Protein AF-A0A9P6SRX2-F1 (afdb_monomer_lite)

Organism: NCBI:txid1440133

Radius of gyration: 31.28 Å; chains: 1; bounding box: 82×48×91 Å

Structure (mmCIF, N/CA/C/O backbone):
data_AF-A0A9P6SRX2-F1
#
_entry.id   AF-A0A9P6SRX2-F1
#
loop_
_atom_site.group_PDB
_atom_site.id
_atom_site.type_symbol
_atom_site.label_atom_id
_atom_site.label_alt_id
_atom_site.label_comp_id
_atom_site.label_asym_id
_atom_site.label_entity_id
_atom_site.label_seq_id
_atom_site.pdbx_PDB_ins_code
_atom_site.Cartn_x
_atom_site.Cartn_y
_atom_site.Cartn_z
_atom_site.occupancy
_atom_site.B_iso_or_equiv
_atom_site.auth_seq_id
_atom_site.auth_comp_id
_atom_site.auth_asym_id
_atom_site.auth_atom_id
_atom_site.pdbx_PDB_model_num
ATOM 1 N N . MET A 1 1 ? -28.039 4.252 -10.678 1.00 46.78 1 MET A N 1
ATOM 2 C CA . MET A 1 1 ? -27.249 4.020 -9.451 1.00 46.78 1 MET A CA 1
ATOM 3 C C . MET A 1 1 ? -27.803 2.783 -8.766 1.00 46.78 1 MET A C 1
ATOM 5 O O . MET A 1 1 ? -28.985 2.513 -8.958 1.00 46.78 1 MET A O 1
ATOM 9 N N . ALA A 1 2 ? -26.975 2.007 -8.063 1.00 64.25 2 ALA A N 1
ATOM 10 C CA . ALA A 1 2 ? -27.484 0.958 -7.177 1.00 64.25 2 ALA A CA 1
ATOM 11 C C . ALA A 1 2 ? -28.387 1.608 -6.114 1.00 64.25 2 ALA A C 1
ATOM 13 O O . ALA A 1 2 ? -28.091 2.716 -5.664 1.00 64.25 2 ALA A O 1
ATOM 14 N N . GLN A 1 3 ? -29.514 0.980 -5.777 1.00 83.50 3 GLN A N 1
ATOM 15 C CA . GLN A 1 3 ? -30.384 1.480 -4.710 1.00 83.50 3 GLN A CA 1
ATOM 16 C C . GLN A 1 3 ? -29.772 1.117 -3.356 1.00 83.50 3 GLN A C 1
ATOM 18 O O . GLN A 1 3 ? -29.319 -0.010 -3.178 1.00 83.50 3 GLN A O 1
ATOM 23 N N . TYR A 1 4 ? -29.750 2.073 -2.429 1.00 91.25 4 TYR A N 1
ATOM 24 C CA . TYR A 1 4 ? -29.246 1.906 -1.069 1.00 91.25 4 TYR A CA 1
ATOM 25 C C . TYR A 1 4 ? -30.324 2.332 -0.072 1.00 91.25 4 TYR A C 1
ATOM 27 O O . TYR A 1 4 ? -30.879 3.427 -0.195 1.00 91.25 4 TYR A O 1
ATOM 35 N N . HIS A 1 5 ? -30.600 1.484 0.917 1.00 93.69 5 HIS A N 1
ATOM 36 C CA . HIS A 1 5 ? -31.543 1.764 1.998 1.00 93.69 5 HIS A CA 1
ATOM 37 C C . HIS A 1 5 ? -30.866 1.597 3.360 1.00 93.69 5 HIS A C 1
ATOM 39 O O . HIS A 1 5 ? -30.228 0.584 3.616 1.00 93.69 5 HIS A O 1
ATOM 45 N N . ARG A 1 6 ? -31.037 2.568 4.258 1.00 94.62 6 ARG A N 1
ATOM 46 C CA . ARG A 1 6 ? -30.641 2.445 5.666 1.00 94.62 6 ARG A CA 1
ATOM 47 C C . ARG A 1 6 ? -31.896 2.214 6.499 1.00 94.62 6 ARG A C 1
ATOM 49 O O . ARG A 1 6 ? -32.828 3.014 6.429 1.00 94.62 6 ARG A O 1
ATOM 56 N N . LEU A 1 7 ? -31.931 1.106 7.222 1.00 94.75 7 LEU A N 1
ATOM 57 C CA . LEU A 1 7 ? -33.048 0.663 8.042 1.00 94.75 7 LEU A CA 1
ATOM 58 C C . LEU A 1 7 ? -32.691 0.833 9.527 1.00 94.75 7 LEU A C 1
ATOM 60 O O . LEU A 1 7 ? -31.528 0.652 9.894 1.00 94.75 7 LEU A O 1
ATOM 64 N N . PRO A 1 8 ? -33.670 1.178 10.382 1.00 93.75 8 PRO A N 1
ATOM 65 C CA . PRO A 1 8 ? -33.424 1.409 11.800 1.00 93.75 8 PRO A CA 1
ATOM 66 C C . PRO A 1 8 ? -33.004 0.119 12.523 1.00 93.75 8 PRO A C 1
ATOM 68 O O . PRO A 1 8 ? -33.255 -0.985 12.018 1.00 93.75 8 PRO A O 1
ATOM 71 N N . PRO A 1 9 ? -32.430 0.230 13.731 1.00 93.00 9 PRO A N 1
ATOM 72 C CA . PRO A 1 9 ? -32.128 -0.937 14.546 1.00 93.00 9 PRO A CA 1
ATOM 73 C C . PRO A 1 9 ? -33.395 -1.763 14.837 1.00 93.00 9 PRO A C 1
ATOM 75 O O . PRO A 1 9 ? -34.452 -1.192 15.124 1.00 93.00 9 PRO A O 1
ATOM 78 N N . PRO A 1 10 ? -33.336 -3.108 14.784 1.00 91.19 10 PRO A N 1
ATOM 79 C CA . PRO A 1 10 ? -34.481 -3.978 15.043 1.00 91.19 10 PRO A CA 1
ATOM 80 C C . PRO A 1 10 ? -34.703 -4.168 16.551 1.00 91.19 10 PRO A C 1
ATOM 82 O O . PRO A 1 10 ? -34.738 -5.297 17.053 1.00 91.19 10 PRO A O 1
ATOM 85 N N . ASP A 1 11 ? -34.821 -3.058 17.292 1.00 87.31 11 ASP A N 1
ATOM 86 C CA . ASP A 1 11 ? -35.163 -3.046 18.727 1.00 87.31 11 ASP A CA 1
ATOM 87 C C . ASP A 1 11 ? -36.445 -3.849 18.967 1.00 87.31 11 ASP A C 1
ATOM 89 O O . ASP A 1 11 ? -36.535 -4.671 19.879 1.00 87.31 11 ASP A O 1
ATOM 93 N N . VAL A 1 12 ? -37.403 -3.670 18.055 1.00 88.75 12 VAL A N 1
ATOM 94 C CA . VAL A 1 12 ? -38.541 -4.559 17.842 1.00 88.75 12 VAL A CA 1
ATOM 95 C C . VAL A 1 12 ? -38.455 -5.080 16.404 1.00 88.75 12 VAL A C 1
ATOM 97 O O . VAL A 1 12 ? -38.306 -4.261 15.494 1.00 88.75 12 VAL A O 1
ATOM 100 N N . PRO A 1 13 ? -38.560 -6.402 16.160 1.00 91.38 13 PRO A N 1
ATOM 101 C CA . PRO A 1 13 ? -38.554 -6.936 14.803 1.00 91.38 13 PRO A CA 1
ATOM 102 C C . PRO A 1 13 ? -39.619 -6.285 13.915 1.00 91.38 13 PRO A C 1
ATOM 104 O O . PRO A 1 13 ? -40.769 -6.134 14.332 1.00 91.38 13 PRO A O 1
ATOM 107 N N . TYR A 1 14 ? -39.253 -5.953 12.679 1.00 93.75 14 TYR A N 1
ATOM 108 C CA . TYR A 1 14 ? -40.141 -5.310 11.706 1.00 93.75 14 TYR A CA 1
ATOM 109 C C . TYR A 1 14 ? -40.059 -5.991 10.339 1.00 93.75 14 TYR A C 1
ATOM 111 O O . TYR A 1 14 ? -39.202 -6.838 10.103 1.00 93.75 14 TYR A O 1
ATOM 119 N N . ILE A 1 15 ? -40.982 -5.652 9.439 1.00 92.62 15 ILE A N 1
ATOM 120 C CA . ILE A 1 15 ? -41.042 -6.233 8.095 1.00 92.62 15 ILE A CA 1
ATOM 121 C C . ILE A 1 15 ? -40.453 -5.256 7.079 1.00 92.62 15 ILE A C 1
ATOM 123 O O . ILE A 1 15 ? -40.935 -4.131 6.942 1.00 92.62 15 ILE A O 1
ATOM 127 N N . LEU A 1 16 ? -39.449 -5.709 6.331 1.00 91.75 16 LEU A N 1
ATOM 128 C CA . LEU A 1 16 ? -39.041 -5.099 5.072 1.00 91.75 16 LEU A CA 1
ATOM 129 C C . LEU A 1 16 ? -39.860 -5.738 3.949 1.00 91.75 16 LEU A C 1
ATOM 131 O O . LEU A 1 16 ? -39.760 -6.939 3.707 1.00 91.75 16 LEU A O 1
ATOM 135 N N . ARG A 1 17 ? -40.679 -4.939 3.266 1.00 90.44 17 ARG A N 1
ATOM 136 C CA . ARG A 1 17 ? -41.562 -5.417 2.199 1.00 90.44 17 ARG A CA 1
ATOM 137 C C . ARG A 1 17 ? -41.078 -4.948 0.831 1.00 90.44 17 ARG A C 1
ATOM 139 O O . ARG A 1 17 ? -41.090 -3.753 0.540 1.00 90.44 17 ARG A O 1
ATOM 146 N N . PHE A 1 18 ? -40.741 -5.898 -0.034 1.00 86.88 18 PHE A N 1
ATOM 147 C CA . PHE A 1 18 ? -40.526 -5.680 -1.459 1.00 86.88 18 PHE A CA 1
ATOM 148 C C . PHE A 1 18 ? -41.867 -5.749 -2.179 1.00 86.88 18 PHE A C 1
ATOM 150 O O . PHE A 1 18 ? -42.570 -6.757 -2.109 1.00 86.88 18 PHE A O 1
ATOM 157 N N . LYS A 1 19 ? -42.228 -4.675 -2.881 1.00 87.56 19 LYS A N 1
ATOM 158 C CA . LYS A 1 19 ? -43.478 -4.592 -3.636 1.00 87.56 19 LYS A CA 1
ATOM 159 C C . LYS A 1 19 ? -43.191 -4.520 -5.125 1.00 87.56 19 LYS A C 1
ATOM 161 O O . LYS A 1 19 ? -42.539 -3.583 -5.588 1.00 87.56 19 LYS A O 1
ATOM 166 N N . VAL A 1 20 ? -43.722 -5.479 -5.877 1.00 81.94 20 VAL A N 1
ATOM 167 C CA . VAL A 1 20 ? -43.630 -5.457 -7.337 1.00 81.94 20 VAL A CA 1
ATOM 168 C C . VAL A 1 20 ? -44.652 -4.459 -7.879 1.00 81.94 20 VAL A C 1
ATOM 170 O O . VAL A 1 20 ? -45.850 -4.555 -7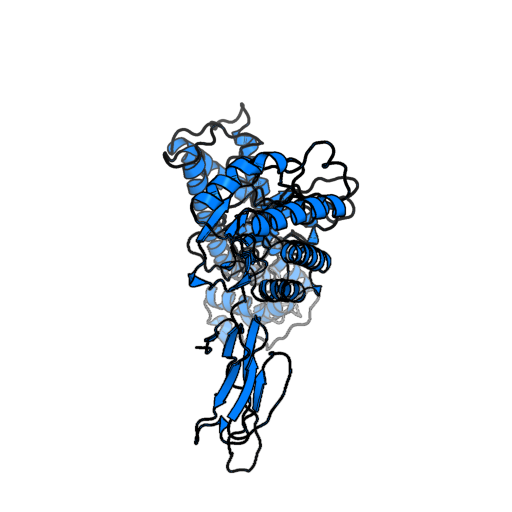.613 1.00 81.94 20 VAL A O 1
ATOM 173 N N . ILE A 1 21 ? -44.181 -3.463 -8.633 1.00 85.38 21 ILE A N 1
ATOM 174 C CA . ILE A 1 21 ? -45.062 -2.489 -9.286 1.00 85.38 21 ILE A CA 1
ATOM 175 C C . ILE A 1 21 ? -45.744 -3.180 -10.470 1.00 85.38 21 ILE A C 1
ATOM 177 O O . ILE A 1 21 ? -45.070 -3.737 -11.342 1.00 85.38 21 ILE A O 1
ATOM 181 N N . ALA A 1 22 ? -47.076 -3.136 -10.509 1.00 84.75 22 ALA A N 1
ATOM 182 C CA . ALA A 1 22 ? -47.856 -3.696 -11.608 1.00 84.75 22 ALA A CA 1
ATOM 183 C C . ALA A 1 22 ? -47.428 -3.084 -12.954 1.00 84.75 22 ALA A C 1
ATOM 185 O O . ALA A 1 22 ? -47.291 -1.866 -13.072 1.00 84.75 22 ALA A O 1
ATOM 186 N N . GLY A 1 23 ? -47.201 -3.934 -13.959 1.00 82.88 23 GLY A N 1
ATOM 187 C CA . GLY A 1 23 ? -46.721 -3.519 -15.280 1.00 82.88 23 GLY A CA 1
ATOM 188 C C . GLY A 1 23 ? -45.205 -3.303 -15.381 1.00 82.88 23 GLY A C 1
ATOM 189 O O . GLY A 1 23 ? -44.719 -2.946 -16.450 1.00 82.88 23 GLY A O 1
ATOM 190 N N . SER A 1 24 ? -44.441 -3.522 -14.304 1.00 86.44 24 SER A N 1
ATOM 191 C CA . SER A 1 24 ? -42.972 -3.559 -14.372 1.00 86.44 24 SER A CA 1
ATOM 192 C C . SER A 1 24 ? -42.463 -4.875 -14.974 1.00 86.44 24 SER A C 1
ATOM 194 O O . SER A 1 24 ? -43.180 -5.871 -14.998 1.00 86.44 24 SER A O 1
ATOM 196 N N . LEU A 1 25 ? -41.198 -4.921 -15.404 1.00 83.50 25 LEU A N 1
ATOM 197 C CA . LEU A 1 25 ? -40.578 -6.156 -15.915 1.00 83.50 25 LEU A CA 1
ATOM 198 C C . LEU A 1 25 ? -40.632 -7.308 -14.897 1.00 83.50 25 LEU A C 1
ATOM 200 O O . LEU A 1 25 ? -40.873 -8.448 -15.272 1.00 83.50 25 LEU A O 1
ATOM 204 N N . ALA A 1 26 ? -40.491 -6.994 -13.607 1.00 82.06 26 ALA A N 1
ATOM 205 C CA . ALA A 1 26 ? -40.573 -7.962 -12.515 1.00 82.06 26 ALA A CA 1
ATOM 206 C C . ALA A 1 26 ? -42.004 -8.455 -12.225 1.00 82.06 26 ALA A C 1
ATOM 208 O O . ALA A 1 26 ? -42.173 -9.384 -11.441 1.00 82.06 26 ALA A O 1
ATOM 209 N N . SER A 1 27 ? -43.035 -7.853 -12.833 1.00 81.44 27 SER A N 1
ATOM 210 C CA . SER A 1 27 ? -44.424 -8.319 -12.689 1.00 81.44 27 SER A CA 1
ATOM 211 C C . SER A 1 27 ? -44.726 -9.598 -13.468 1.00 81.44 27 SER A C 1
ATOM 213 O O . SER A 1 27 ? -45.789 -10.172 -13.271 1.00 81.44 27 SER A O 1
ATOM 215 N N . ASN A 1 28 ? -43.796 -10.057 -14.311 1.00 77.12 28 ASN A N 1
ATOM 216 C CA . ASN A 1 28 ? -43.851 -11.368 -14.944 1.00 77.12 28 ASN A CA 1
ATOM 217 C C . ASN A 1 28 ? -42.786 -12.284 -14.331 1.00 77.12 28 ASN A C 1
ATOM 219 O O . ASN A 1 28 ? -41.609 -12.171 -14.677 1.00 77.12 28 ASN A O 1
ATOM 223 N N . GLN A 1 29 ? -43.198 -13.171 -13.418 1.00 77.88 29 GLN A N 1
ATOM 224 C CA . GLN A 1 29 ? -42.318 -14.171 -12.796 1.00 77.88 29 GLN A CA 1
ATOM 225 C C . GLN A 1 29 ? -41.030 -13.572 -12.199 1.00 77.88 29 GLN A C 1
ATOM 227 O O . GLN A 1 29 ? -39.954 -14.160 -12.306 1.00 77.88 29 GLN A O 1
ATOM 232 N N . GLY A 1 30 ? -41.112 -12.378 -11.600 1.00 83.06 30 GLY A N 1
ATOM 233 C CA . GLY A 1 30 ? -39.980 -11.829 -10.859 1.00 83.06 30 GLY A CA 1
ATOM 234 C C . GLY A 1 30 ? -39.554 -12.789 -9.746 1.00 83.06 30 GLY A C 1
ATOM 235 O O . GLY A 1 30 ? -40.392 -13.539 -9.264 1.00 83.06 30 GLY A O 1
ATOM 236 N N . VAL A 1 31 ? -38.290 -12.749 -9.321 1.00 85.94 31 VAL A N 1
ATOM 237 C CA . VAL A 1 31 ? -37.749 -13.436 -8.137 1.00 85.94 31 VAL A CA 1
ATOM 238 C C . VAL A 1 31 ? -36.837 -12.490 -7.375 1.00 85.94 31 VAL A C 1
ATOM 240 O O . VAL A 1 31 ? -35.862 -11.999 -7.937 1.00 85.94 31 VAL A O 1
ATOM 243 N N . VAL A 1 32 ? -37.151 -12.211 -6.105 1.00 86.88 32 VAL A N 1
ATOM 244 C CA . VAL A 1 32 ? -36.285 -11.408 -5.228 1.00 86.88 32 VAL A CA 1
ATOM 245 C C . VAL A 1 32 ? -35.281 -12.327 -4.542 1.00 86.88 32 VAL A C 1
ATOM 247 O O . VAL A 1 32 ? -35.660 -13.222 -3.791 1.00 86.88 32 VAL A O 1
ATOM 250 N N . TRP A 1 33 ? -34.001 -12.061 -4.766 1.00 88.50 33 TRP A N 1
ATOM 251 C CA . TRP A 1 33 ? -32.879 -12.722 -4.115 1.00 88.50 33 TRP A CA 1
ATOM 252 C C . TRP A 1 33 ? -32.251 -11.786 -3.089 1.00 88.50 33 TRP A C 1
ATOM 254 O O . TRP A 1 33 ? -32.110 -10.596 -3.357 1.00 88.50 33 TRP A O 1
ATOM 264 N N . THR A 1 34 ? -31.838 -12.310 -1.936 1.00 90.75 34 THR A N 1
ATOM 265 C CA . THR A 1 34 ? -31.096 -11.559 -0.915 1.00 90.75 34 THR A CA 1
ATOM 266 C C . THR A 1 34 ? -30.159 -12.482 -0.142 1.00 90.75 34 THR A C 1
ATOM 268 O O . THR A 1 34 ? -30.407 -13.684 -0.055 1.00 90.75 34 THR A O 1
ATOM 271 N N . ASN A 1 35 ? -29.088 -11.921 0.421 1.00 90.19 35 ASN A N 1
ATOM 272 C CA . ASN A 1 35 ? -28.206 -12.615 1.362 1.00 90.19 35 ASN A CA 1
ATOM 273 C C . ASN A 1 35 ? -28.639 -12.435 2.834 1.00 90.19 35 ASN A C 1
ATOM 275 O O . ASN A 1 35 ? -27.920 -12.876 3.729 1.00 90.19 35 ASN A O 1
ATOM 279 N N . TYR A 1 36 ? -29.795 -11.810 3.107 1.00 89.31 36 TYR A N 1
ATOM 280 C CA . TYR A 1 36 ? -30.368 -11.800 4.455 1.00 89.31 36 TYR A CA 1
ATOM 281 C C . TYR A 1 36 ? -30.710 -13.236 4.887 1.00 89.31 36 TYR A C 1
ATOM 283 O O . TYR A 1 36 ? -31.412 -13.933 4.145 1.00 89.31 36 TYR A O 1
ATOM 291 N N . PRO A 1 37 ? -30.233 -13.712 6.052 1.00 81.00 37 PRO A N 1
ATOM 292 C CA . PRO A 1 37 ? -30.418 -15.099 6.460 1.00 81.00 37 PRO A CA 1
ATOM 293 C C . PRO A 1 37 ? -31.909 -15.426 6.659 1.00 81.00 37 PRO A C 1
ATOM 295 O O . PRO A 1 37 ? -32.648 -14.629 7.245 1.00 81.00 37 PRO A O 1
ATOM 298 N N . PRO A 1 38 ? -32.385 -16.593 6.192 1.00 65.94 38 PRO A N 1
ATOM 299 C CA . PRO A 1 38 ? -33.798 -16.930 6.254 1.00 65.94 38 PRO A CA 1
ATOM 300 C C . PRO A 1 38 ? -34.206 -17.375 7.665 1.00 65.94 38 PRO A C 1
ATOM 302 O O . PRO A 1 38 ? -34.139 -18.554 7.998 1.00 65.94 38 PRO A O 1
ATOM 305 N N . GLU A 1 39 ? -34.740 -16.458 8.469 1.00 52.66 39 GLU A N 1
ATOM 306 C CA . GLU A 1 39 ? -35.707 -16.801 9.521 1.00 52.66 39 GLU A CA 1
ATOM 307 C C . GLU A 1 39 ? -37.119 -16.432 9.047 1.00 52.66 39 GLU A C 1
ATOM 309 O O . GLU A 1 39 ? -37.731 -15.459 9.484 1.00 52.66 39 GLU A O 1
ATOM 314 N N . GLY A 1 40 ? -37.627 -17.228 8.100 1.00 43.56 40 GLY A N 1
ATOM 315 C CA . GLY A 1 40 ? -38.952 -17.060 7.502 1.00 43.56 40 GLY A CA 1
ATOM 316 C C . GLY A 1 40 ? -38.881 -16.582 6.056 1.00 43.56 40 GLY A C 1
ATOM 317 O O . GLY A 1 40 ? -38.905 -15.389 5.780 1.00 43.56 40 GLY A O 1
ATOM 318 N N . PHE A 1 41 ? -38.826 -17.534 5.124 1.00 41.19 41 PHE A N 1
ATOM 319 C CA . PHE A 1 41 ? -39.074 -17.271 3.710 1.00 41.19 41 PHE A CA 1
ATOM 320 C C . PHE A 1 41 ? -40.589 -17.331 3.475 1.00 41.19 41 PHE A C 1
ATOM 322 O O . PHE A 1 41 ? -41.205 -18.366 3.739 1.00 41.19 41 PHE A O 1
ATOM 329 N N . ALA A 1 42 ? -41.197 -16.246 2.993 1.00 40.66 42 ALA A N 1
ATOM 330 C CA . ALA A 1 42 ? -42.618 -16.217 2.653 1.00 40.66 42 ALA A CA 1
ATOM 331 C C . ALA A 1 42 ? -42.859 -15.500 1.314 1.00 40.66 42 ALA A C 1
ATOM 333 O O . ALA A 1 42 ? -43.202 -14.325 1.275 1.00 40.66 42 ALA A O 1
ATOM 334 N N . GLY A 1 43 ? -42.726 -16.277 0.234 1.00 43.19 43 GLY A N 1
ATOM 335 C CA . GLY A 1 43 ? -43.591 -16.209 -0.949 1.00 43.19 43 GLY A CA 1
ATOM 336 C C . GLY A 1 43 ? -43.358 -15.119 -2.008 1.00 43.19 43 GLY A C 1
ATOM 337 O O . GLY A 1 43 ? -42.855 -14.032 -1.754 1.00 43.19 43 GLY A O 1
ATOM 338 N N . MET A 1 44 ? -43.806 -15.452 -3.221 1.00 47.12 44 MET A N 1
ATOM 339 C CA . MET A 1 44 ? -44.204 -14.550 -4.316 1.00 47.12 44 MET A CA 1
ATOM 340 C C . MET A 1 44 ? -45.603 -15.001 -4.763 1.00 47.12 44 MET A C 1
ATOM 342 O O . MET A 1 44 ? -45.878 -16.196 -4.667 1.00 47.12 44 MET A O 1
ATOM 346 N N . GLU A 1 45 ? -46.570 -14.198 -5.218 1.00 57.81 45 GLU A N 1
ATOM 347 C CA . GLU A 1 45 ? -46.705 -12.790 -5.645 1.00 57.81 45 GLU A CA 1
ATOM 348 C C . GLU A 1 45 ? -47.790 -12.063 -4.798 1.00 57.81 45 GLU A C 1
ATOM 350 O O . GLU A 1 45 ? -48.594 -12.757 -4.167 1.00 57.81 45 GLU A O 1
ATOM 355 N N . PRO A 1 46 ? -47.942 -10.711 -4.807 1.00 67.12 46 PRO A N 1
ATOM 356 C CA . PRO A 1 46 ? -47.144 -9.642 -5.438 1.00 67.12 46 PRO A CA 1
ATOM 357 C C . PRO A 1 46 ? -46.212 -8.887 -4.459 1.00 67.12 46 PRO A C 1
ATOM 359 O O . PRO A 1 46 ? -45.6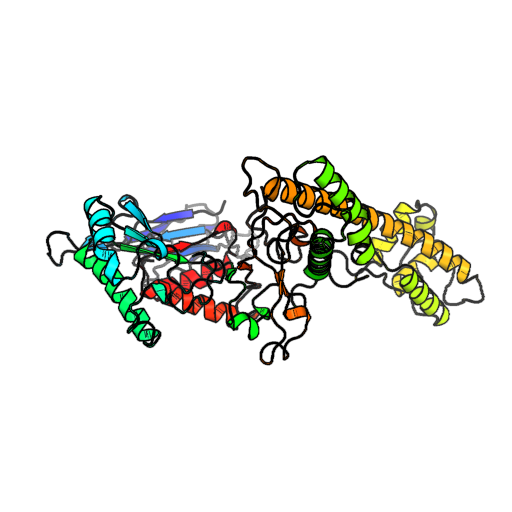66 -7.829 -4.790 1.00 67.12 46 PRO A O 1
ATOM 362 N N . GLU A 1 47 ? -46.052 -9.401 -3.241 1.00 76.75 47 GLU A N 1
ATOM 363 C CA . GLU A 1 47 ? -45.214 -8.826 -2.187 1.00 76.75 47 GLU A CA 1
ATOM 364 C C . GLU A 1 47 ? -44.277 -9.915 -1.649 1.00 76.75 47 GLU A C 1
ATOM 366 O O . GLU A 1 47 ? -44.686 -11.066 -1.521 1.00 76.75 47 GLU A O 1
ATOM 371 N N . CYS A 1 48 ? -43.027 -9.551 -1.362 1.00 82.81 48 CYS A N 1
ATOM 372 C CA . CYS A 1 48 ? -42.064 -10.396 -0.657 1.00 82.81 48 CYS A CA 1
ATOM 373 C C . CYS A 1 48 ? -41.711 -9.700 0.659 1.00 82.81 48 CYS A C 1
ATOM 375 O O . CYS A 1 48 ? -41.326 -8.528 0.668 1.00 82.81 48 CYS A O 1
ATOM 377 N N . GLU A 1 49 ? -41.896 -10.398 1.773 1.00 88.06 49 GLU A N 1
ATOM 378 C CA . GLU A 1 49 ? -41.692 -9.861 3.115 1.00 88.06 49 GLU A CA 1
ATOM 379 C C . GLU A 1 49 ? -40.503 -10.533 3.789 1.00 88.06 49 GLU A C 1
ATOM 381 O O . GLU A 1 49 ? -40.418 -11.758 3.856 1.00 88.06 49 GLU A O 1
ATOM 386 N N . ILE A 1 50 ? -39.607 -9.715 4.332 1.00 88.50 50 ILE A N 1
ATOM 387 C CA . ILE A 1 50 ? -38.466 -10.162 5.124 1.00 88.50 50 ILE A CA 1
ATOM 388 C C . ILE A 1 50 ? -38.648 -9.641 6.541 1.00 88.50 50 ILE A C 1
ATOM 390 O O . ILE A 1 50 ? -38.767 -8.432 6.759 1.00 88.50 50 ILE A O 1
ATOM 394 N N . LYS A 1 51 ? -38.658 -10.548 7.518 1.00 92.44 51 LYS A N 1
ATOM 395 C CA . LYS A 1 51 ? -38.657 -10.172 8.930 1.00 92.44 51 LYS A CA 1
ATOM 396 C C . LYS A 1 51 ? -37.241 -9.796 9.355 1.00 92.44 51 LYS A C 1
ATOM 398 O O . LYS A 1 51 ? -36.374 -10.656 9.454 1.00 92.44 51 LYS A O 1
ATOM 403 N N . ILE A 1 52 ? -37.029 -8.517 9.640 1.00 93.44 52 ILE A N 1
ATOM 404 C CA . ILE A 1 52 ? -35.750 -7.984 10.095 1.00 93.44 52 ILE A CA 1
ATOM 405 C C . ILE A 1 52 ? -35.628 -8.179 11.610 1.00 93.44 52 ILE A C 1
ATOM 407 O O . ILE A 1 52 ? -36.390 -7.600 12.387 1.00 93.44 52 ILE A O 1
ATOM 411 N N . THR A 1 53 ? -34.680 -9.019 12.026 1.00 92.69 53 THR A N 1
ATOM 412 C CA . THR A 1 53 ? -34.388 -9.365 13.432 1.00 92.69 53 THR A CA 1
ATOM 413 C C . THR A 1 53 ? -32.954 -9.034 13.855 1.00 92.69 53 THR A C 1
ATOM 415 O O . THR A 1 53 ? -32.701 -8.845 15.045 1.00 92.69 53 THR A O 1
ATOM 418 N N . GLY A 1 54 ? -32.029 -8.947 12.897 1.00 91.44 54 GLY A N 1
ATOM 419 C CA . GLY A 1 54 ? -30.609 -8.668 13.115 1.00 91.44 54 GLY A CA 1
ATOM 420 C C . GLY A 1 54 ? -30.085 -7.489 12.296 1.00 91.44 54 GLY A C 1
ATOM 421 O O . GLY A 1 54 ? -30.624 -7.178 11.231 1.00 91.44 54 GLY A O 1
ATOM 422 N N . ALA A 1 55 ? -29.041 -6.853 12.831 1.00 94.06 55 ALA A N 1
ATOM 423 C CA . ALA A 1 55 ? -28.268 -5.807 12.176 1.00 94.06 55 ALA A CA 1
ATOM 424 C C . ALA A 1 55 ? -27.278 -6.394 11.161 1.00 94.06 55 ALA A C 1
ATOM 426 O O . ALA A 1 55 ? -26.871 -7.551 11.278 1.00 94.06 55 ALA A O 1
ATOM 427 N N . GLY A 1 56 ? -26.881 -5.600 10.168 1.00 93.50 56 GLY A N 1
ATOM 428 C CA . GLY A 1 56 ? -25.971 -6.069 9.128 1.00 93.50 56 GLY A CA 1
ATOM 429 C C . GLY A 1 56 ? -25.991 -5.229 7.857 1.00 93.50 56 GLY A C 1
ATOM 430 O O . GLY A 1 56 ? -26.688 -4.221 7.761 1.00 93.50 56 GLY A O 1
ATOM 431 N N . ALA A 1 57 ? -25.204 -5.653 6.872 1.00 93.50 57 ALA A N 1
ATOM 432 C CA . ALA A 1 57 ? -25.206 -5.101 5.524 1.00 93.50 57 ALA A CA 1
ATOM 433 C C . ALA A 1 57 ? -25.592 -6.221 4.562 1.00 93.50 57 ALA A C 1
ATOM 435 O O . ALA A 1 57 ? -24.980 -7.287 4.570 1.00 93.50 57 ALA A O 1
ATOM 436 N N . TYR A 1 58 ? -26.623 -5.982 3.764 1.00 92.94 58 TYR A N 1
ATOM 437 C CA . TYR A 1 58 ? -27.249 -7.005 2.947 1.00 92.94 58 TYR A CA 1
ATOM 438 C C . TYR A 1 58 ? -27.436 -6.517 1.518 1.00 92.94 58 TYR A C 1
ATOM 440 O O . TYR A 1 58 ? -27.604 -5.327 1.239 1.00 92.94 58 TYR A O 1
ATOM 448 N N . GLU A 1 59 ? -27.430 -7.472 0.607 1.00 93.31 59 GLU A N 1
ATOM 449 C CA . GLU A 1 59 ? -27.633 -7.281 -0.813 1.00 93.31 59 GLU A CA 1
ATOM 450 C C . GLU A 1 59 ? -28.974 -7.873 -1.221 1.00 93.31 59 GLU A C 1
ATOM 452 O O . GLU A 1 59 ? -29.472 -8.834 -0.621 1.00 93.31 59 GLU A O 1
ATOM 457 N N . TYR A 1 60 ? -29.549 -7.321 -2.280 1.00 91.62 60 TYR A N 1
ATOM 458 C CA . TYR A 1 60 ? -30.668 -7.933 -2.972 1.00 91.62 60 TYR A CA 1
ATOM 459 C C . TYR A 1 60 ? -30.598 -7.684 -4.477 1.00 91.62 60 TYR A C 1
ATOM 461 O O . TYR A 1 60 ? -30.005 -6.713 -4.948 1.00 91.62 60 TYR A O 1
ATOM 469 N N . TYR A 1 61 ? -31.223 -8.555 -5.255 1.00 90.38 61 TYR A N 1
ATOM 470 C CA . TYR A 1 61 ? -31.451 -8.342 -6.681 1.00 90.38 61 TYR A CA 1
ATOM 471 C C . TYR A 1 61 ? -32.743 -9.025 -7.112 1.00 90.38 61 TYR A C 1
ATOM 473 O O . TYR A 1 61 ? -33.294 -9.853 -6.391 1.00 90.38 61 TYR A O 1
ATOM 481 N N . VAL A 1 62 ? -33.241 -8.649 -8.286 1.00 88.50 62 VAL A N 1
ATOM 482 C CA . VAL A 1 62 ? -34.447 -9.228 -8.870 1.00 88.50 62 VAL A CA 1
ATOM 483 C C . VAL A 1 62 ? -34.082 -9.914 -10.172 1.00 88.50 62 VAL A C 1
ATOM 485 O O . VAL A 1 62 ? -33.503 -9.291 -11.059 1.00 88.50 62 VAL A O 1
ATOM 488 N N . GLU A 1 63 ? -34.426 -11.185 -10.295 1.00 88.69 63 GLU A N 1
ATOM 489 C CA . GLU A 1 63 ? -34.438 -11.877 -11.580 1.00 88.69 63 GLU A CA 1
ATOM 490 C C . GLU A 1 63 ? -35.839 -11.811 -12.172 1.00 88.69 63 GLU A C 1
ATOM 492 O O . GLU A 1 63 ? -36.819 -11.843 -11.437 1.00 88.69 63 GLU A O 1
ATOM 497 N N . HIS A 1 64 ? -35.960 -11.657 -13.484 1.00 85.75 64 HIS A N 1
ATOM 498 C CA . HIS A 1 64 ? -37.253 -11.649 -14.162 1.00 85.75 64 HIS A CA 1
ATOM 499 C C . HIS A 1 64 ? -37.121 -12.217 -15.575 1.00 85.75 64 HIS A C 1
ATOM 501 O O . HIS A 1 64 ? -36.062 -12.102 -16.196 1.00 85.75 64 HIS A O 1
ATOM 507 N N . SER A 1 65 ? -38.212 -12.764 -16.111 1.00 83.12 65 SER A N 1
ATOM 508 C CA . SER A 1 65 ? -38.303 -13.187 -17.512 1.00 83.12 65 SER A CA 1
ATOM 509 C C . SER A 1 65 ? -39.220 -12.212 -18.262 1.00 83.12 65 SER A C 1
ATOM 511 O O . SER A 1 65 ? -40.405 -12.113 -17.933 1.00 83.12 65 SER A O 1
ATOM 513 N N . PRO A 1 66 ? -38.726 -11.405 -19.221 1.00 73.12 66 PRO A N 1
ATOM 514 C CA . PRO A 1 66 ? -39.608 -10.607 -20.058 1.00 73.12 66 PRO A CA 1
ATOM 515 C C . PRO A 1 66 ? -40.415 -11.536 -20.972 1.00 73.12 66 PRO A C 1
ATOM 517 O O . PRO A 1 66 ? -39.884 -12.501 -21.510 1.00 73.12 66 PRO A O 1
ATOM 520 N N . PHE A 1 67 ? -41.696 -11.234 -21.186 1.00 69.88 67 PHE A N 1
ATOM 521 C CA . PHE A 1 67 ? -42.516 -12.010 -22.113 1.00 69.88 67 PHE A CA 1
ATOM 522 C C . PHE A 1 67 ? -42.044 -11.772 -23.556 1.00 69.88 67 PHE A C 1
ATOM 524 O O . PHE A 1 67 ? -42.294 -10.707 -24.130 1.00 69.88 67 PHE A O 1
ATOM 531 N N . LEU A 1 68 ? -41.350 -12.752 -24.139 1.00 72.44 68 LEU A N 1
ATOM 532 C CA . LEU A 1 68 ? -40.964 -12.740 -25.547 1.00 72.44 68 LEU A CA 1
ATOM 533 C C . LEU A 1 68 ? -42.081 -13.362 -26.395 1.00 72.44 68 LEU A C 1
ATOM 535 O O . LEU A 1 68 ? -42.665 -14.382 -26.035 1.00 72.44 68 LEU A O 1
ATOM 539 N N . GLN A 1 69 ? -42.403 -12.738 -27.534 1.00 71.12 69 GLN A N 1
ATOM 540 C CA . GLN A 1 69 ? -43.503 -13.176 -28.412 1.00 71.12 69 GLN A CA 1
ATOM 541 C C . GLN A 1 69 ? -43.308 -14.588 -28.989 1.00 71.12 69 GLN A C 1
ATOM 543 O O . GLN A 1 69 ? -44.282 -15.206 -29.412 1.00 71.12 69 GLN A O 1
ATOM 548 N N . ASP A 1 70 ? -42.074 -15.088 -29.015 1.00 80.38 70 ASP A N 1
ATOM 549 C CA . ASP A 1 70 ? -41.715 -16.427 -29.485 1.00 80.38 70 ASP A CA 1
ATOM 550 C C . ASP A 1 70 ? -41.819 -17.513 -28.395 1.00 80.38 70 ASP A C 1
ATOM 552 O O . ASP A 1 70 ? -41.619 -18.690 -28.690 1.00 80.38 70 ASP A O 1
ATOM 556 N N . GLY A 1 71 ? -42.183 -17.142 -27.160 1.00 71.19 71 GLY A N 1
ATOM 557 C CA . GLY A 1 71 ? -42.337 -18.062 -26.032 1.00 71.19 71 GLY A CA 1
ATOM 558 C C . GLY A 1 71 ? -41.020 -18.496 -25.383 1.00 71.19 71 GLY A C 1
ATOM 559 O O . GLY A 1 71 ? -41.026 -19.437 -24.592 1.00 71.19 71 GLY A O 1
ATOM 560 N N . THR A 1 72 ? -39.901 -17.846 -25.712 1.00 77.38 72 THR A N 1
ATOM 561 C CA . THR A 1 72 ? -38.595 -18.158 -25.118 1.00 77.38 72 THR A CA 1
ATOM 562 C C . THR A 1 72 ? -38.457 -17.510 -23.740 1.00 77.38 72 THR A C 1
ATOM 564 O O . THR A 1 72 ? -38.636 -16.300 -23.604 1.00 77.38 72 THR A O 1
ATOM 567 N N . ASP A 1 73 ? -38.080 -18.289 -22.725 1.00 72.12 73 ASP A N 1
ATOM 568 C CA . ASP A 1 73 ? -37.756 -17.760 -21.396 1.00 72.12 73 ASP A CA 1
ATOM 569 C C . ASP A 1 73 ? -36.306 -17.266 -21.353 1.00 72.12 73 ASP A C 1
ATOM 571 O O . ASP A 1 73 ? -35.363 -18.044 -21.515 1.00 72.12 73 ASP A O 1
ATOM 575 N N . VAL A 1 74 ? -36.116 -15.966 -21.106 1.00 81.56 74 VAL A N 1
ATOM 576 C CA . VAL A 1 74 ? -34.789 -15.356 -20.936 1.00 81.56 74 VAL A CA 1
ATOM 577 C C . VAL A 1 74 ? -34.720 -14.669 -19.580 1.00 81.56 74 VAL A C 1
ATOM 579 O O . VAL A 1 74 ? -35.173 -13.540 -19.404 1.00 81.56 74 VAL A O 1
ATOM 582 N N . TRP A 1 75 ? -34.108 -15.341 -18.611 1.00 85.50 75 TRP A N 1
ATOM 583 C CA . TRP A 1 75 ? -33.912 -14.782 -17.278 1.00 85.50 75 TRP A CA 1
ATOM 584 C C . TRP A 1 75 ? -32.884 -13.655 -17.306 1.00 85.50 75 TRP A C 1
ATOM 586 O O . TRP A 1 75 ? -31.732 -13.838 -17.698 1.00 85.50 75 TRP A O 1
ATOM 596 N N . THR A 1 76 ? -33.316 -12.472 -16.883 1.00 87.00 76 THR A N 1
ATOM 597 C CA . THR A 1 76 ? -32.472 -11.286 -16.753 1.00 87.00 76 THR A CA 1
ATOM 598 C C . THR A 1 76 ? -32.368 -10.898 -15.286 1.00 87.00 76 THR A C 1
ATOM 600 O O . THR A 1 76 ? -33.371 -10.846 -14.577 1.00 87.00 76 THR A O 1
ATOM 603 N N . ARG A 1 77 ? -31.150 -10.589 -14.835 1.00 88.56 77 ARG A N 1
ATOM 604 C CA . ARG A 1 77 ? -30.863 -10.123 -13.476 1.00 88.56 77 ARG A CA 1
ATOM 605 C C . ARG A 1 77 ? -30.788 -8.595 -13.424 1.00 88.56 77 ARG A C 1
ATOM 607 O O . ARG A 1 77 ? -30.115 -7.965 -14.241 1.00 88.56 77 ARG A O 1
ATOM 614 N N . SER A 1 78 ? -31.443 -7.994 -12.432 1.00 88.81 78 SER A N 1
ATOM 615 C CA . SER A 1 78 ? -31.325 -6.567 -12.132 1.00 88.81 78 SER A CA 1
ATOM 616 C C . SER A 1 78 ? -29.938 -6.217 -11.590 1.00 88.81 78 SER A C 1
ATOM 618 O O . SER A 1 78 ? -29.196 -7.065 -11.097 1.00 88.81 78 SER A O 1
ATOM 620 N N . LYS A 1 79 ? -29.606 -4.923 -11.573 1.00 91.69 79 LYS A N 1
ATOM 621 C CA . LYS A 1 79 ? -28.475 -4.445 -10.764 1.00 91.69 79 LYS A CA 1
ATOM 622 C C . LYS A 1 79 ? -28.708 -4.805 -9.292 1.00 91.69 79 LYS A C 1
ATOM 624 O O . LYS A 1 79 ? -29.852 -4.749 -8.835 1.00 91.69 79 LYS A O 1
ATOM 629 N N . THR A 1 80 ? -27.637 -5.144 -8.576 1.00 92.06 80 THR A N 1
ATOM 630 C CA . THR A 1 80 ? -27.679 -5.354 -7.124 1.00 92.06 80 THR A CA 1
ATOM 631 C C . THR A 1 80 ? -28.066 -4.052 -6.420 1.00 92.06 80 THR A C 1
ATOM 633 O O . THR A 1 80 ? -27.530 -2.983 -6.730 1.00 92.06 80 THR A O 1
ATOM 636 N N . GLY A 1 81 ? -29.027 -4.144 -5.506 1.00 93.69 81 GLY A N 1
ATOM 637 C CA . GLY A 1 81 ? -29.344 -3.135 -4.506 1.00 93.69 81 GLY A CA 1
ATOM 638 C C . GLY A 1 81 ? -28.830 -3.561 -3.132 1.00 93.69 81 GLY A C 1
ATOM 639 O O . GLY A 1 81 ? -28.517 -4.727 -2.904 1.00 93.69 81 GLY A O 1
ATOM 640 N N . PHE A 1 82 ? -28.749 -2.604 -2.216 1.00 94.44 82 PHE A N 1
ATOM 641 C CA . PHE A 1 82 ? -28.188 -2.792 -0.885 1.00 94.44 82 PHE A CA 1
ATOM 642 C C . PHE A 1 82 ? -29.143 -2.253 0.173 1.00 94.44 82 PHE A C 1
ATOM 644 O O . PHE A 1 82 ? -29.809 -1.231 -0.033 1.00 94.44 82 PHE A O 1
ATOM 651 N N . PHE A 1 83 ? -29.179 -2.907 1.327 1.00 95.19 83 PHE A N 1
ATOM 652 C CA . PHE A 1 83 ? -29.755 -2.328 2.528 1.00 95.19 83 PHE A CA 1
ATOM 653 C C . PHE A 1 83 ? -28.893 -2.627 3.751 1.00 95.19 83 PHE A C 1
ATOM 655 O O . PHE A 1 83 ? -28.331 -3.709 3.890 1.00 95.19 83 PHE A O 1
ATOM 662 N N . VAL A 1 84 ? -28.788 -1.649 4.642 1.00 95.56 84 VAL A N 1
ATOM 663 C CA . VAL A 1 84 ? -28.114 -1.775 5.935 1.00 95.56 84 VAL A CA 1
ATOM 664 C C . VAL A 1 84 ? -29.172 -1.735 7.020 1.00 95.56 84 VAL A C 1
ATOM 666 O O . VAL A 1 84 ? -30.091 -0.924 6.951 1.00 95.56 84 VAL A O 1
ATOM 669 N N . VAL A 1 85 ? -29.040 -2.610 8.009 1.00 95.62 85 VAL A N 1
ATOM 670 C CA . VAL A 1 85 ? -29.818 -2.578 9.245 1.00 95.62 85 VAL A CA 1
ATOM 671 C C . VAL A 1 85 ? -28.878 -2.115 10.348 1.00 95.62 85 VAL A C 1
ATOM 673 O O . VAL A 1 85 ? -27.885 -2.791 10.627 1.00 95.62 85 VAL A O 1
ATOM 676 N N . ASP A 1 86 ? -29.175 -0.958 10.935 1.00 95.25 86 ASP A N 1
ATOM 677 C CA . ASP A 1 86 ? -28.341 -0.346 11.970 1.00 95.25 86 ASP A CA 1
ATOM 678 C C . ASP A 1 86 ? -28.206 -1.257 13.218 1.00 95.25 86 ASP A C 1
ATOM 680 O O . ASP A 1 86 ? -29.136 -2.004 13.550 1.00 95.25 86 ASP A O 1
ATOM 684 N N . PRO A 1 87 ? -27.061 -1.225 13.927 1.00 95.38 87 PRO A N 1
ATOM 685 C CA . PRO A 1 87 ? -26.846 -2.011 15.140 1.00 95.38 87 PRO A CA 1
ATOM 686 C C . PRO A 1 87 ? -27.709 -1.535 16.311 1.00 95.38 87 PRO A C 1
ATOM 688 O O . PRO A 1 87 ? -27.971 -0.344 16.475 1.00 95.38 87 PRO A O 1
ATOM 691 N N . ARG A 1 88 ? -28.099 -2.477 17.178 1.00 93.31 88 ARG A N 1
ATOM 692 C CA . ARG A 1 88 ? -28.745 -2.166 18.461 1.00 93.31 88 ARG A CA 1
ATOM 693 C C . ARG A 1 88 ? -27.688 -1.881 19.513 1.00 93.31 88 ARG A C 1
ATOM 695 O O . ARG A 1 88 ? -27.022 -2.808 19.978 1.00 93.31 88 ARG A O 1
ATOM 702 N N . LEU A 1 89 ? -27.555 -0.615 19.889 1.00 93.25 89 LEU A N 1
ATOM 703 C CA . LEU A 1 89 ? -26.692 -0.198 20.986 1.00 93.25 89 LEU A CA 1
ATOM 704 C C . LEU A 1 89 ? -27.528 -0.023 22.250 1.00 93.25 89 LEU A C 1
ATOM 706 O O . LEU A 1 89 ? -28.618 0.544 22.219 1.00 93.25 89 LEU A O 1
ATOM 710 N N . THR A 1 90 ? -27.011 -0.505 23.373 1.00 90.31 90 THR A N 1
ATOM 711 C CA . THR A 1 90 ? -27.658 -0.374 24.678 1.00 90.31 90 THR A CA 1
ATOM 712 C C . THR A 1 90 ? -26.659 0.133 25.695 1.00 90.31 90 THR A C 1
ATOM 714 O O . THR A 1 90 ? -25.510 -0.292 25.675 1.00 90.31 90 THR A O 1
ATOM 717 N N . LEU A 1 91 ? -27.104 1.002 26.595 1.00 86.06 91 LEU A N 1
ATOM 718 C CA . LEU A 1 91 ? -26.320 1.461 27.738 1.00 86.06 91 LEU A CA 1
ATOM 719 C C . LEU A 1 91 ? -27.001 1.056 29.038 1.00 86.06 91 LEU A C 1
ATOM 721 O O . LEU A 1 91 ? -28.231 1.076 29.138 1.00 86.06 91 LEU A O 1
ATOM 725 N N . ASN A 1 92 ? -26.196 0.737 30.045 1.00 78.44 92 ASN A N 1
ATOM 726 C CA . ASN A 1 92 ? -26.692 0.531 31.399 1.00 78.44 92 ASN A CA 1
ATOM 727 C C . ASN A 1 92 ? -27.187 1.859 31.988 1.00 78.44 92 ASN A C 1
ATOM 729 O O . ASN A 1 92 ? -26.574 2.911 31.791 1.00 78.44 92 ASN A O 1
ATOM 733 N N . GLY A 1 93 ? -28.313 1.813 32.701 1.00 63.88 93 GLY A N 1
ATOM 734 C CA . GLY A 1 93 ? -28.854 2.974 33.398 1.00 63.88 93 GLY A CA 1
ATOM 735 C C . GLY A 1 93 ? -27.871 3.515 34.439 1.00 63.88 93 GLY A C 1
ATOM 736 O O . GLY A 1 93 ? -27.350 2.778 35.273 1.00 63.88 93 GLY A O 1
ATOM 737 N N . SER A 1 94 ? -27.652 4.831 34.436 1.00 56.94 94 SER A N 1
ATOM 738 C CA . SER A 1 94 ? -26.767 5.527 35.385 1.00 56.94 94 SER A CA 1
ATOM 739 C C . SER A 1 94 ? -27.277 5.526 36.837 1.00 56.94 94 SER A C 1
ATOM 741 O O . SER A 1 94 ? -26.616 6.060 37.724 1.00 56.94 94 SER A O 1
ATOM 743 N N . ASP A 1 95 ? -28.472 4.984 37.085 1.00 57.47 95 ASP A N 1
ATOM 744 C CA . ASP A 1 95 ? -29.139 4.923 38.390 1.00 57.47 95 ASP A CA 1
ATOM 745 C C . ASP A 1 95 ? -28.864 3.622 39.167 1.00 57.47 95 ASP A C 1
ATOM 747 O O . ASP A 1 95 ? -29.426 3.419 40.245 1.00 57.47 95 ASP A O 1
ATOM 751 N N . GLY A 1 96 ? -27.992 2.749 38.648 1.00 53.31 96 GLY A N 1
ATOM 752 C CA . GLY A 1 96 ? -27.671 1.462 39.270 1.00 53.31 96 GLY A CA 1
ATOM 753 C C . GLY A 1 96 ? -28.799 0.432 39.162 1.00 53.31 96 GLY A C 1
ATOM 754 O O . GLY A 1 96 ? -28.779 -0.565 39.883 1.00 53.31 96 GLY A O 1
ATOM 755 N N . SER A 1 97 ? -29.795 0.669 38.299 1.00 54.78 97 SER A N 1
ATOM 756 C CA . SER A 1 97 ? -30.796 -0.334 37.943 1.00 54.78 97 SER A CA 1
ATOM 757 C C . SER A 1 97 ? -30.305 -1.209 36.783 1.00 54.78 97 SER A C 1
ATOM 759 O O . SER A 1 97 ? -29.666 -0.712 35.860 1.00 54.78 97 SER A O 1
ATOM 761 N N . ASP A 1 98 ? -30.676 -2.495 36.765 1.00 57.78 98 ASP A N 1
ATOM 762 C CA . ASP A 1 98 ? -30.415 -3.427 35.644 1.00 57.78 98 ASP A CA 1
ATOM 763 C C . ASP A 1 98 ? -31.183 -3.057 34.349 1.00 57.78 98 ASP A C 1
ATOM 765 O O . ASP A 1 98 ? -31.387 -3.884 33.457 1.00 57.78 98 ASP A O 1
ATOM 769 N N . ARG A 1 99 ? -31.700 -1.826 34.236 1.00 61.06 99 ARG A N 1
ATOM 770 C CA . ARG A 1 99 ? -32.429 -1.367 33.055 1.00 61.06 99 ARG A CA 1
ATOM 771 C C . ARG A 1 99 ? -31.435 -0.859 32.020 1.00 61.06 99 ARG A C 1
ATOM 773 O O . ARG A 1 99 ? -30.865 0.217 32.160 1.00 61.06 99 ARG A O 1
ATOM 780 N N . THR A 1 100 ? -31.289 -1.617 30.944 1.00 72.88 100 THR A N 1
ATOM 781 C CA . THR A 1 100 ? -30.599 -1.188 29.726 1.00 72.88 100 THR A CA 1
ATOM 782 C C . THR A 1 100 ? -31.507 -0.273 28.901 1.00 72.88 100 THR A C 1
ATOM 784 O O . THR A 1 100 ? -32.632 -0.659 28.570 1.00 72.88 100 THR A O 1
ATOM 787 N N . ALA A 1 101 ? -31.034 0.921 28.548 1.00 80.75 101 ALA A N 1
ATOM 788 C CA . ALA A 1 101 ? -31.722 1.829 27.632 1.00 80.75 101 ALA A CA 1
ATOM 789 C C . ALA A 1 101 ? -31.166 1.675 26.208 1.00 80.75 101 ALA A C 1
ATOM 791 O O . ALA A 1 101 ? -29.954 1.561 26.029 1.00 80.75 101 ALA A O 1
ATOM 792 N N . SER A 1 102 ? -32.048 1.688 25.201 1.00 87.06 102 SER A N 1
ATOM 793 C CA . SER A 1 102 ? -31.634 1.764 23.792 1.00 87.06 102 SER A CA 1
ATOM 794 C C . SER A 1 102 ? -30.933 3.104 23.543 1.00 87.06 102 SER A C 1
ATOM 796 O O . SER A 1 102 ? -31.446 4.159 23.931 1.00 87.06 102 SER A O 1
ATOM 798 N N . LEU A 1 103 ? -29.749 3.048 22.934 1.00 89.88 103 LEU A N 1
ATOM 799 C CA . LEU A 1 103 ? -28.954 4.202 22.536 1.00 89.88 103 LEU A CA 1
ATOM 800 C C . LEU A 1 103 ? -29.073 4.373 21.014 1.00 89.88 103 LEU A C 1
ATOM 802 O O . LEU A 1 103 ? -28.456 3.606 20.271 1.00 89.88 103 LEU A O 1
ATOM 806 N N . PRO A 1 104 ? -29.839 5.361 20.519 1.00 90.12 104 PRO A N 1
ATOM 807 C CA . PRO A 1 104 ? -29.879 5.639 19.088 1.00 90.12 104 PRO A CA 1
ATOM 808 C C . PRO A 1 104 ? -28.501 6.100 18.601 1.00 90.12 104 PRO A C 1
ATOM 810 O O . PRO A 1 104 ? -27.772 6.771 19.334 1.00 90.12 104 PRO A O 1
ATOM 813 N N . LEU A 1 105 ? -28.161 5.800 17.345 1.00 91.94 105 LEU A N 1
ATOM 814 C CA . LEU A 1 105 ? -26.878 6.202 16.756 1.00 91.94 105 LEU A CA 1
ATOM 815 C C . LEU A 1 105 ? -26.702 7.726 16.733 1.00 91.94 105 LEU A C 1
ATOM 817 O O . LEU A 1 105 ? -25.600 8.229 16.922 1.00 91.94 105 LEU A O 1
ATOM 821 N N . GLU A 1 106 ? -27.797 8.469 16.573 1.00 92.31 106 GLU A N 1
ATOM 822 C CA . GLU A 1 106 ? -27.833 9.933 16.649 1.00 92.31 106 GLU A CA 1
ATOM 823 C C . GLU A 1 106 ? -27.565 10.466 18.066 1.00 92.31 106 GLU A C 1
ATOM 825 O O . GLU A 1 106 ? -27.286 11.650 18.238 1.00 92.31 106 GLU A O 1
ATOM 830 N N . GLY A 1 107 ? -27.668 9.605 19.081 1.00 93.19 107 GLY A N 1
ATOM 831 C CA . GLY A 1 107 ? -27.364 9.915 20.472 1.00 93.19 107 GLY A CA 1
ATOM 832 C C . GLY A 1 107 ? -25.903 9.686 20.852 1.00 93.19 107 GLY A C 1
ATOM 833 O O . GLY A 1 107 ? -25.553 9.945 22.002 1.00 93.19 107 GLY A O 1
ATOM 834 N N . LEU A 1 108 ? -25.053 9.195 19.943 1.00 95.31 108 LEU A N 1
ATOM 835 C CA . LEU A 1 108 ? -23.640 8.948 20.229 1.00 95.31 108 LEU A CA 1
ATOM 836 C C . LEU A 1 108 ? -22.866 10.257 20.420 1.00 95.31 108 LEU A C 1
ATOM 838 O O . LEU A 1 108 ? -22.865 11.141 19.564 1.00 95.31 108 LEU A O 1
ATOM 842 N N . VAL A 1 109 ? -22.145 10.337 21.534 1.00 97.06 109 VAL A N 1
ATOM 843 C CA . VAL A 1 109 ? -21.204 11.408 21.863 1.00 97.06 109 VAL A CA 1
ATOM 844 C C . VAL A 1 109 ? -19.881 10.736 22.204 1.00 97.06 109 VA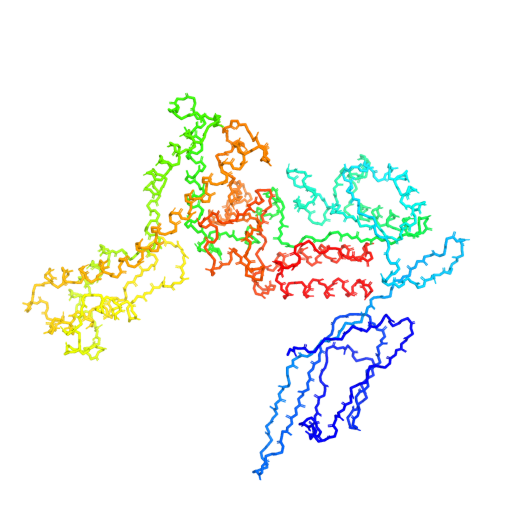L A C 1
ATOM 846 O O . VAL A 1 109 ? -19.749 10.095 23.249 1.00 97.06 109 VAL A O 1
ATOM 849 N N . ILE A 1 110 ? -18.923 10.832 21.279 1.00 98.12 110 ILE A N 1
ATOM 850 C CA . ILE A 1 110 ? -17.717 9.998 21.260 1.00 98.12 110 ILE A CA 1
ATOM 851 C C . ILE A 1 110 ? -16.489 10.827 21.636 1.00 98.12 110 ILE A C 1
ATOM 853 O O . ILE A 1 110 ? -16.195 11.814 20.961 1.00 98.12 110 ILE A O 1
ATOM 857 N N . GLU A 1 111 ? -15.745 10.396 22.656 1.00 98.19 111 GLU A N 1
ATOM 858 C CA . GLU A 1 111 ? -14.430 10.965 22.978 1.00 98.19 111 GLU A CA 1
ATOM 859 C C . GLU A 1 111 ? -13.326 10.074 22.415 1.00 98.19 111 GLU A C 1
ATOM 861 O O . GLU A 1 111 ? -13.284 8.877 22.693 1.00 98.19 111 GLU A O 1
ATOM 866 N N . SER A 1 112 ? -12.417 10.654 21.629 1.00 98.56 112 SER A N 1
ATOM 867 C CA . SER A 1 112 ? -11.246 9.931 21.125 1.00 98.56 112 SER A CA 1
ATOM 868 C C . SER A 1 112 ? -10.083 10.061 22.096 1.00 98.56 112 SER A C 1
ATOM 870 O O . SER A 1 112 ? -9.654 11.171 22.402 1.00 98.56 112 SER A O 1
ATOM 872 N N . VAL A 1 113 ? -9.531 8.933 22.528 1.00 98.31 113 VAL A N 1
ATOM 873 C CA . VAL A 1 113 ? -8.407 8.889 23.461 1.00 98.31 113 VAL A CA 1
ATOM 874 C C . VAL A 1 113 ? -7.208 8.171 22.858 1.00 98.31 113 VAL A C 1
ATOM 876 O O . VAL A 1 113 ? -7.330 7.267 22.028 1.00 98.31 113 VAL A O 1
ATOM 879 N N . VAL A 1 114 ? -6.023 8.587 23.299 1.00 98.25 114 VAL A N 1
ATOM 880 C CA . VAL A 1 114 ? -4.745 8.011 22.884 1.00 98.25 114 VAL A CA 1
ATOM 881 C C . VAL A 1 114 ? -4.133 7.275 24.083 1.00 98.25 114 VAL A C 1
ATOM 883 O O . VAL A 1 114 ? -3.550 7.936 24.944 1.00 98.25 114 VAL A O 1
ATOM 886 N N . PRO A 1 115 ? -4.214 5.927 24.148 1.00 96.81 115 PRO A N 1
ATOM 887 C CA . PRO A 1 115 ? -3.792 5.131 25.303 1.00 96.81 115 PRO A CA 1
ATOM 888 C C . PRO A 1 115 ? -2.392 5.465 25.825 1.00 96.81 115 PRO A C 1
ATOM 890 O O . PRO A 1 115 ? -2.194 5.596 27.028 1.00 96.81 115 PRO A O 1
ATOM 893 N N . LYS A 1 116 ? -1.421 5.706 24.931 1.00 96.19 116 LYS A N 1
ATOM 894 C CA . LYS A 1 116 ? -0.034 6.019 25.325 1.00 96.19 116 LYS A CA 1
ATOM 895 C C . LYS A 1 116 ? 0.129 7.330 26.113 1.00 96.19 116 LYS A C 1
ATOM 897 O O . LYS A 1 116 ? 1.207 7.576 26.642 1.00 96.19 116 LYS A O 1
ATOM 902 N N . TRP A 1 117 ? -0.892 8.187 26.155 1.00 97.56 117 TRP A N 1
ATOM 903 C CA . TRP A 1 117 ? -0.899 9.434 26.932 1.00 97.56 117 TRP A CA 1
ATOM 904 C C . TRP A 1 117 ? -1.737 9.344 28.213 1.00 97.56 117 TRP A C 1
ATOM 906 O O . TRP A 1 117 ? -1.799 10.318 28.956 1.00 97.56 117 TRP A O 1
ATOM 916 N N . MET A 1 118 ? -2.373 8.197 28.470 1.00 97.56 118 MET A N 1
ATOM 917 C CA . MET A 1 118 ? -3.215 7.958 29.649 1.00 97.56 118 MET A CA 1
ATOM 918 C C . MET A 1 118 ? -2.496 7.167 30.750 1.00 97.56 118 MET A C 1
ATOM 920 O O . MET A 1 118 ? -3.069 6.960 31.815 1.00 97.56 118 MET A O 1
ATOM 924 N N . GLY A 1 119 ? -1.264 6.720 30.492 1.00 96.31 119 GLY A N 1
ATOM 925 C CA . GLY A 1 119 ? -0.516 5.872 31.415 1.00 96.31 119 GLY A CA 1
ATOM 926 C C . GLY A 1 119 ? -0.980 4.414 31.399 1.00 96.31 119 GLY A C 1
ATOM 927 O O . GLY A 1 119 ? -1.620 3.965 30.438 1.00 96.31 119 GLY A O 1
ATOM 928 N N . ARG A 1 120 ? -0.637 3.674 32.457 1.00 97.69 120 ARG A N 1
ATOM 929 C CA . ARG A 1 120 ? -1.065 2.272 32.638 1.00 97.69 120 ARG A CA 1
ATOM 930 C C . ARG A 1 120 ? -2.576 2.204 32.851 1.00 97.69 120 ARG A C 1
ATOM 932 O O . ARG A 1 120 ? -3.177 3.171 33.308 1.00 97.69 120 ARG A O 1
ATOM 939 N N . LEU A 1 121 ? -3.205 1.059 32.586 1.00 97.75 121 LEU A N 1
ATOM 940 C CA . LEU A 1 121 ? -4.657 0.887 32.763 1.00 97.75 121 LEU A CA 1
ATOM 941 C C . LEU A 1 121 ? -5.125 1.243 34.189 1.00 97.75 121 LEU A C 1
ATOM 943 O O . LEU A 1 121 ? -6.200 1.816 34.362 1.00 97.75 121 LEU A O 1
ATOM 947 N N . SER A 1 122 ? -4.299 0.977 35.207 1.00 96.62 122 SER A N 1
ATOM 948 C CA . SER A 1 122 ? -4.563 1.341 36.610 1.00 96.62 122 SER A CA 1
ATOM 949 C C . SER A 1 122 ? -4.672 2.860 36.844 1.00 96.62 122 SER A C 1
ATOM 951 O O . SER A 1 122 ? -5.345 3.308 37.777 1.00 96.62 122 SER A O 1
ATOM 953 N N . GLU A 1 123 ? -4.066 3.663 35.968 1.00 97.81 123 GLU A N 1
ATOM 954 C CA . GLU A 1 123 ? -4.014 5.124 36.027 1.00 97.81 123 GLU A CA 1
ATOM 955 C C . GLU A 1 123 ? -5.168 5.780 35.251 1.00 97.81 123 GLU A C 1
ATOM 957 O O . GLU A 1 123 ? -5.347 6.994 35.323 1.00 97.81 123 GLU A O 1
ATOM 962 N N . TRP A 1 124 ? -6.006 5.009 34.546 1.00 98.06 124 TRP A N 1
ATOM 963 C CA . TRP A 1 124 ? -7.032 5.561 33.649 1.00 98.06 124 TRP A CA 1
ATOM 964 C C . TRP A 1 124 ? -8.235 6.172 34.367 1.00 98.06 124 TRP A C 1
ATOM 966 O O . TRP A 1 124 ? -8.961 6.985 33.788 1.00 98.06 124 TRP A O 1
ATOM 976 N N . LYS A 1 125 ? -8.454 5.826 35.638 1.00 97.75 125 LYS A N 1
ATOM 977 C CA . LYS A 1 125 ? -9.638 6.237 36.407 1.00 97.75 125 LYS A CA 1
ATOM 978 C C . LYS A 1 125 ? -9.943 7.749 36.344 1.00 97.75 125 LYS A C 1
ATOM 980 O O . LYS A 1 125 ? -11.094 8.080 36.057 1.00 97.75 125 LYS A O 1
ATOM 985 N N . PRO A 1 126 ? -8.996 8.683 36.576 1.00 97.94 126 PRO A N 1
ATOM 986 C CA . PRO A 1 126 ? -9.263 10.123 36.489 1.00 97.94 126 PRO A CA 1
ATOM 987 C C . PRO A 1 126 ? -9.701 10.582 35.092 1.00 97.94 126 PRO A C 1
ATOM 989 O O . PRO A 1 126 ? -10.553 11.468 34.967 1.00 97.94 126 PRO A O 1
ATOM 992 N N . HIS A 1 127 ? -9.149 9.969 34.041 1.00 97.88 127 HIS A N 1
ATOM 993 C CA . HIS A 1 127 ? -9.521 10.258 32.658 1.00 97.88 127 HIS A CA 1
ATOM 994 C C . HIS A 1 127 ? -10.954 9.798 32.381 1.00 97.88 127 HIS A C 1
ATOM 996 O O . HIS A 1 127 ? -11.778 10.598 31.939 1.00 97.88 127 HIS A O 1
ATOM 1002 N N . LEU A 1 128 ? -11.283 8.553 32.741 1.00 97.88 128 LEU A N 1
ATOM 1003 C CA . LEU A 1 128 ? -12.625 7.986 32.576 1.00 97.88 128 LEU A CA 1
ATOM 1004 C C . LEU A 1 128 ? -13.685 8.762 33.372 1.00 97.88 128 LEU A C 1
ATOM 1006 O O . LEU A 1 128 ? -14.767 9.043 32.858 1.00 97.88 128 LEU A O 1
ATOM 1010 N N . GLU A 1 129 ? -13.364 9.190 34.598 1.00 97.25 129 GLU A N 1
ATOM 1011 C CA . GLU A 1 129 ? -14.252 10.047 35.392 1.00 97.25 129 GLU A CA 1
ATOM 1012 C C . GLU A 1 129 ? -14.527 11.390 34.711 1.00 97.25 129 GLU A C 1
ATOM 1014 O O . GLU A 1 129 ? -15.651 11.887 34.773 1.00 97.25 129 GLU A O 1
ATOM 1019 N N . THR A 1 130 ? -13.514 11.990 34.087 1.00 97.62 130 THR A N 1
ATOM 1020 C CA . THR A 1 130 ? -13.658 13.273 33.387 1.00 97.62 130 THR A CA 1
ATOM 1021 C C . THR A 1 130 ? -14.529 13.116 32.144 1.00 97.62 130 THR A C 1
ATOM 1023 O O . THR A 1 130 ? -15.465 13.888 31.958 1.00 97.62 130 THR A O 1
ATOM 1026 N N . ILE A 1 131 ? -14.270 12.085 31.337 1.00 97.06 131 ILE A N 1
ATOM 1027 C CA . ILE A 1 131 ? -15.033 11.775 30.120 1.00 97.06 131 ILE A CA 1
ATOM 1028 C C . ILE A 1 131 ? -16.509 11.537 30.459 1.00 97.06 131 ILE A C 1
ATOM 1030 O O . ILE A 1 131 ? -17.390 12.175 29.882 1.00 97.06 131 ILE A O 1
ATOM 1034 N N . SER A 1 132 ? -16.776 10.695 31.459 1.00 94.50 132 SER A N 1
ATOM 1035 C CA . SER A 1 132 ? -18.137 10.395 31.912 1.00 94.50 132 SER A CA 1
ATOM 1036 C C . SER A 1 132 ? -18.867 11.647 32.422 1.00 94.50 132 SER A C 1
ATOM 1038 O O . SER A 1 132 ? -19.983 11.937 31.992 1.00 94.50 132 SER A O 1
ATOM 1040 N N . LYS A 1 133 ? -18.219 12.469 33.266 1.00 95.94 133 LYS A N 1
ATOM 1041 C CA . LYS A 1 133 ? -18.804 13.727 33.784 1.00 95.94 133 LYS A CA 1
ATOM 1042 C C . LYS A 1 133 ? -19.070 14.768 32.691 1.00 95.94 133 LYS A C 1
ATOM 1044 O O . LYS A 1 133 ? -19.957 15.600 32.869 1.00 95.94 133 LYS A O 1
ATOM 1049 N N . SER A 1 134 ? -18.333 14.723 31.582 1.00 97.19 134 SER A N 1
ATOM 1050 C CA . SER A 1 134 ? -18.559 15.580 30.411 1.00 97.19 134 SER A CA 1
ATOM 1051 C C . SER A 1 134 ? -19.732 15.116 29.533 1.00 97.19 134 SER A C 1
ATOM 1053 O O . SER A 1 134 ? -20.101 15.831 28.604 1.00 97.19 134 SER A O 1
ATOM 1055 N N . GLY A 1 135 ? -20.352 13.966 29.828 1.00 94.38 135 GLY A N 1
ATOM 1056 C CA . GLY A 1 135 ? -21.543 13.478 29.125 1.00 94.38 135 GLY A CA 1
ATOM 1057 C C . GLY A 1 135 ? -21.258 12.654 27.867 1.00 94.38 135 GLY A C 1
ATOM 1058 O O . GLY A 1 135 ? -22.175 12.419 27.082 1.00 94.38 135 GLY A O 1
ATOM 1059 N N . TYR A 1 136 ? -20.015 12.209 27.668 1.00 97.38 136 TYR A N 1
ATOM 1060 C CA . TYR A 1 136 ? -19.688 11.251 26.615 1.00 97.38 136 TYR A CA 1
ATOM 1061 C C . TYR A 1 136 ? -20.233 9.870 26.967 1.00 97.38 136 TYR A C 1
ATOM 1063 O O . TYR A 1 136 ? -20.138 9.424 28.109 1.00 97.38 136 TYR A O 1
ATOM 1071 N N . ASN A 1 137 ? -20.771 9.182 25.966 1.00 95.88 137 ASN A N 1
ATOM 1072 C CA . ASN A 1 137 ? -21.397 7.870 26.126 1.00 95.88 137 ASN A CA 1
ATOM 1073 C C . ASN A 1 137 ? -20.738 6.788 25.259 1.00 95.88 137 ASN A C 1
ATOM 1075 O O . ASN A 1 137 ? -21.217 5.655 25.185 1.00 95.88 137 ASN A O 1
ATOM 1079 N N . MET A 1 138 ? -19.611 7.121 24.632 1.00 97.88 138 MET A N 1
ATOM 1080 C CA . MET A 1 138 ? -18.743 6.178 23.955 1.00 97.88 138 MET A CA 1
ATOM 1081 C C . MET A 1 138 ? -17.302 6.698 23.939 1.00 97.88 138 MET A C 1
ATOM 1083 O O . MET A 1 138 ? -17.060 7.890 23.746 1.00 97.88 138 MET A O 1
ATOM 1087 N N . ILE A 1 139 ? -16.340 5.800 24.129 1.00 98.62 139 ILE A N 1
ATOM 1088 C CA . ILE A 1 139 ? -14.909 6.099 24.060 1.00 98.62 139 ILE A CA 1
ATOM 1089 C C . ILE A 1 139 ? -14.331 5.420 22.822 1.00 98.62 139 ILE A C 1
ATOM 1091 O O . ILE A 1 139 ? -14.479 4.214 22.631 1.00 98.62 139 ILE A O 1
ATOM 1095 N N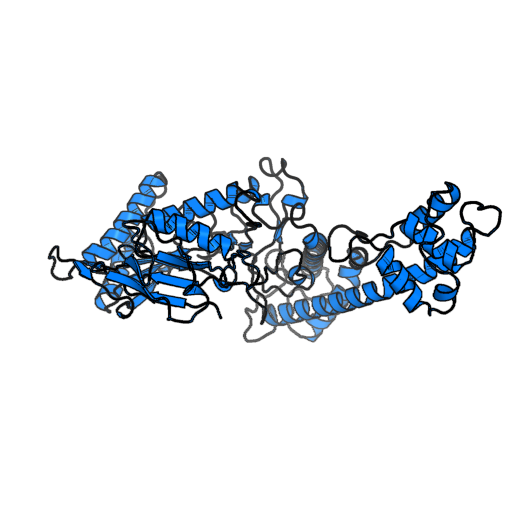 . HIS A 1 140 ? -13.677 6.202 21.971 1.00 98.69 140 HIS A N 1
ATOM 1096 C CA . HIS A 1 140 ? -12.893 5.719 20.846 1.00 98.69 140 HIS A CA 1
ATOM 1097 C C . HIS A 1 140 ? -11.426 5.607 21.257 1.00 98.69 140 HIS A C 1
ATOM 1099 O O . HIS A 1 140 ? -10.777 6.608 21.553 1.00 98.69 140 HIS A O 1
ATOM 1105 N N . PHE A 1 141 ? -10.890 4.394 21.218 1.00 98.75 141 PHE A N 1
ATOM 1106 C CA . PHE A 1 141 ? -9.469 4.141 21.400 1.00 98.75 141 PHE A CA 1
ATOM 1107 C C . PHE A 1 141 ? -8.763 4.054 20.050 1.00 98.75 141 PHE A C 1
ATOM 1109 O O . PHE A 1 141 ? -9.074 3.160 19.259 1.00 98.75 141 PHE A O 1
ATOM 1116 N N . VAL A 1 142 ? -7.736 4.884 19.837 1.00 98.00 142 VAL A N 1
ATOM 1117 C CA . VAL A 1 142 ? -6.699 4.526 18.848 1.00 98.00 142 VAL A CA 1
ATOM 1118 C C . VAL A 1 142 ? -6.081 3.165 19.240 1.00 98.00 142 VAL A C 1
ATOM 1120 O O . VAL A 1 142 ? -6.236 2.755 20.399 1.00 98.00 142 VAL A O 1
ATOM 1123 N N . PRO A 1 143 ? -5.381 2.450 18.338 1.00 98.19 143 PRO A N 1
ATOM 1124 C CA . PRO A 1 143 ? -5.022 1.054 18.577 1.00 98.19 143 PRO A CA 1
ATOM 1125 C C . PRO A 1 143 ? -4.277 0.843 19.905 1.00 98.19 143 PRO A C 1
ATOM 1127 O O . PRO A 1 143 ? -3.339 1.574 20.240 1.00 98.19 143 PRO A O 1
ATOM 1130 N N . LEU A 1 144 ? -4.710 -0.169 20.664 1.00 98.19 144 LEU A N 1
ATOM 1131 C CA . LEU A 1 144 ? -4.096 -0.580 21.936 1.00 98.19 144 LEU A CA 1
ATOM 1132 C C . LEU A 1 144 ? -3.015 -1.654 21.740 1.00 98.19 144 LEU A C 1
ATOM 1134 O O . LEU A 1 144 ? -2.414 -2.121 22.707 1.00 98.19 144 LEU A O 1
ATOM 1138 N N . GLN A 1 145 ? -2.820 -2.105 20.504 1.00 98.38 145 GLN A N 1
ATOM 1139 C CA . GLN A 1 145 ? -1.883 -3.163 20.161 1.00 98.38 145 GLN A CA 1
ATOM 1140 C C . GLN A 1 145 ? -0.433 -2.710 20.348 1.00 98.38 145 GLN A C 1
ATOM 1142 O O . GLN A 1 145 ? -0.134 -1.515 20.381 1.00 98.38 145 GLN A O 1
ATOM 1147 N N . HIS A 1 146 ? 0.472 -3.682 20.457 1.00 98.19 146 HIS A N 1
ATOM 1148 C CA . HIS A 1 146 ? 1.899 -3.431 20.615 1.00 98.19 146 HIS A CA 1
ATOM 1149 C C . HIS A 1 146 ? 2.420 -2.554 19.474 1.00 98.19 146 HIS A C 1
ATOM 1151 O O . HIS A 1 146 ? 2.325 -2.925 18.301 1.00 98.19 146 HIS A O 1
ATOM 1157 N N . ARG A 1 147 ? 2.953 -1.379 19.822 1.00 98.38 147 ARG A N 1
ATOM 1158 C CA . ARG A 1 147 ? 3.445 -0.386 18.862 1.00 98.38 147 ARG A CA 1
ATOM 1159 C C . ARG A 1 147 ? 4.808 -0.758 18.277 1.00 98.38 147 ARG A C 1
ATOM 1161 O O . ARG A 1 147 ? 5.636 -1.407 18.908 1.00 98.38 147 ARG A O 1
ATOM 1168 N N . GLY A 1 148 ? 5.028 -0.307 17.050 1.00 98.06 148 GLY A N 1
ATOM 1169 C CA . GLY A 1 148 ? 6.275 -0.403 16.306 1.00 98.06 148 GLY A CA 1
ATOM 1170 C C . GLY A 1 148 ? 7.343 0.573 16.780 1.00 98.06 148 GLY A C 1
ATOM 1171 O O . GLY A 1 148 ? 7.153 1.362 17.707 1.00 98.06 148 GLY A O 1
ATOM 1172 N N . ILE A 1 149 ? 8.484 0.544 16.092 1.00 97.00 149 ILE A N 1
ATOM 1173 C CA . ILE A 1 149 ? 9.681 1.311 16.467 1.00 97.00 149 ILE A CA 1
ATOM 1174 C C . ILE A 1 149 ? 9.476 2.836 16.463 1.00 97.00 149 ILE A C 1
ATOM 1176 O O . ILE A 1 149 ? 10.128 3.542 17.226 1.00 97.00 149 ILE A O 1
ATOM 1180 N N . SER A 1 150 ? 8.544 3.356 15.656 1.00 96.12 150 SER A N 1
ATOM 1181 C CA . SER A 1 150 ? 8.203 4.788 15.634 1.00 96.12 150 SER A CA 1
ATOM 1182 C C . SER A 1 150 ? 7.373 5.236 16.841 1.00 96.12 150 SER A C 1
ATOM 1184 O O . SER A 1 150 ? 7.149 6.433 17.030 1.00 96.12 150 SER A O 1
ATOM 1186 N N . ASN A 1 151 ? 6.874 4.290 17.649 1.00 97.19 151 ASN A N 1
ATOM 1187 C CA . ASN A 1 151 ? 5.930 4.531 18.740 1.00 97.19 151 ASN A CA 1
ATOM 1188 C C . ASN A 1 151 ? 4.613 5.210 18.276 1.00 97.19 151 ASN A C 1
ATOM 1190 O O . ASN A 1 151 ? 3.880 5.828 19.067 1.00 97.19 151 ASN A O 1
ATOM 1194 N N . SER A 1 152 ? 4.305 5.117 16.977 1.00 97.56 152 SER A N 1
ATOM 1195 C CA . SER A 1 152 ? 3.001 5.467 16.414 1.00 97.56 152 SER A CA 1
ATOM 1196 C C . SER A 1 152 ? 1.968 4.402 16.808 1.00 97.56 152 SER A C 1
ATOM 1198 O O . SER A 1 152 ? 2.254 3.217 16.651 1.00 97.56 152 SER A O 1
ATOM 1200 N N . PRO A 1 153 ? 0.764 4.777 17.284 1.00 97.69 153 PRO A N 1
ATOM 1201 C CA . PRO A 1 153 ? -0.312 3.813 17.537 1.00 97.69 153 PRO A CA 1
ATOM 1202 C C . PRO A 1 153 ? -0.765 3.054 16.282 1.00 97.69 153 PRO A C 1
ATOM 1204 O O . PRO A 1 153 ? -1.256 1.940 16.395 1.00 97.69 153 PRO A O 1
ATOM 1207 N N . TYR A 1 154 ? -0.589 3.637 15.092 1.00 98.19 154 TYR A N 1
ATOM 1208 C CA . TYR A 1 154 ? -1.013 3.029 13.825 1.00 98.19 154 TYR A CA 1
ATOM 1209 C C . TYR A 1 154 ? 0.071 2.142 13.189 1.00 98.19 154 TYR A C 1
ATOM 1211 O O . TYR A 1 154 ? -0.237 1.255 12.399 1.00 98.19 154 TYR A O 1
ATOM 1219 N N . SER A 1 155 ? 1.336 2.306 13.589 1.00 98.31 155 SER A N 1
ATOM 1220 C CA . SER A 1 155 ? 2.413 1.379 13.233 1.00 98.31 155 SER A CA 1
ATOM 1221 C C . SER A 1 155 ? 2.394 0.212 14.220 1.00 98.31 155 SER A C 1
ATOM 1223 O O . SER A 1 155 ? 3.094 0.224 15.228 1.00 98.31 155 SER A O 1
ATOM 1225 N N . ILE A 1 156 ? 1.527 -0.775 13.986 1.00 98.69 156 ILE A N 1
ATOM 1226 C CA . ILE A 1 156 ? 1.318 -1.900 14.913 1.00 98.69 156 ILE A CA 1
ATOM 1227 C C . ILE A 1 156 ? 2.383 -2.983 14.687 1.00 98.69 156 ILE A C 1
ATOM 1229 O O . ILE A 1 156 ? 2.451 -3.562 13.606 1.00 98.69 156 ILE A O 1
ATOM 1233 N N . TYR A 1 157 ? 3.198 -3.277 15.702 1.00 98.75 157 TYR A N 1
ATOM 1234 C CA . TYR A 1 157 ? 4.210 -4.342 15.687 1.00 98.75 157 TYR A CA 1
ATOM 1235 C C . TYR A 1 157 ? 3.584 -5.739 15.721 1.00 98.75 157 TYR A C 1
ATOM 1237 O O . TYR A 1 157 ? 3.994 -6.637 14.983 1.00 98.75 157 TYR A O 1
ATOM 1245 N N . ASP A 1 158 ? 2.578 -5.929 16.574 1.00 98.44 158 ASP A N 1
ATOM 1246 C CA . ASP A 1 158 ? 1.860 -7.194 16.682 1.00 98.44 158 ASP A CA 1
ATOM 1247 C C . ASP A 1 158 ? 0.376 -6.945 16.954 1.00 98.44 158 ASP A C 1
ATOM 1249 O O . ASP A 1 158 ? -0.012 -6.531 18.041 1.00 98.44 158 ASP A O 1
ATOM 1253 N N . GLN A 1 159 ? -0.457 -7.214 15.950 1.00 98.31 159 GLN A N 1
ATOM 1254 C CA . GLN A 1 159 ? -1.903 -7.010 15.994 1.00 98.31 159 GLN A CA 1
ATOM 1255 C C . GLN A 1 159 ? -2.612 -7.882 17.039 1.00 98.31 159 GLN A C 1
ATOM 1257 O O . GLN A 1 159 ? -3.692 -7.523 17.508 1.00 98.31 159 GLN A O 1
ATOM 1262 N N . LEU A 1 160 ? -2.034 -9.034 17.390 1.00 97.69 160 LEU A N 1
ATOM 1263 C CA . LEU A 1 160 ? -2.653 -9.988 18.311 1.00 97.69 160 LEU A CA 1
ATOM 1264 C C . LEU A 1 160 ? -2.281 -9.709 19.772 1.00 97.69 160 LEU A C 1
ATOM 1266 O O . LEU A 1 160 ? -2.954 -10.202 20.679 1.00 97.69 160 LEU A O 1
ATOM 1270 N N . ARG A 1 161 ? -1.267 -8.867 20.011 1.00 97.38 161 ARG A N 1
ATOM 1271 C CA . ARG A 1 161 ? -0.774 -8.518 21.347 1.00 97.38 161 ARG A CA 1
ATOM 1272 C C . ARG A 1 161 ? -1.103 -7.081 21.708 1.00 97.38 161 ARG A C 1
ATOM 1274 O O . ARG A 1 161 ? -0.966 -6.173 20.893 1.00 97.38 161 ARG A O 1
ATOM 1281 N N . PHE A 1 162 ? -1.497 -6.873 22.956 1.00 98.12 162 PHE A N 1
ATOM 1282 C CA . PHE A 1 162 ? -1.634 -5.534 23.512 1.00 98.12 162 PHE A CA 1
ATOM 1283 C C . PHE A 1 162 ? -0.272 -4.924 23.822 1.00 98.12 162 PHE A C 1
ATOM 1285 O O . PHE A 1 162 ? 0.721 -5.631 23.999 1.00 98.12 162 PHE A O 1
ATOM 1292 N N . ASP A 1 163 ? -0.223 -3.597 23.857 1.00 97.56 163 ASP A N 1
ATOM 1293 C CA . ASP A 1 163 ? 1.004 -2.890 24.176 1.00 97.56 163 ASP A CA 1
ATOM 1294 C C . ASP A 1 163 ? 1.417 -3.137 25.634 1.00 97.56 163 ASP A C 1
ATOM 1296 O O . ASP A 1 163 ? 0.610 -2.899 26.536 1.00 97.56 163 ASP A O 1
ATOM 1300 N N . PRO A 1 164 ? 2.663 -3.575 25.894 1.00 96.69 164 PRO A N 1
ATOM 1301 C CA . PRO A 1 164 ? 3.106 -3.897 27.247 1.00 96.69 164 PRO A CA 1
ATOM 1302 C C . PRO A 1 164 ? 3.060 -2.685 28.187 1.00 96.69 164 PRO A C 1
ATOM 1304 O O . PRO A 1 164 ? 2.876 -2.862 29.385 1.00 96.69 164 PRO A O 1
ATOM 1307 N N . HIS A 1 165 ? 3.146 -1.450 27.671 1.00 95.88 165 HIS A N 1
ATOM 1308 C CA . HIS A 1 165 ? 3.053 -0.244 28.503 1.00 95.88 165 HIS A CA 1
ATOM 1309 C C . HIS A 1 165 ? 1.646 0.025 29.055 1.00 95.88 165 HIS A C 1
ATOM 1311 O O . HIS A 1 165 ? 1.494 0.918 29.888 1.00 95.88 165 HIS A O 1
ATOM 1317 N N . LEU A 1 166 ? 0.623 -0.711 28.609 1.00 97.44 166 LEU A N 1
ATOM 1318 C CA . LEU A 1 166 ? -0.714 -0.643 29.204 1.00 97.44 166 LEU A CA 1
ATOM 1319 C C . LEU A 1 166 ? -0.765 -1.324 30.574 1.00 97.44 166 LEU A C 1
ATOM 1321 O O . LEU A 1 166 ? -1.611 -0.978 31.396 1.00 97.44 166 LEU A O 1
ATOM 1325 N N . PHE A 1 167 ? 0.118 -2.285 30.819 1.00 98.00 167 PHE A N 1
ATOM 1326 C CA . PHE A 1 167 ? 0.024 -3.197 31.948 1.00 98.00 167 PHE A CA 1
ATOM 1327 C C . PHE A 1 167 ? 0.996 -2.831 33.073 1.00 98.00 167 PHE A C 1
ATOM 1329 O O . PHE A 1 167 ? 2.003 -2.149 32.863 1.00 98.00 167 PHE A O 1
ATOM 1336 N N . GLU A 1 168 ? 0.687 -3.299 34.283 1.00 96.69 168 GLU A N 1
ATOM 1337 C CA . GLU A 1 168 ? 1.655 -3.323 35.378 1.00 96.69 168 GLU A CA 1
ATOM 1338 C C . GLU A 1 168 ? 2.766 -4.340 35.093 1.00 96.69 168 GLU A C 1
ATOM 1340 O O . GLU A 1 168 ? 2.570 -5.287 34.333 1.00 96.69 168 GLU A O 1
ATOM 1345 N N . ASP A 1 169 ? 3.929 -4.187 35.732 1.00 94.50 169 ASP A N 1
ATOM 1346 C CA . ASP A 1 169 ? 5.088 -5.059 35.469 1.00 94.50 169 ASP A CA 1
ATOM 1347 C C . ASP A 1 169 ? 4.771 -6.547 35.724 1.00 94.50 169 ASP A C 1
ATOM 1349 O O . ASP A 1 169 ? 5.265 -7.421 35.018 1.00 94.50 169 ASP A O 1
ATOM 1353 N N . GLU A 1 170 ? 3.901 -6.843 36.697 1.00 94.06 170 GLU A N 1
ATOM 1354 C CA . GLU A 1 170 ? 3.431 -8.204 36.994 1.00 94.06 170 GLU A CA 1
ATOM 1355 C C . GLU A 1 170 ? 2.449 -8.768 35.952 1.00 94.06 170 GLU A C 1
ATOM 1357 O O . GLU A 1 170 ? 2.314 -9.985 35.819 1.00 94.06 170 GLU A O 1
ATOM 1362 N N . ASP A 1 171 ? 1.780 -7.895 35.200 1.00 95.88 171 ASP A N 1
ATOM 1363 C CA . ASP A 1 171 ? 0.799 -8.245 34.172 1.00 95.88 171 ASP A CA 1
ATOM 1364 C C . ASP A 1 171 ? 1.440 -8.407 32.783 1.00 95.88 171 ASP A C 1
ATOM 1366 O O . ASP A 1 171 ? 0.897 -9.110 31.926 1.00 95.88 171 ASP A O 1
ATOM 1370 N N . VAL A 1 172 ? 2.610 -7.800 32.547 1.00 94.31 172 VAL A N 1
ATOM 1371 C CA . VAL A 1 172 ? 3.362 -7.928 31.283 1.00 94.31 172 VAL A CA 1
ATOM 1372 C C . VAL A 1 172 ? 3.794 -9.375 31.021 1.00 94.31 172 VAL A C 1
ATOM 1374 O O . VAL A 1 172 ? 3.780 -9.819 29.874 1.00 94.31 172 VAL A O 1
ATOM 1377 N N . GLU A 1 173 ? 4.118 -10.125 32.075 1.00 92.44 173 GLU A N 1
ATOM 1378 C CA . GLU A 1 173 ? 4.560 -11.526 31.992 1.00 92.44 173 GLU A CA 1
ATOM 1379 C C . GLU A 1 173 ? 3.398 -12.535 31.914 1.00 92.44 173 GLU A C 1
ATOM 1381 O O . GLU A 1 173 ? 3.621 -13.739 31.757 1.00 92.44 173 GLU A O 1
ATOM 1386 N N . LYS A 1 174 ? 2.146 -12.070 32.033 1.00 95.12 174 LYS A N 1
ATOM 1387 C CA . LYS A 1 174 ? 0.964 -12.930 31.905 1.00 95.12 174 LYS A CA 1
ATOM 1388 C C . LYS A 1 174 ? 0.778 -13.410 30.469 1.00 95.12 174 LYS A C 1
ATOM 1390 O O . LYS A 1 174 ? 1.256 -12.808 29.508 1.00 95.12 174 LYS A O 1
ATOM 1395 N N . SER A 1 175 ? 0.032 -14.501 30.315 1.00 95.94 175 SER A N 1
ATOM 1396 C CA . SER A 1 175 ? -0.328 -14.995 28.987 1.00 95.94 175 SER A CA 1
ATOM 1397 C C . SER A 1 175 ? -1.173 -13.973 28.218 1.00 95.94 175 SER A C 1
ATOM 1399 O O . SER A 1 175 ? -1.896 -13.161 28.796 1.00 95.94 175 SER A O 1
ATOM 1401 N N . GLU A 1 176 ? -1.149 -14.058 26.886 1.00 93.81 176 GLU A N 1
ATOM 1402 C CA . GLU A 1 176 ? -1.959 -13.186 26.023 1.00 93.81 176 GLU A CA 1
ATOM 1403 C C . GLU A 1 176 ? -3.465 -13.285 26.338 1.00 93.81 176 GLU A C 1
ATOM 1405 O O . GLU A 1 176 ? -4.207 -12.320 26.175 1.00 93.81 176 GLU A O 1
ATOM 1410 N N . GLU A 1 177 ? -3.944 -14.450 26.791 1.00 95.31 177 GLU A N 1
ATOM 1411 C CA . GLU A 1 177 ? -5.339 -14.639 27.199 1.00 95.31 177 GLU A CA 1
ATOM 1412 C C . GLU A 1 177 ? -5.673 -13.895 28.493 1.00 95.31 177 GLU A C 1
ATOM 1414 O O . GLU A 1 177 ? -6.710 -13.236 28.565 1.00 95.31 177 GLU A O 1
ATOM 1419 N N . GLU A 1 178 ? -4.781 -13.933 29.478 1.00 97.06 178 GLU A N 1
ATOM 1420 C CA . GLU A 1 178 ? -4.941 -13.187 30.726 1.00 97.06 178 GLU A CA 1
ATOM 1421 C C . GLU A 1 178 ? -4.877 -11.673 30.486 1.00 97.06 178 GLU A C 1
ATOM 1423 O O . GLU A 1 178 ? -5.727 -10.940 30.990 1.00 97.06 178 GLU A O 1
ATOM 1428 N N . GLN A 1 179 ? -3.946 -11.201 29.651 1.00 97.25 179 GLN A N 1
ATOM 1429 C CA . GLN A 1 179 ? -3.872 -9.789 29.250 1.00 97.25 179 GLN A CA 1
ATOM 1430 C C . GLN A 1 179 ? -5.136 -9.337 28.506 1.00 97.25 179 GLN A C 1
ATOM 1432 O O . GLN A 1 179 ? -5.669 -8.258 28.777 1.00 97.25 179 GLN A O 1
ATOM 1437 N N . ARG A 1 180 ? -5.676 -10.180 27.611 1.00 96.81 180 ARG A N 1
ATOM 1438 C CA . ARG A 1 180 ? -6.993 -9.948 26.991 1.00 96.81 180 ARG A CA 1
ATOM 1439 C C . ARG A 1 180 ? -8.106 -9.856 28.036 1.00 96.81 180 ARG A C 1
ATOM 1441 O O . ARG A 1 180 ? -8.996 -9.024 27.877 1.00 96.81 180 ARG A O 1
ATOM 1448 N N . GLY A 1 181 ? -8.056 -10.679 29.084 1.00 97.88 181 GLY A N 1
ATOM 1449 C CA . GLY A 1 181 ? -8.972 -10.617 30.224 1.00 97.88 181 GLY A CA 1
ATOM 1450 C C . GLY A 1 181 ? -8.944 -9.257 30.923 1.00 97.88 181 GLY A C 1
ATOM 1451 O O . GLY A 1 181 ? -9.993 -8.649 31.099 1.00 97.88 181 GLY A O 1
ATOM 1452 N N . ILE A 1 182 ? -7.752 -8.724 31.202 1.00 98.12 182 ILE A N 1
ATOM 1453 C CA . ILE A 1 182 ? -7.581 -7.404 31.835 1.00 98.12 182 ILE A CA 1
ATOM 1454 C C . ILE A 1 182 ? -8.195 -6.289 30.973 1.00 98.12 182 ILE A C 1
ATOM 1456 O O . ILE A 1 182 ? -8.941 -5.447 31.472 1.00 98.12 182 ILE A O 1
ATOM 1460 N N . VAL A 1 183 ? -7.928 -6.292 29.662 1.00 98.12 183 VAL A N 1
ATOM 1461 C CA . VAL A 1 183 ? -8.514 -5.297 28.743 1.00 98.12 183 VAL A CA 1
ATOM 1462 C C . VAL A 1 183 ? -10.035 -5.442 28.670 1.00 98.12 183 VAL A C 1
ATOM 1464 O O . VAL A 1 183 ? -10.747 -4.438 28.648 1.00 98.12 183 VAL A O 1
ATOM 1467 N N . LYS A 1 184 ? -10.549 -6.677 28.668 1.00 98.06 184 LYS A N 1
ATOM 1468 C CA . LYS A 1 184 ? -11.991 -6.946 28.701 1.00 98.06 184 LYS A CA 1
ATOM 1469 C C . LYS A 1 184 ? -12.637 -6.391 29.970 1.00 98.06 184 LYS A C 1
ATOM 1471 O O . LYS A 1 184 ? -13.689 -5.765 29.878 1.00 98.06 184 LYS A O 1
ATOM 1476 N N . ASP A 1 185 ? -12.014 -6.592 31.125 1.00 98.00 185 ASP A N 1
ATOM 1477 C CA . ASP A 1 185 ? -12.513 -6.087 32.404 1.00 98.00 185 ASP A CA 1
ATOM 1478 C C . ASP A 1 185 ? -12.519 -4.555 32.436 1.00 98.00 185 ASP A C 1
ATOM 1480 O O . ASP A 1 185 ? -13.496 -3.962 32.889 1.00 98.00 185 ASP A O 1
ATOM 1484 N N . MET A 1 186 ? -11.500 -3.910 31.858 1.00 97.62 186 MET A N 1
ATOM 1485 C CA . MET A 1 186 ? -11.472 -2.455 31.687 1.00 97.62 186 MET A CA 1
ATOM 1486 C C . MET A 1 186 ? -12.621 -1.957 30.796 1.00 97.62 186 MET A C 1
ATOM 1488 O O . MET A 1 186 ? -13.327 -1.025 31.180 1.00 97.62 186 MET A O 1
ATOM 1492 N N . VAL A 1 187 ? -12.873 -2.592 29.645 1.00 97.56 187 VAL A N 1
ATOM 1493 C CA . VAL A 1 187 ? -13.998 -2.213 28.767 1.00 97.56 187 VAL A CA 1
ATOM 1494 C C . VAL A 1 187 ? -15.346 -2.408 29.473 1.00 97.56 187 VAL A C 1
ATOM 1496 O O . VAL A 1 187 ? -16.217 -1.541 29.383 1.00 97.56 187 VAL A O 1
ATOM 1499 N N . ASN A 1 188 ? -15.503 -3.498 30.229 1.00 96.00 188 ASN A N 1
ATOM 1500 C CA . ASN A 1 188 ? -16.698 -3.736 31.042 1.00 96.00 188 ASN A CA 1
ATOM 1501 C C . ASN A 1 188 ? -16.859 -2.679 32.148 1.00 96.00 188 ASN A C 1
ATOM 1503 O O . ASN A 1 188 ? -17.980 -2.264 32.443 1.00 96.00 188 ASN A O 1
ATOM 1507 N N . GLU A 1 189 ? -15.767 -2.222 32.772 1.00 95.56 189 GLU A N 1
ATOM 1508 C CA . GLU A 1 189 ? -15.811 -1.142 33.765 1.00 95.56 189 GLU A CA 1
ATOM 1509 C C . GLU A 1 189 ? -16.278 0.176 33.129 1.00 95.56 189 GLU A C 1
ATOM 1511 O O . GLU A 1 189 ? -17.124 0.862 33.707 1.00 95.56 189 GLU A O 1
ATOM 1516 N N . ILE A 1 190 ? -15.799 0.518 31.927 1.00 96.00 190 ILE A N 1
ATOM 1517 C CA . ILE A 1 190 ? -16.258 1.705 31.180 1.00 96.00 190 ILE A CA 1
ATOM 1518 C C . ILE A 1 190 ? -17.778 1.664 30.974 1.00 96.00 190 ILE A C 1
ATOM 1520 O O . ILE A 1 190 ? -18.472 2.643 31.264 1.00 96.00 190 ILE A O 1
ATOM 1524 N N . GLU A 1 191 ? -18.313 0.521 30.555 1.00 93.81 191 GLU A N 1
ATOM 1525 C CA . GLU A 1 191 ? -19.750 0.365 30.328 1.00 93.81 191 GLU A CA 1
ATOM 1526 C C . GLU A 1 191 ? -20.558 0.427 31.629 1.00 93.81 191 GLU A C 1
ATOM 1528 O O . GLU A 1 191 ? -21.542 1.161 31.729 1.00 93.81 191 GLU A O 1
ATOM 1533 N N . THR A 1 192 ? -20.147 -0.331 32.645 1.00 91.56 192 THR A N 1
ATOM 1534 C CA . THR A 1 192 ? -20.947 -0.533 33.864 1.00 91.56 192 THR A CA 1
ATOM 1535 C C . THR A 1 192 ? -20.836 0.607 34.871 1.00 91.56 192 THR A C 1
ATOM 1537 O O . THR A 1 192 ? -21.805 0.898 35.570 1.00 91.56 192 THR A O 1
ATOM 1540 N N . LYS A 1 193 ? -19.678 1.267 34.960 1.00 92.44 193 LYS A N 1
ATOM 1541 C CA . LYS A 1 193 ? -19.405 2.302 35.970 1.00 92.44 193 LYS A CA 1
ATOM 1542 C C . LYS A 1 193 ? -19.397 3.710 35.397 1.00 92.44 193 LYS A C 1
ATOM 1544 O O . LYS A 1 193 ? -19.766 4.649 36.101 1.00 92.44 193 LYS A O 1
ATOM 1549 N N . TYR A 1 194 ? -18.958 3.861 34.150 1.00 93.06 194 TYR A N 1
ATOM 1550 C CA . TYR A 1 194 ? -18.821 5.167 33.504 1.00 93.06 194 TYR A CA 1
ATOM 1551 C C . TYR A 1 194 ? -19.933 5.456 32.491 1.00 93.06 194 TYR A C 1
ATOM 1553 O O . TYR A 1 194 ? -20.031 6.593 32.026 1.00 93.06 194 TYR A O 1
ATOM 1561 N N . GLY A 1 195 ? -20.800 4.474 32.207 1.00 91.69 195 GLY A N 1
ATOM 1562 C CA . GLY A 1 195 ? -21.974 4.638 31.351 1.00 91.69 195 GLY A CA 1
ATOM 1563 C C . GLY A 1 195 ? -21.619 4.901 29.890 1.00 91.69 195 GLY A C 1
ATOM 1564 O O . GLY A 1 195 ? -22.350 5.622 29.212 1.00 91.69 195 GLY A O 1
ATOM 1565 N N . ALA A 1 196 ? -20.491 4.362 29.416 1.00 95.12 196 ALA A N 1
ATOM 1566 C CA . ALA A 1 196 ? -20.014 4.574 28.056 1.00 95.12 196 ALA A CA 1
ATOM 1567 C C . ALA A 1 196 ? -19.700 3.257 27.335 1.00 95.12 196 ALA A C 1
ATOM 1569 O O . ALA A 1 196 ? -19.157 2.319 27.908 1.00 95.12 196 ALA A O 1
ATOM 1570 N N . LEU A 1 197 ? -20.000 3.195 26.042 1.00 97.25 197 LEU A N 1
ATOM 1571 C CA . LEU A 1 197 ? -19.525 2.118 25.176 1.00 97.25 197 LEU A CA 1
ATOM 1572 C C . LEU A 1 197 ? -18.057 2.345 24.794 1.00 97.25 197 LEU A C 1
ATOM 1574 O O . LEU A 1 197 ? -17.472 3.391 25.065 1.00 97.25 197 LEU A O 1
ATOM 1578 N N . SER A 1 198 ? -17.443 1.364 24.142 1.00 98.19 198 SER A N 1
ATOM 1579 C CA . SER A 1 198 ? -16.044 1.450 23.704 1.00 98.19 198 SER A CA 1
ATOM 1580 C C . SER A 1 198 ? -15.904 0.980 22.266 1.00 98.19 198 SER A C 1
ATOM 1582 O O . SER A 1 198 ? -16.344 -0.124 21.962 1.00 98.19 198 SER A O 1
ATOM 1584 N N . LEU A 1 199 ? -15.268 1.768 21.403 1.00 97.31 199 LEU A N 1
ATOM 1585 C CA . LEU A 1 199 ? -14.870 1.361 20.053 1.00 97.31 199 LEU A CA 1
ATOM 1586 C C . LEU A 1 199 ? -13.351 1.478 19.896 1.00 97.31 199 LEU A C 1
ATOM 1588 O O . LEU A 1 199 ? -12.715 2.263 20.599 1.00 97.31 199 LEU A O 1
ATOM 1592 N N . THR A 1 200 ? -12.765 0.718 18.972 1.00 98.44 200 THR A N 1
ATOM 1593 C CA . THR A 1 200 ? -11.318 0.764 18.708 1.00 98.44 200 THR A CA 1
ATOM 1594 C C . THR A 1 200 ? -11.017 1.010 17.237 1.00 98.44 200 THR A C 1
ATOM 1596 O O . THR A 1 200 ? -11.775 0.585 16.363 1.00 98.44 200 THR A O 1
ATOM 1599 N N . ASP A 1 201 ? -9.910 1.691 16.967 1.00 98.50 201 ASP A N 1
ATOM 1600 C CA . ASP A 1 201 ? -9.318 1.718 15.641 1.00 98.50 201 ASP A CA 1
ATOM 1601 C C . ASP A 1 201 ? -8.848 0.330 15.206 1.00 98.50 201 ASP A C 1
ATOM 1603 O O . ASP A 1 201 ? -8.181 -0.397 15.947 1.00 98.50 201 ASP A O 1
ATOM 1607 N N . ILE A 1 202 ? -9.154 -0.001 13.957 1.00 98.19 202 ILE A N 1
ATOM 1608 C CA . ILE A 1 202 ? -8.675 -1.194 13.277 1.00 98.19 202 ILE A CA 1
ATOM 1609 C C . ILE A 1 202 ? -7.837 -0.781 12.073 1.00 98.19 202 ILE A C 1
ATOM 1611 O O . ILE A 1 202 ? -8.278 -0.001 11.224 1.00 98.19 202 ILE A O 1
ATOM 1615 N N . VAL A 1 203 ? -6.633 -1.348 11.993 1.00 98.38 203 VAL A N 1
ATOM 1616 C CA . VAL A 1 203 ? -5.669 -1.088 10.920 1.00 98.38 203 VAL A CA 1
ATOM 1617 C C . VAL A 1 203 ? -5.451 -2.362 10.109 1.00 98.38 203 VAL A C 1
ATOM 1619 O O . VAL A 1 203 ? -4.820 -3.306 10.576 1.00 98.38 203 VAL A O 1
ATOM 1622 N N . TRP A 1 204 ? -5.968 -2.383 8.879 1.00 98.31 204 TRP A N 1
ATOM 1623 C CA . TRP A 1 204 ? -5.767 -3.498 7.942 1.00 98.31 204 TRP A CA 1
ATOM 1624 C C . TRP A 1 204 ? -4.738 -3.188 6.854 1.00 98.31 204 TRP A C 1
ATOM 1626 O O . TRP A 1 204 ? -4.144 -4.085 6.283 1.00 98.31 204 TRP A O 1
ATOM 1636 N N . ASN A 1 205 ? -4.483 -1.920 6.545 1.00 97.25 205 ASN A N 1
ATOM 1637 C CA . ASN A 1 205 ? -3.689 -1.577 5.361 1.00 97.25 205 ASN A CA 1
ATOM 1638 C C . ASN A 1 205 ? -2.174 -1.772 5.545 1.00 97.25 205 ASN A C 1
ATOM 1640 O O . ASN A 1 205 ? -1.438 -1.862 4.560 1.00 97.25 205 ASN A O 1
ATOM 1644 N N . HIS A 1 206 ? -1.691 -1.786 6.788 1.00 98.31 206 HIS A N 1
ATOM 1645 C CA . HIS A 1 206 ? -0.265 -1.811 7.088 1.00 98.31 206 HIS A CA 1
ATOM 1646 C C . HIS A 1 206 ? 0.059 -2.417 8.462 1.00 98.31 206 HIS A C 1
ATOM 1648 O O . HIS A 1 206 ? -0.806 -2.560 9.323 1.00 98.31 206 HIS A O 1
ATOM 1654 N N . THR A 1 207 ? 1.331 -2.762 8.656 1.00 98.75 207 THR A N 1
ATOM 1655 C CA . THR A 1 207 ? 1.928 -3.216 9.925 1.00 98.75 207 THR A CA 1
ATOM 1656 C C . THR A 1 207 ? 3.232 -2.460 10.164 1.00 98.75 207 THR A C 1
ATOM 1658 O O . THR A 1 207 ? 3.796 -1.906 9.222 1.00 98.75 207 THR A O 1
ATOM 1661 N N . ALA A 1 208 ? 3.765 -2.453 11.383 1.00 98.69 208 ALA A N 1
ATOM 1662 C CA . ALA A 1 208 ? 5.046 -1.805 11.647 1.00 98.69 208 ALA A CA 1
ATOM 1663 C C . ALA A 1 208 ? 6.189 -2.434 10.840 1.00 98.69 208 ALA A C 1
ATOM 1665 O O . ALA A 1 208 ? 6.272 -3.661 10.723 1.00 98.69 208 ALA A O 1
ATOM 1666 N N . CYS A 1 209 ? 7.119 -1.611 10.358 1.00 97.94 209 CYS A N 1
ATOM 1667 C CA . CYS A 1 209 ? 8.288 -2.061 9.595 1.00 97.94 209 CYS A CA 1
ATOM 1668 C C . CYS A 1 209 ? 9.192 -3.042 10.357 1.00 97.94 209 CYS A C 1
ATOM 1670 O O . CYS A 1 209 ? 9.903 -3.840 9.751 1.00 97.94 209 CYS A O 1
ATOM 1672 N N . ASN A 1 210 ? 9.139 -3.028 11.690 1.00 98.19 210 ASN A N 1
ATOM 1673 C CA . ASN A 1 210 ? 9.915 -3.916 12.547 1.00 98.19 210 ASN A CA 1
ATOM 1674 C C . ASN A 1 210 ? 9.146 -5.161 13.023 1.00 98.19 210 ASN A C 1
ATOM 1676 O O . ASN A 1 210 ? 9.668 -5.882 13.869 1.00 98.19 210 ASN A O 1
ATOM 1680 N N . SER A 1 211 ? 7.940 -5.432 12.510 1.00 98.50 211 SER A N 1
ATOM 1681 C CA . SER A 1 211 ? 7.138 -6.600 12.910 1.00 98.50 211 SER A CA 1
ATOM 1682 C C . SER A 1 211 ? 7.871 -7.904 12.579 1.00 98.50 211 SER A C 1
ATOM 1684 O O . SER A 1 211 ? 8.089 -8.224 11.413 1.00 98.50 211 SER A O 1
ATOM 1686 N N . THR A 1 212 ? 8.252 -8.689 13.588 1.00 97.56 212 THR A N 1
ATOM 1687 C CA . THR A 1 212 ? 9.126 -9.860 13.367 1.00 97.56 212 THR A CA 1
ATOM 1688 C C . THR A 1 212 ? 8.443 -11.028 12.665 1.00 97.56 212 THR A C 1
ATOM 1690 O O . THR A 1 212 ? 9.139 -11.898 12.153 1.00 97.56 212 THR A O 1
ATOM 1693 N N . TRP A 1 213 ? 7.112 -11.061 12.597 1.00 98.00 213 TRP A N 1
ATOM 1694 C CA . TRP A 1 213 ? 6.391 -12.059 11.806 1.00 98.00 213 TRP A CA 1
ATOM 1695 C C . TRP A 1 213 ? 6.601 -11.864 10.295 1.00 98.00 213 TRP A C 1
ATOM 1697 O O . TRP A 1 213 ? 6.525 -12.829 9.541 1.00 98.00 213 TRP A O 1
ATOM 1707 N N . LEU A 1 214 ? 6.959 -10.650 9.844 1.00 98.50 214 LEU A N 1
ATOM 1708 C CA . LEU A 1 214 ? 7.341 -10.397 8.447 1.00 98.50 214 LEU A CA 1
ATOM 1709 C C . LEU A 1 214 ? 8.610 -11.156 8.046 1.00 98.50 214 LEU A C 1
ATOM 1711 O O . LEU A 1 214 ? 8.864 -11.326 6.860 1.00 98.50 214 LEU A O 1
ATOM 1715 N N . TRP A 1 215 ? 9.418 -11.598 9.014 1.00 98.12 215 TRP A N 1
ATOM 1716 C CA . TRP A 1 215 ? 10.619 -12.386 8.739 1.00 98.12 215 TRP A CA 1
ATOM 1717 C C . TRP A 1 215 ? 10.293 -13.812 8.319 1.00 98.12 215 TRP A C 1
ATOM 1719 O O . TRP A 1 215 ? 11.102 -14.401 7.614 1.00 98.12 215 TRP A O 1
ATOM 1729 N N . ASP A 1 216 ? 9.152 -14.341 8.768 1.00 97.81 216 ASP A N 1
ATOM 1730 C CA . ASP A 1 216 ? 8.677 -15.680 8.414 1.00 97.81 216 ASP A CA 1
ATOM 1731 C C . ASP A 1 216 ? 7.652 -15.623 7.265 1.00 97.81 216 ASP A C 1
ATOM 1733 O O . ASP A 1 216 ? 7.508 -16.590 6.519 1.00 97.81 216 ASP A O 1
ATOM 1737 N N . HIS A 1 217 ? 6.960 -14.481 7.120 1.00 98.19 217 HIS A N 1
ATOM 1738 C CA . HIS A 1 217 ? 5.898 -14.255 6.135 1.00 98.19 217 HIS A CA 1
ATOM 1739 C C . HIS A 1 217 ? 6.107 -13.001 5.258 1.00 98.19 217 HIS A C 1
ATOM 1741 O O . HIS A 1 217 ? 5.210 -12.145 5.180 1.00 98.19 217 HIS A O 1
ATOM 1747 N N . PRO A 1 218 ? 7.268 -12.841 4.588 1.00 98.25 218 PRO A N 1
ATOM 1748 C CA . PRO A 1 218 ? 7.548 -11.676 3.745 1.00 98.25 218 PRO A CA 1
ATOM 1749 C C . PRO A 1 218 ? 6.614 -11.557 2.528 1.00 98.25 218 PRO A C 1
ATOM 1751 O O . PRO A 1 218 ? 6.474 -10.477 1.952 1.00 98.25 218 PRO A O 1
ATOM 1754 N N . GLU A 1 219 ? 5.931 -12.634 2.133 1.00 98.19 219 GLU A N 1
ATOM 1755 C CA . GLU A 1 219 ? 4.903 -12.641 1.086 1.00 98.19 219 GLU A CA 1
ATOM 1756 C C . GLU A 1 219 ? 3.667 -11.790 1.421 1.00 98.19 219 GLU A C 1
ATOM 1758 O O . GLU A 1 219 ? 2.887 -11.465 0.519 1.00 98.19 219 GLU A O 1
ATOM 1763 N N . SER A 1 220 ? 3.509 -11.426 2.700 1.00 98.44 220 SER A N 1
ATOM 1764 C CA . SER A 1 220 ? 2.434 -10.567 3.207 1.00 98.44 220 SER A CA 1
ATOM 1765 C C . SER A 1 220 ? 2.604 -9.092 2.847 1.00 98.44 220 SER A C 1
ATOM 1767 O O . SER A 1 220 ? 1.652 -8.326 2.975 1.00 98.44 220 SER A O 1
ATOM 1769 N N . GLY A 1 221 ? 3.795 -8.678 2.411 1.00 98.31 221 GLY A N 1
ATOM 1770 C CA . GLY A 1 221 ? 4.040 -7.356 1.838 1.00 98.31 221 GLY A CA 1
ATOM 1771 C C . GLY A 1 221 ? 4.154 -7.402 0.314 1.00 98.31 221 GLY A C 1
ATOM 1772 O O . GLY A 1 221 ? 4.301 -8.468 -0.290 1.00 98.31 221 GLY A O 1
ATOM 1773 N N . TYR A 1 222 ? 4.126 -6.229 -0.318 1.00 98.31 222 TYR A N 1
ATOM 1774 C CA . TYR A 1 222 ? 4.544 -6.090 -1.717 1.00 98.31 222 TYR A CA 1
ATOM 1775 C C . TYR A 1 222 ? 6.068 -6.161 -1.765 1.00 98.31 222 TYR A C 1
ATOM 1777 O O . TYR A 1 222 ? 6.733 -5.315 -1.168 1.00 98.31 222 TYR A O 1
ATOM 1785 N N . ASN A 1 223 ? 6.613 -7.171 -2.436 1.00 97.56 223 ASN A N 1
ATOM 1786 C CA . ASN A 1 223 ? 8.046 -7.439 -2.489 1.00 97.56 223 ASN A CA 1
ATOM 1787 C C . ASN A 1 223 ? 8.519 -7.727 -3.916 1.00 97.56 223 ASN A C 1
ATOM 1789 O O . ASN A 1 223 ? 7.716 -7.797 -4.842 1.00 97.56 223 ASN A O 1
ATOM 1793 N N . LEU A 1 224 ? 9.825 -7.888 -4.119 1.00 96.19 224 LEU A N 1
ATOM 1794 C CA . LEU A 1 224 ? 10.379 -7.991 -5.473 1.00 96.19 224 LEU A CA 1
ATOM 1795 C C . LEU A 1 224 ? 10.117 -9.345 -6.141 1.00 96.19 224 LEU A C 1
ATOM 1797 O O . LEU A 1 224 ? 10.390 -9.473 -7.326 1.00 96.19 224 LEU A O 1
ATOM 1801 N N . ASP A 1 225 ? 9.583 -10.331 -5.420 1.00 95.44 225 ASP A N 1
ATOM 1802 C CA . ASP A 1 225 ? 9.198 -11.626 -5.985 1.00 95.44 225 ASP A CA 1
ATOM 1803 C C . ASP A 1 225 ? 7.731 -11.631 -6.426 1.00 95.44 225 ASP A C 1
ATOM 1805 O O . ASP A 1 225 ? 7.398 -12.136 -7.496 1.00 95.44 225 ASP A O 1
ATOM 1809 N N . ASN A 1 226 ? 6.846 -11.068 -5.597 1.00 95.44 226 ASN A N 1
ATOM 1810 C CA . ASN A 1 226 ? 5.402 -11.055 -5.838 1.00 95.44 226 ASN A CA 1
ATOM 1811 C C . ASN A 1 226 ? 4.900 -9.779 -6.537 1.00 95.44 226 ASN A C 1
ATOM 1813 O O . ASN A 1 226 ? 3.739 -9.729 -6.931 1.00 95.44 226 ASN A O 1
ATOM 1817 N N . SER A 1 227 ? 5.753 -8.759 -6.660 1.00 95.62 227 SER A N 1
ATOM 1818 C CA . SER A 1 227 ? 5.442 -7.434 -7.209 1.00 95.62 227 SER A CA 1
ATOM 1819 C C . SER A 1 227 ? 6.618 -6.933 -8.057 1.00 95.62 227 SER A C 1
ATOM 1821 O O . SER A 1 227 ? 7.277 -5.944 -7.728 1.00 95.62 227 SER A O 1
ATOM 1823 N N . LEU A 1 228 ? 6.916 -7.644 -9.152 1.00 93.75 228 LEU A N 1
ATOM 1824 C CA . LEU A 1 228 ? 8.079 -7.383 -10.017 1.00 93.75 228 LEU A CA 1
ATOM 1825 C C . LEU A 1 228 ? 8.137 -5.930 -10.520 1.00 93.75 228 LEU A C 1
ATOM 1827 O O . LEU A 1 228 ? 9.222 -5.367 -10.661 1.00 93.75 228 LEU A O 1
ATOM 1831 N N . HIS A 1 229 ? 6.987 -5.289 -10.735 1.00 93.56 229 HIS A N 1
ATOM 1832 C CA . HIS A 1 229 ? 6.890 -3.888 -11.158 1.00 93.56 229 HIS A CA 1
ATOM 1833 C C . HIS A 1 229 ? 7.535 -2.893 -10.191 1.00 93.56 229 HIS A C 1
ATOM 1835 O O . HIS A 1 229 ? 7.873 -1.784 -10.603 1.00 93.56 229 HIS A O 1
ATOM 1841 N N . LEU A 1 230 ? 7.773 -3.290 -8.938 1.00 96.69 230 LEU A N 1
ATOM 1842 C CA . LEU A 1 230 ? 8.449 -2.470 -7.935 1.00 96.69 230 LEU A CA 1
ATOM 1843 C C . LEU A 1 230 ? 9.981 -2.547 -7.998 1.00 96.69 230 LEU A C 1
ATOM 1845 O O . LEU A 1 230 ? 10.639 -1.722 -7.366 1.00 96.69 230 LEU A O 1
ATOM 1849 N N . ILE A 1 231 ? 10.569 -3.467 -8.774 1.00 96.62 231 ILE A N 1
ATOM 1850 C CA . ILE A 1 231 ? 12.030 -3.583 -8.950 1.00 96.62 231 ILE A CA 1
ATOM 1851 C C . ILE A 1 231 ? 12.692 -2.246 -9.331 1.00 96.62 231 ILE A C 1
ATOM 1853 O O . ILE A 1 231 ? 13.593 -1.823 -8.601 1.00 96.62 231 ILE A O 1
ATOM 1857 N N . PRO A 1 232 ? 12.266 -1.524 -10.391 1.00 96.19 232 PRO A N 1
ATOM 1858 C CA . PRO A 1 232 ? 12.888 -0.243 -10.738 1.00 96.19 232 PRO A CA 1
ATOM 1859 C C . PRO A 1 232 ? 12.770 0.797 -9.614 1.00 96.19 232 PRO A C 1
ATOM 1861 O O . PRO A 1 232 ? 13.702 1.570 -9.389 1.00 96.19 232 PRO A O 1
ATOM 1864 N N . ALA A 1 233 ? 11.660 0.796 -8.868 1.00 97.31 233 ALA A N 1
ATOM 1865 C CA . ALA A 1 233 ? 11.465 1.699 -7.736 1.00 97.31 233 ALA A CA 1
ATOM 1866 C C . ALA A 1 233 ? 12.388 1.355 -6.557 1.00 97.31 233 ALA A C 1
ATOM 1868 O O . ALA A 1 233 ? 12.937 2.254 -5.923 1.00 97.31 233 ALA A O 1
ATOM 1869 N N . PHE A 1 234 ? 12.593 0.067 -6.275 1.00 97.88 234 PHE A N 1
ATOM 1870 C CA . PHE A 1 234 ? 13.503 -0.397 -5.229 1.00 97.88 234 PHE A CA 1
ATOM 1871 C C . PHE A 1 234 ? 14.971 -0.114 -5.562 1.00 97.88 234 PHE A C 1
ATOM 1873 O O . PHE A 1 234 ? 15.750 0.276 -4.684 1.00 97.88 234 PHE A O 1
ATOM 1880 N N . GLU A 1 235 ? 15.362 -0.288 -6.826 1.00 97.81 235 GLU A N 1
ATOM 1881 C CA . GLU A 1 235 ? 16.708 0.056 -7.281 1.00 97.81 235 GLU A CA 1
ATOM 1882 C C . GLU A 1 235 ? 16.969 1.561 -7.178 1.00 97.81 235 GLU A C 1
ATOM 1884 O O . GLU A 1 235 ? 18.014 1.963 -6.657 1.00 97.81 235 GLU A O 1
ATOM 1889 N N . LEU A 1 236 ? 15.995 2.387 -7.580 1.00 98.31 236 LEU A N 1
ATOM 1890 C CA . LEU A 1 236 ? 16.041 3.834 -7.383 1.00 98.31 236 LEU A CA 1
ATOM 1891 C C . LEU A 1 236 ? 16.145 4.195 -5.897 1.00 98.31 236 LEU A C 1
ATOM 1893 O O . LEU A 1 236 ? 17.039 4.945 -5.519 1.00 98.31 236 LEU A O 1
ATOM 1897 N N . ASP A 1 237 ? 15.288 3.636 -5.041 1.00 98.50 237 ASP A N 1
ATOM 1898 C CA . ASP A 1 237 ? 15.303 3.893 -3.597 1.00 98.50 237 ASP A CA 1
ATOM 1899 C C . ASP A 1 237 ? 16.660 3.541 -2.968 1.00 98.50 237 ASP A C 1
ATOM 1901 O O . ASP A 1 237 ? 17.240 4.319 -2.212 1.00 98.50 237 ASP A O 1
ATOM 1905 N N . THR A 1 238 ? 17.227 2.397 -3.348 1.00 97.94 238 THR A N 1
ATOM 1906 C CA . THR A 1 238 ? 18.550 1.969 -2.883 1.00 97.94 238 THR A CA 1
ATOM 1907 C C . THR A 1 238 ? 19.661 2.896 -3.381 1.00 97.94 238 THR A C 1
ATOM 1909 O O . THR A 1 238 ? 20.596 3.191 -2.633 1.00 97.94 238 THR A O 1
ATOM 1912 N N . ALA A 1 239 ? 19.579 3.383 -4.620 1.00 98.38 239 ALA A N 1
ATOM 1913 C CA . ALA A 1 239 ? 20.536 4.349 -5.150 1.00 98.38 239 ALA A CA 1
ATOM 1914 C C . ALA A 1 239 ? 20.416 5.722 -4.472 1.00 98.38 239 ALA A C 1
ATOM 1916 O O . ALA A 1 239 ? 21.439 6.355 -4.207 1.00 98.38 239 ALA A O 1
ATOM 1917 N N . LEU A 1 240 ? 19.200 6.145 -4.114 1.00 98.44 240 LEU A N 1
ATOM 1918 C CA . LEU A 1 240 ? 18.946 7.367 -3.349 1.00 98.44 240 LEU A CA 1
ATOM 1919 C C . LEU A 1 240 ? 19.517 7.284 -1.932 1.00 98.44 240 LEU A C 1
ATOM 1921 O O . LEU A 1 240 ? 20.125 8.250 -1.481 1.00 98.44 240 LEU A O 1
ATOM 1925 N N . LEU A 1 241 ? 19.415 6.135 -1.254 1.00 97.69 241 LEU A N 1
ATOM 1926 C CA . LEU A 1 241 ? 20.066 5.940 0.048 1.00 97.69 241 LEU A CA 1
ATOM 1927 C C . LEU A 1 241 ? 21.593 6.023 -0.062 1.00 97.69 241 LEU A C 1
ATOM 1929 O O . LEU A 1 241 ? 22.226 6.735 0.710 1.00 97.69 241 LEU A O 1
ATOM 1933 N N . ARG A 1 242 ? 22.197 5.381 -1.072 1.00 97.50 242 ARG A N 1
ATOM 1934 C CA . ARG A 1 242 ? 23.648 5.510 -1.315 1.00 97.50 242 ARG A CA 1
ATOM 1935 C C . ARG A 1 242 ? 24.045 6.948 -1.636 1.00 97.50 242 ARG A C 1
ATOM 1937 O O . ARG A 1 242 ? 25.088 7.413 -1.187 1.00 97.50 242 ARG A O 1
ATOM 1944 N N . PHE A 1 243 ? 23.238 7.655 -2.427 1.00 97.69 243 PHE A N 1
ATOM 1945 C CA . PHE A 1 243 ? 23.449 9.071 -2.711 1.00 97.69 243 PHE A CA 1
ATOM 1946 C C . PHE A 1 243 ? 23.354 9.906 -1.432 1.00 97.69 243 PHE A C 1
ATOM 1948 O O . PHE A 1 243 ? 24.247 10.702 -1.177 1.00 97.69 243 PHE A O 1
ATOM 1955 N N . SER A 1 244 ? 22.366 9.648 -0.577 1.00 97.56 244 SER A N 1
ATOM 1956 C CA . SER A 1 244 ? 22.234 10.285 0.732 1.00 97.56 244 SER A CA 1
ATOM 1957 C C . SER A 1 244 ? 23.481 10.099 1.599 1.00 97.56 244 SER A C 1
ATOM 1959 O O . SER A 1 244 ? 24.014 11.087 2.095 1.00 97.56 244 SER A O 1
ATOM 1961 N N . SER A 1 245 ? 24.005 8.874 1.725 1.00 96.75 245 SER A N 1
ATOM 1962 C CA . SER A 1 245 ? 25.242 8.633 2.483 1.00 96.75 245 SER A CA 1
ATOM 1963 C C . SER A 1 245 ? 26.456 9.341 1.858 1.00 96.75 245 SER A C 1
ATOM 1965 O O . SER A 1 245 ? 27.310 9.835 2.587 1.00 96.75 245 SER A O 1
ATOM 1967 N N . ARG A 1 246 ? 26.517 9.488 0.521 1.00 95.88 246 ARG A N 1
ATOM 1968 C CA . ARG A 1 246 ? 27.545 10.317 -0.149 1.00 95.88 246 ARG A CA 1
ATOM 1969 C C . ARG A 1 246 ? 27.422 11.807 0.183 1.00 95.88 246 ARG A C 1
ATOM 1971 O O . ARG A 1 246 ? 28.439 12.490 0.216 1.00 95.88 246 ARG A O 1
ATOM 1978 N N . ILE A 1 247 ? 26.212 12.328 0.385 1.00 96.31 247 ILE A N 1
ATOM 1979 C CA . ILE A 1 247 ? 26.002 13.720 0.822 1.00 96.31 247 ILE A CA 1
ATOM 1980 C C . ILE A 1 247 ? 26.342 13.884 2.311 1.00 96.31 247 ILE A C 1
ATOM 1982 O O . ILE A 1 247 ? 26.884 14.911 2.706 1.00 96.31 247 ILE A O 1
ATOM 1986 N N . ALA A 1 248 ? 26.050 12.875 3.133 1.00 96.00 248 ALA A N 1
ATOM 1987 C CA . ALA A 1 248 ? 26.352 12.886 4.563 1.00 96.00 248 ALA A CA 1
ATOM 1988 C C . ALA A 1 248 ? 27.859 12.783 4.873 1.00 96.00 248 ALA A C 1
ATOM 1990 O O . ALA A 1 248 ? 28.291 13.211 5.945 1.00 96.00 248 ALA A O 1
ATOM 1991 N N . ASP A 1 249 ? 28.659 12.218 3.961 1.00 95.19 249 ASP A N 1
ATOM 1992 C CA . ASP A 1 249 ? 30.107 12.078 4.126 1.00 95.19 249 ASP A CA 1
ATOM 1993 C C . ASP A 1 249 ? 30.786 13.457 4.314 1.00 95.19 249 ASP A C 1
ATOM 1995 O O . ASP A 1 249 ? 30.611 14.344 3.479 1.00 95.19 249 ASP A O 1
ATOM 1999 N N . PRO A 1 250 ? 31.610 13.665 5.360 1.00 92.00 250 PRO A N 1
ATOM 2000 C CA . PRO A 1 250 ? 32.306 14.936 5.586 1.00 92.00 250 PRO A CA 1
ATOM 2001 C C . PRO A 1 250 ? 33.256 15.376 4.460 1.00 92.00 250 PRO A C 1
ATOM 2003 O O . PRO A 1 250 ? 33.641 16.543 4.406 1.00 92.00 250 PRO A O 1
ATOM 2006 N N . SER A 1 251 ? 33.682 14.452 3.596 1.00 94.62 251 SER A N 1
ATOM 2007 C CA . SER A 1 251 ? 34.497 14.731 2.407 1.00 94.62 251 SER A CA 1
ATOM 2008 C C . SER A 1 251 ? 33.673 15.142 1.184 1.00 94.62 251 SER A C 1
ATOM 2010 O O . SER A 1 251 ? 34.245 15.530 0.161 1.00 94.62 251 SER A O 1
ATOM 2012 N N . SER A 1 252 ? 32.343 15.070 1.281 1.00 94.19 252 SER A N 1
ATOM 2013 C CA . SER A 1 252 ? 31.428 15.472 0.223 1.00 94.19 252 SER A CA 1
ATOM 2014 C C . SER A 1 252 ? 31.582 16.960 -0.102 1.00 94.19 252 SER A C 1
ATOM 2016 O O . SER A 1 252 ? 31.692 17.785 0.807 1.00 94.19 252 SER A O 1
ATOM 2018 N N . PRO A 1 253 ? 31.554 17.353 -1.389 1.00 93.88 253 PRO A N 1
ATOM 2019 C CA . PRO A 1 253 ? 31.517 18.764 -1.760 1.00 93.88 253 PRO A CA 1
ATOM 2020 C C . PRO A 1 253 ? 30.148 19.409 -1.478 1.00 93.88 253 PRO A C 1
ATOM 2022 O O . PRO A 1 253 ? 30.004 20.620 -1.647 1.00 93.88 253 PRO A O 1
ATOM 2025 N N . PHE A 1 254 ? 29.144 18.619 -1.086 1.00 95.00 254 PHE A N 1
ATOM 2026 C CA . PHE A 1 254 ? 27.789 19.078 -0.800 1.00 95.00 254 PHE A CA 1
ATOM 2027 C C . PHE A 1 254 ? 27.579 19.264 0.708 1.00 95.00 254 PHE A C 1
ATOM 2029 O O . PHE A 1 254 ? 28.085 18.467 1.499 1.00 95.00 254 PHE A O 1
ATOM 2036 N N . PRO A 1 255 ? 26.814 20.284 1.136 1.00 92.81 255 PRO A N 1
ATOM 2037 C CA . PRO A 1 255 ? 26.478 20.441 2.542 1.00 92.81 255 PRO A CA 1
ATOM 2038 C C . PRO A 1 255 ? 25.510 19.337 2.980 1.00 92.81 255 PRO A C 1
ATOM 2040 O O . PRO A 1 255 ? 24.473 19.121 2.352 1.00 92.81 255 PRO A O 1
ATOM 2043 N N . SER A 1 256 ? 25.809 18.684 4.103 1.00 93.75 256 SER A N 1
ATOM 2044 C CA . SER A 1 256 ? 24.878 17.738 4.724 1.00 93.75 256 SER A CA 1
ATOM 2045 C C . SER A 1 256 ? 23.664 18.443 5.340 1.00 93.75 256 SER A C 1
ATOM 2047 O O . SER A 1 256 ? 22.594 17.854 5.430 1.00 93.75 256 SER A O 1
ATOM 2049 N N . ASP A 1 257 ? 23.786 19.710 5.738 1.00 96.25 257 ASP A N 1
ATOM 2050 C CA . ASP A 1 257 ? 22.690 20.524 6.267 1.00 96.25 257 ASP A CA 1
ATOM 2051 C C . ASP A 1 257 ? 22.280 21.595 5.248 1.00 96.25 257 ASP A C 1
ATOM 2053 O O . ASP A 1 257 ? 22.899 22.654 5.158 1.00 96.25 257 ASP A O 1
ATOM 2057 N N . ILE A 1 258 ? 21.253 21.292 4.451 1.00 95.75 258 ILE A N 1
ATOM 2058 C CA . ILE A 1 258 ? 20.769 22.158 3.369 1.00 95.75 258 ILE A CA 1
ATOM 2059 C C . ILE A 1 258 ? 20.049 23.369 3.974 1.00 95.75 258 ILE A C 1
ATOM 2061 O O . ILE A 1 258 ? 19.052 23.217 4.686 1.00 95.75 258 ILE A O 1
ATOM 2065 N N . LYS A 1 259 ? 20.522 24.581 3.668 1.00 95.12 259 LYS A N 1
ATOM 2066 C CA . LYS A 1 259 ? 19.972 25.845 4.184 1.00 95.12 259 LYS A CA 1
ATOM 2067 C C . LYS A 1 259 ? 19.331 26.718 3.118 1.00 95.12 259 LYS A C 1
ATOM 2069 O O . LYS A 1 259 ? 18.560 27.613 3.463 1.00 95.12 259 LYS A O 1
ATOM 2074 N N . THR A 1 260 ? 19.639 26.490 1.845 1.00 96.62 260 THR A N 1
ATOM 2075 C CA . THR A 1 260 ? 19.159 27.335 0.744 1.00 96.62 260 THR A CA 1
ATOM 2076 C C . THR A 1 260 ? 18.628 26.521 -0.432 1.00 96.62 260 THR A C 1
ATOM 2078 O O . THR A 1 260 ? 19.051 25.393 -0.677 1.00 96.62 260 THR A O 1
ATOM 2081 N N . GLU A 1 261 ? 17.735 27.124 -1.221 1.00 96.25 261 GLU A N 1
ATOM 2082 C CA . GLU A 1 261 ? 17.249 26.514 -2.468 1.00 96.25 261 GLU A CA 1
ATOM 2083 C C . GLU A 1 261 ? 18.373 26.325 -3.500 1.00 96.25 261 GLU A C 1
ATOM 2085 O O . GLU A 1 261 ? 18.338 25.390 -4.293 1.00 96.25 261 GLU A O 1
ATOM 2090 N N . GLN A 1 262 ? 19.409 27.171 -3.474 1.00 96.88 262 GLN A N 1
ATOM 2091 C CA . GLN A 1 262 ? 20.548 27.034 -4.382 1.00 96.88 262 GLN A CA 1
ATOM 2092 C C . GLN A 1 262 ? 21.387 25.785 -4.070 1.00 96.88 262 GLN A C 1
ATOM 2094 O O . GLN A 1 262 ? 21.836 25.111 -4.997 1.00 96.88 262 GLN A O 1
ATOM 2099 N N . GLU A 1 263 ? 21.586 25.458 -2.790 1.00 96.69 263 GLU A N 1
ATOM 2100 C CA . GLU A 1 263 ? 22.244 24.210 -2.373 1.00 96.69 263 GLU A CA 1
ATOM 2101 C C . GLU A 1 263 ? 21.410 22.989 -2.773 1.00 96.69 263 GLU A C 1
ATOM 2103 O O . GLU A 1 263 ? 21.949 22.038 -3.339 1.00 96.69 263 GLU A O 1
ATOM 2108 N N . LEU A 1 264 ? 20.090 23.043 -2.552 1.00 97.06 264 LEU A N 1
ATOM 2109 C CA . LEU A 1 264 ? 19.160 21.997 -2.987 1.00 97.06 264 LEU A CA 1
ATOM 2110 C C . LEU A 1 264 ? 19.242 21.761 -4.500 1.00 97.06 264 LEU A C 1
ATOM 2112 O O . LEU A 1 264 ? 19.339 20.615 -4.943 1.00 97.06 264 LEU A O 1
ATOM 2116 N N . LYS A 1 265 ? 19.253 22.834 -5.294 1.00 96.81 265 LYS A N 1
ATOM 2117 C CA . LYS A 1 265 ? 19.347 22.743 -6.751 1.00 96.81 265 LYS A CA 1
ATOM 2118 C C . LYS A 1 265 ? 20.633 22.048 -7.198 1.00 96.81 265 LYS A C 1
ATOM 2120 O O . LYS A 1 265 ? 20.582 21.149 -8.029 1.00 96.81 265 LYS A O 1
ATOM 2125 N N . VAL A 1 266 ? 21.771 22.409 -6.606 1.00 97.06 266 VAL A N 1
ATOM 2126 C CA . VAL A 1 266 ? 23.077 21.798 -6.914 1.00 97.06 266 VAL A CA 1
ATOM 2127 C C . VAL A 1 266 ? 23.096 20.301 -6.571 1.00 97.06 266 VAL A C 1
ATOM 2129 O O . VAL A 1 266 ? 23.585 19.495 -7.362 1.00 97.06 266 VAL A O 1
ATOM 2132 N N . ILE A 1 267 ? 22.518 19.908 -5.430 1.00 96.88 267 ILE A N 1
ATOM 2133 C CA . ILE A 1 267 ? 22.377 18.491 -5.044 1.00 96.88 267 ILE A CA 1
ATOM 2134 C C . ILE A 1 267 ? 21.469 17.744 -6.032 1.00 96.88 267 ILE A C 1
ATOM 2136 O O . ILE A 1 267 ? 21.776 16.622 -6.434 1.00 96.88 267 ILE A O 1
ATOM 2140 N N . THR A 1 268 ? 20.370 18.368 -6.451 1.00 96.25 268 THR A N 1
ATOM 2141 C CA . THR A 1 268 ? 19.389 17.778 -7.375 1.00 96.25 268 THR A CA 1
ATOM 2142 C C . THR A 1 268 ? 19.957 17.618 -8.792 1.00 96.25 268 THR A C 1
ATOM 2144 O O . THR A 1 268 ? 19.721 16.600 -9.446 1.00 96.25 268 THR A O 1
ATOM 2147 N N . GLU A 1 269 ? 20.776 18.567 -9.254 1.00 96.56 269 GLU A N 1
ATOM 2148 C CA . GLU A 1 269 ? 21.516 18.467 -10.519 1.00 96.56 269 GLU A CA 1
ATOM 2149 C C . GLU A 1 269 ? 22.502 17.284 -10.507 1.00 96.56 269 GLU A C 1
ATOM 2151 O O . GLU A 1 269 ? 22.552 16.509 -11.470 1.00 96.56 269 GLU A O 1
ATOM 2156 N N . GLU A 1 270 ? 23.237 17.085 -9.407 1.00 96.94 270 GLU A N 1
ATOM 2157 C CA . GLU A 1 270 ? 24.144 15.936 -9.271 1.00 96.94 270 GLU A CA 1
ATOM 2158 C C . GLU A 1 270 ? 23.382 14.607 -9.163 1.00 96.94 270 GLU A C 1
ATOM 2160 O O . GLU A 1 270 ? 23.790 13.607 -9.766 1.00 96.94 270 GLU A O 1
ATOM 2165 N N . LEU A 1 271 ? 22.248 14.588 -8.453 1.00 96.81 271 LEU A N 1
ATOM 2166 C CA . LEU A 1 271 ? 21.354 13.431 -8.384 1.00 96.81 271 LEU A CA 1
ATOM 2167 C C . LEU A 1 271 ? 20.911 13.017 -9.789 1.00 96.81 271 LEU A C 1
ATOM 2169 O O . LEU A 1 271 ? 21.091 11.857 -10.166 1.00 96.81 271 LEU A O 1
ATOM 2173 N N . ARG A 1 272 ? 20.400 13.965 -10.590 1.00 96.25 272 ARG A N 1
ATOM 2174 C CA . ARG A 1 272 ? 19.953 13.702 -11.969 1.00 96.25 272 ARG A CA 1
ATOM 2175 C C . ARG A 1 272 ? 21.078 13.134 -12.832 1.00 96.25 272 ARG A C 1
ATOM 2177 O O . ARG A 1 272 ? 20.841 12.250 -13.652 1.00 96.25 272 ARG A O 1
ATOM 2184 N N . LYS A 1 273 ? 22.303 13.626 -12.657 1.00 94.25 273 LYS A N 1
ATOM 2185 C CA . LYS A 1 273 ? 23.463 13.183 -13.436 1.00 94.25 273 LYS A CA 1
ATOM 2186 C C . LYS A 1 273 ? 23.945 11.784 -13.050 1.00 94.25 273 LYS A C 1
ATOM 2188 O O . LYS A 1 273 ? 24.361 11.029 -13.927 1.00 94.25 273 LYS A O 1
ATOM 2193 N N . THR A 1 274 ? 23.938 11.456 -11.759 1.00 95.62 274 THR A N 1
ATOM 2194 C CA . THR A 1 274 ? 24.609 10.252 -11.243 1.00 95.62 274 THR A CA 1
ATOM 2195 C C . THR A 1 274 ? 23.649 9.105 -10.966 1.00 95.62 274 THR A C 1
ATOM 2197 O O . THR A 1 274 ? 23.856 8.011 -11.478 1.00 95.62 274 THR A O 1
ATOM 2200 N N . VAL A 1 275 ? 22.560 9.339 -10.229 1.00 97.62 275 VAL A N 1
ATOM 2201 C CA . VAL A 1 275 ? 21.704 8.265 -9.698 1.00 97.62 275 VAL A CA 1
ATOM 2202 C C . VAL A 1 275 ? 21.079 7.425 -10.811 1.00 97.62 275 VAL A C 1
ATOM 2204 O O . VAL A 1 275 ? 21.175 6.199 -10.780 1.00 97.62 275 VAL A O 1
ATOM 2207 N N . PHE A 1 276 ? 20.485 8.060 -11.824 1.00 97.00 276 PHE A N 1
ATOM 2208 C CA . PHE A 1 276 ? 19.816 7.342 -12.916 1.00 97.00 276 PHE A CA 1
ATOM 2209 C C . PHE A 1 276 ? 20.794 6.629 -13.853 1.00 97.00 276 PHE A C 1
ATOM 2211 O O . PHE A 1 276 ? 20.477 5.556 -14.373 1.00 97.00 276 PHE A O 1
ATOM 2218 N N . ALA A 1 277 ? 21.980 7.211 -14.055 1.00 94.81 277 ALA A N 1
ATOM 2219 C CA . ALA A 1 277 ? 23.043 6.621 -14.860 1.00 94.81 277 ALA A CA 1
ATOM 2220 C C . ALA A 1 277 ? 23.653 5.396 -14.163 1.00 94.81 277 ALA A C 1
ATOM 2222 O O . ALA A 1 277 ? 23.818 4.358 -14.804 1.00 94.81 277 ALA A O 1
ATOM 2223 N N . ASP A 1 278 ? 23.904 5.491 -12.852 1.00 95.25 278 ASP A N 1
ATOM 2224 C CA . ASP A 1 278 ? 24.477 4.422 -12.026 1.00 95.25 278 ASP A CA 1
ATOM 2225 C C . ASP A 1 278 ? 23.608 3.156 -12.061 1.00 95.25 278 ASP A C 1
ATOM 2227 O O . ASP A 1 278 ? 24.124 2.043 -12.176 1.00 95.25 278 ASP A O 1
ATOM 2231 N N . ILE A 1 279 ? 22.282 3.322 -12.009 1.00 96.81 279 ILE A N 1
ATOM 2232 C CA . ILE A 1 279 ? 21.332 2.202 -12.087 1.00 96.81 279 ILE A CA 1
ATOM 2233 C C . ILE A 1 279 ? 20.838 1.929 -13.506 1.00 96.81 279 ILE A C 1
ATOM 2235 O O . ILE A 1 279 ? 20.003 1.050 -13.686 1.00 96.81 279 ILE A O 1
ATOM 2239 N N . LYS A 1 280 ? 21.283 2.681 -14.519 1.00 97.00 280 LYS A N 1
ATOM 2240 C CA . LYS A 1 280 ? 20.789 2.581 -15.903 1.00 97.00 280 LYS A CA 1
ATOM 2241 C C . LYS A 1 280 ? 19.262 2.421 -15.976 1.00 97.00 280 LYS A C 1
ATOM 2243 O O . LYS A 1 280 ? 18.755 1.462 -16.557 1.00 97.00 280 LYS A O 1
ATOM 2248 N N . LEU A 1 281 ? 18.526 3.327 -15.329 1.00 96.06 281 LEU A N 1
ATOM 2249 C CA . LEU A 1 281 ? 17.078 3.172 -15.109 1.00 96.06 281 LEU A CA 1
ATOM 2250 C C . LEU A 1 281 ? 16.288 2.985 -16.424 1.00 96.06 281 LEU A C 1
ATOM 2252 O O . LEU A 1 281 ? 15.274 2.293 -16.454 1.00 96.06 281 LEU A O 1
ATOM 2256 N N . TRP A 1 282 ? 16.785 3.539 -17.530 1.00 95.88 282 TRP A N 1
ATOM 2257 C CA . TRP A 1 282 ? 16.205 3.403 -18.868 1.00 95.88 282 TRP A CA 1
ATOM 2258 C C . TRP A 1 282 ? 16.113 1.947 -19.370 1.00 95.88 282 TRP A C 1
ATOM 2260 O O . TRP A 1 282 ? 15.236 1.645 -20.180 1.00 95.88 282 TRP A O 1
ATOM 2270 N N . GLU A 1 283 ? 16.947 1.020 -18.876 1.00 96.12 283 GLU A N 1
ATOM 2271 C CA . GLU A 1 283 ? 16.913 -0.398 -19.280 1.00 96.12 283 GLU A CA 1
ATOM 2272 C C . GLU A 1 283 ? 15.585 -1.083 -18.903 1.00 96.12 283 GLU A C 1
ATOM 2274 O O . GLU A 1 283 ? 15.193 -2.067 -19.527 1.00 96.12 283 GLU A O 1
ATOM 2279 N N . PHE A 1 284 ? 14.844 -0.552 -17.926 1.00 94.75 284 PHE A N 1
ATOM 2280 C CA . PHE A 1 284 ? 13.506 -1.041 -17.565 1.00 94.75 284 PHE A CA 1
ATOM 2281 C C . PHE A 1 284 ? 12.405 -0.602 -18.546 1.00 94.75 284 PHE A C 1
ATOM 2283 O O . PHE A 1 284 ? 11.310 -1.173 -18.569 1.00 94.75 284 PHE A O 1
ATOM 2290 N N . TYR A 1 285 ? 12.680 0.406 -19.374 1.00 94.12 285 TYR A N 1
ATOM 2291 C CA . TYR A 1 285 ? 11.697 1.007 -20.273 1.00 94.12 285 TYR A CA 1
ATOM 2292 C C . TYR A 1 285 ? 11.789 0.459 -21.689 1.00 94.12 285 TYR A C 1
ATOM 2294 O O . TYR A 1 285 ? 10.753 0.339 -22.337 1.00 94.12 285 TYR A O 1
ATOM 2302 N N . VAL A 1 286 ? 12.990 0.121 -22.158 1.00 95.19 286 VAL A N 1
ATOM 2303 C CA . VAL A 1 286 ? 13.263 -0.092 -23.585 1.00 95.19 286 VAL A CA 1
ATOM 2304 C C . VAL A 1 286 ? 13.565 -1.545 -23.942 1.00 95.19 286 VAL A C 1
ATOM 2306 O O . VAL A 1 286 ? 13.983 -2.349 -23.103 1.00 95.19 286 VAL A O 1
ATOM 2309 N N . VAL A 1 287 ? 13.417 -1.856 -25.229 1.00 96.00 287 VAL A N 1
ATOM 2310 C CA . VAL A 1 287 ? 13.897 -3.106 -25.823 1.00 96.00 287 VAL A CA 1
ATOM 2311 C C . VAL A 1 287 ? 15.423 -3.076 -25.911 1.00 96.00 287 VAL A C 1
ATOM 2313 O O . VAL A 1 287 ? 16.001 -2.081 -26.359 1.00 96.00 287 VAL A O 1
ATOM 2316 N N . ASP A 1 288 ? 16.085 -4.170 -25.532 1.00 96.75 288 ASP A N 1
ATOM 2317 C CA . ASP A 1 288 ? 17.517 -4.345 -25.791 1.00 96.75 288 ASP A CA 1
ATOM 2318 C C . ASP A 1 288 ? 17.750 -4.548 -27.294 1.00 96.75 288 ASP A C 1
ATOM 2320 O O . ASP A 1 288 ? 17.482 -5.616 -27.853 1.00 96.75 288 ASP A O 1
ATOM 2324 N N . ILE A 1 289 ? 18.239 -3.500 -27.957 1.00 97.31 289 ILE A N 1
ATOM 2325 C CA . ILE A 1 289 ? 18.517 -3.512 -29.395 1.00 97.31 289 ILE A CA 1
ATOM 2326 C C . ILE A 1 289 ? 19.627 -4.509 -29.727 1.00 97.31 289 ILE A C 1
ATOM 2328 O O . ILE A 1 289 ? 19.543 -5.182 -30.749 1.00 97.31 289 ILE A O 1
ATOM 2332 N N . ILE A 1 290 ? 20.665 -4.613 -28.894 1.00 97.12 290 ILE 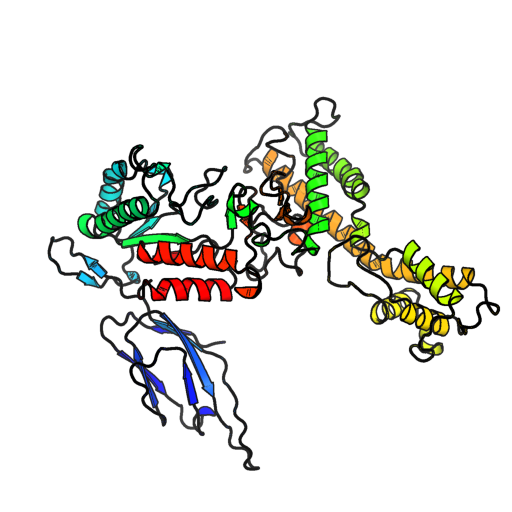A N 1
ATOM 2333 C CA . ILE A 1 290 ? 21.816 -5.476 -29.183 1.00 97.12 290 ILE A CA 1
ATOM 2334 C C . ILE A 1 290 ? 21.367 -6.933 -29.145 1.00 97.12 290 ILE A C 1
ATOM 2336 O O . ILE A 1 290 ? 21.618 -7.673 -30.097 1.00 97.12 290 ILE A O 1
ATOM 2340 N N . LEU A 1 291 ? 20.647 -7.320 -28.090 1.00 96.62 291 LEU A N 1
ATOM 2341 C CA . LEU A 1 291 ? 20.105 -8.669 -27.971 1.00 96.62 291 LEU A CA 1
ATOM 2342 C C . LEU A 1 291 ? 19.079 -8.966 -29.071 1.00 96.62 291 LEU A C 1
ATOM 2344 O O . LEU A 1 291 ? 19.168 -10.007 -29.712 1.00 96.62 291 LEU A O 1
ATOM 2348 N N . SER A 1 292 ? 18.167 -8.032 -29.360 1.00 97.44 292 SER A N 1
ATOM 2349 C CA . SER A 1 292 ? 17.148 -8.223 -30.405 1.00 97.44 292 SER A CA 1
ATOM 2350 C C . SER A 1 292 ? 17.762 -8.402 -31.796 1.00 97.44 292 SER A C 1
ATOM 2352 O O . SER A 1 292 ? 17.257 -9.183 -32.602 1.00 97.44 292 SER A O 1
ATOM 2354 N N . LEU A 1 293 ? 18.855 -7.691 -32.099 1.00 98.06 293 LEU A N 1
ATOM 2355 C CA . LEU A 1 293 ? 19.596 -7.859 -33.353 1.00 98.06 293 LEU A CA 1
ATOM 2356 C C . LEU A 1 293 ? 20.321 -9.204 -33.413 1.00 98.06 293 LEU A C 1
ATOM 2358 O O . LEU A 1 293 ? 20.357 -9.816 -34.480 1.00 98.06 293 LEU A O 1
ATOM 2362 N N . GLN A 1 294 ? 20.882 -9.659 -32.290 1.00 97.88 294 GLN A N 1
ATOM 2363 C CA . GLN A 1 294 ? 21.530 -10.965 -32.202 1.00 97.88 294 GLN A CA 1
ATOM 2364 C C . GLN A 1 294 ? 20.516 -12.094 -32.420 1.00 97.88 294 GLN A C 1
ATOM 2366 O O . GLN A 1 294 ? 20.715 -12.922 -33.301 1.00 97.88 294 GLN A O 1
ATOM 2371 N N . GLU A 1 295 ? 19.391 -12.072 -31.702 1.00 97.31 295 GLU A N 1
ATOM 2372 C CA . GLU A 1 295 ? 18.311 -13.057 -31.848 1.00 97.31 295 GLU A CA 1
ATOM 2373 C C . GLU A 1 295 ? 17.744 -13.068 -33.276 1.00 97.31 295 GLU A C 1
ATOM 2375 O O . GLU A 1 295 ? 17.469 -14.128 -33.838 1.00 97.31 295 GLU A O 1
ATOM 2380 N N . PHE A 1 296 ? 17.603 -11.894 -33.899 1.00 97.81 296 PHE A N 1
ATOM 2381 C CA . PHE A 1 296 ? 17.182 -11.789 -35.295 1.00 97.81 296 PHE A CA 1
ATOM 2382 C C . PHE A 1 296 ? 18.198 -12.419 -36.255 1.00 97.81 296 PHE A C 1
ATOM 2384 O O . PHE A 1 296 ? 17.807 -13.192 -37.131 1.00 97.81 296 PHE A O 1
ATOM 2391 N N . ARG A 1 297 ? 19.495 -12.119 -36.090 1.00 96.94 297 ARG A N 1
ATOM 2392 C CA . ARG A 1 297 ? 20.577 -12.694 -36.904 1.00 96.94 297 ARG A CA 1
ATOM 2393 C C . ARG A 1 297 ? 20.606 -14.214 -36.783 1.00 96.94 297 ARG A C 1
ATOM 2395 O O . ARG A 1 297 ? 20.586 -14.894 -37.807 1.00 96.94 297 ARG A O 1
ATOM 2402 N N . ASP A 1 298 ? 20.579 -14.728 -35.558 1.00 96.62 298 ASP A N 1
ATOM 2403 C CA . ASP A 1 298 ? 20.545 -16.167 -35.285 1.00 96.62 298 ASP A CA 1
ATOM 2404 C C . ASP A 1 298 ? 19.305 -16.808 -35.927 1.00 96.62 298 ASP A C 1
ATOM 2406 O O . ASP A 1 298 ? 19.385 -17.885 -36.518 1.00 96.62 298 ASP A O 1
ATOM 2410 N N . GLY A 1 299 ? 18.167 -16.107 -35.899 1.00 95.94 299 GLY A N 1
ATOM 2411 C CA . GLY A 1 299 ? 16.935 -16.518 -36.565 1.00 95.94 299 GLY A CA 1
ATOM 2412 C C . GLY A 1 299 ? 17.076 -16.675 -38.085 1.00 95.94 299 GLY A C 1
ATOM 2413 O O . GLY A 1 299 ? 16.595 -17.670 -38.636 1.00 95.94 299 GLY A O 1
ATOM 2414 N N . VAL A 1 300 ? 17.757 -15.732 -38.749 1.00 95.38 300 VAL A N 1
ATOM 2415 C CA . VAL A 1 300 ? 18.067 -15.783 -40.192 1.00 95.38 300 VAL A CA 1
ATOM 2416 C C . VAL A 1 300 ? 19.040 -16.923 -40.507 1.00 95.38 300 VAL A C 1
ATOM 2418 O O . VAL A 1 300 ? 18.801 -17.704 -41.428 1.00 95.38 300 VAL A O 1
ATOM 2421 N N . GLU A 1 301 ? 20.123 -17.054 -39.737 1.00 93.50 301 GLU A N 1
ATOM 2422 C CA . GLU A 1 301 ? 21.149 -18.088 -39.943 1.00 93.50 301 GLU A CA 1
ATOM 2423 C C . GLU A 1 301 ? 20.594 -19.503 -39.742 1.00 93.50 301 GLU A C 1
ATOM 2425 O O . GLU A 1 301 ? 20.907 -20.414 -40.514 1.00 93.50 301 GLU A O 1
ATOM 2430 N N . ALA A 1 302 ? 19.716 -19.674 -38.752 1.00 94.31 302 ALA A N 1
ATOM 2431 C CA . ALA A 1 302 ? 19.024 -20.926 -38.474 1.00 94.31 302 ALA A CA 1
ATOM 2432 C C . ALA A 1 302 ? 17.863 -21.221 -39.441 1.00 94.31 302 ALA A C 1
ATOM 2434 O O . ALA A 1 302 ? 17.235 -22.272 -39.317 1.00 94.31 302 ALA A O 1
ATOM 2435 N N . MET A 1 303 ? 17.562 -20.320 -40.389 1.00 93.44 303 MET A N 1
ATOM 2436 C CA . MET A 1 303 ? 16.428 -20.436 -41.319 1.00 93.44 303 MET A CA 1
ATOM 2437 C C . MET A 1 303 ? 15.109 -20.682 -40.573 1.00 93.44 303 MET A C 1
ATOM 2439 O O . MET A 1 303 ? 14.302 -21.537 -40.945 1.00 93.44 303 MET A O 1
ATOM 2443 N N . THR A 1 304 ? 14.921 -19.950 -39.473 1.00 93.06 304 THR A N 1
ATOM 2444 C CA . THR A 1 304 ? 13.760 -20.095 -38.591 1.00 93.06 304 THR A CA 1
ATOM 2445 C C . THR A 1 304 ? 12.476 -19.896 -39.385 1.00 93.06 304 THR A C 1
ATOM 2447 O O . THR A 1 304 ? 12.374 -18.975 -40.191 1.00 93.06 304 THR A O 1
ATOM 2450 N N . HIS A 1 305 ? 11.478 -20.750 -39.156 1.00 93.69 305 HIS A N 1
ATOM 2451 C CA . HIS A 1 305 ? 10.186 -20.613 -39.820 1.00 93.69 305 HIS A CA 1
ATOM 2452 C C . HIS A 1 305 ? 9.479 -19.314 -39.399 1.00 93.69 305 HIS A C 1
ATOM 2454 O O . HIS A 1 305 ? 9.394 -18.998 -38.211 1.00 93.69 305 HIS A O 1
ATOM 2460 N N . TYR A 1 306 ? 8.942 -18.587 -40.376 1.00 95.12 306 TYR A N 1
ATOM 2461 C CA . TYR A 1 306 ? 8.181 -17.356 -40.184 1.00 95.12 306 TYR A CA 1
ATOM 2462 C C . TYR A 1 306 ? 7.058 -17.258 -41.232 1.00 95.12 306 TYR A C 1
ATOM 2464 O O . TYR A 1 306 ? 7.113 -17.916 -42.274 1.00 95.12 306 TYR A O 1
ATOM 2472 N N . ALA A 1 307 ? 6.026 -16.459 -40.956 1.00 93.88 307 ALA A N 1
ATOM 2473 C CA . ALA A 1 307 ? 4.865 -16.316 -41.833 1.00 93.88 307 ALA A CA 1
ATOM 2474 C C . ALA A 1 307 ? 5.139 -15.268 -42.925 1.00 93.88 307 ALA A C 1
ATOM 2476 O O . ALA A 1 307 ? 5.364 -14.097 -42.632 1.00 93.88 307 ALA A O 1
ATOM 2477 N N . GLN A 1 308 ? 5.128 -15.679 -44.193 1.00 89.19 308 GLN A N 1
ATOM 2478 C CA . GLN A 1 308 ? 5.471 -14.797 -45.321 1.00 89.19 308 GLN A CA 1
ATOM 2479 C C . GLN A 1 308 ? 4.344 -13.827 -45.708 1.00 89.19 308 GLN A C 1
ATOM 2481 O O . GLN A 1 308 ? 4.602 -12.810 -46.342 1.00 89.19 308 GLN A O 1
ATOM 2486 N N . ASP A 1 309 ? 3.105 -14.137 -45.332 1.00 90.50 309 ASP A N 1
ATOM 2487 C CA . ASP A 1 309 ? 1.886 -13.389 -45.649 1.00 90.50 309 ASP A CA 1
ATOM 2488 C C . ASP A 1 309 ? 1.353 -12.564 -44.467 1.00 90.50 309 ASP A C 1
ATOM 2490 O O . ASP A 1 309 ? 0.312 -11.920 -44.582 1.00 90.50 309 ASP A O 1
ATOM 2494 N N . LEU A 1 310 ? 2.077 -12.544 -43.341 1.00 94.06 310 LEU A N 1
ATOM 2495 C CA . LEU A 1 310 ? 1.679 -11.798 -42.145 1.00 94.06 310 LEU A CA 1
ATOM 2496 C C . LEU A 1 310 ? 1.638 -10.280 -42.381 1.00 94.06 310 LEU A C 1
ATOM 2498 O O . LEU A 1 310 ? 0.850 -9.579 -41.750 1.00 94.06 310 LEU A O 1
ATOM 2502 N N . PHE A 1 311 ? 2.469 -9.774 -43.295 1.00 96.44 311 PHE A N 1
ATOM 2503 C CA . PHE A 1 311 ? 2.526 -8.359 -43.650 1.00 96.44 311 PHE A CA 1
ATOM 2504 C C . PHE A 1 311 ? 2.561 -8.166 -45.169 1.00 96.44 311 PHE A C 1
ATOM 2506 O O . PHE A 1 311 ? 3.176 -8.943 -45.895 1.00 96.44 311 PHE A O 1
ATOM 2513 N N . ASP A 1 312 ? 1.952 -7.081 -45.652 1.00 94.81 312 ASP A N 1
ATOM 2514 C CA . ASP A 1 312 ? 1.929 -6.734 -47.075 1.00 94.81 312 ASP A CA 1
ATOM 2515 C C . ASP A 1 312 ? 3.066 -5.764 -47.446 1.00 94.81 312 ASP A C 1
ATOM 2517 O O . ASP A 1 312 ? 3.137 -4.637 -46.945 1.00 94.81 312 ASP A O 1
ATOM 2521 N N . HIS A 1 313 ? 3.936 -6.171 -48.380 1.00 95.25 313 HIS A N 1
ATOM 2522 C CA . HIS A 1 313 ? 5.053 -5.343 -48.858 1.00 95.25 313 HIS A CA 1
ATOM 2523 C C . HIS A 1 313 ? 4.590 -3.982 -49.403 1.00 95.25 313 HIS A C 1
ATOM 2525 O O . HIS A 1 313 ? 5.223 -2.949 -49.165 1.00 95.25 313 HIS A O 1
ATOM 2531 N N . SER A 1 314 ? 3.485 -3.964 -50.157 1.00 93.50 314 SER A N 1
ATOM 2532 C CA . SER A 1 314 ? 3.013 -2.755 -50.835 1.00 93.50 314 SER A CA 1
ATOM 2533 C C . SER A 1 314 ? 2.499 -1.696 -49.854 1.00 93.50 314 SER A C 1
ATOM 2535 O O . SER A 1 314 ? 2.636 -0.496 -50.124 1.00 93.50 314 SER A O 1
ATOM 2537 N N . ALA A 1 315 ? 1.957 -2.139 -48.718 1.00 94.25 315 ALA A N 1
ATOM 2538 C CA . ALA A 1 315 ? 1.562 -1.317 -47.589 1.00 94.25 315 ALA A CA 1
ATOM 2539 C C . ALA A 1 315 ? 2.791 -0.823 -46.812 1.00 94.25 315 ALA A C 1
ATOM 2541 O O . ALA A 1 315 ? 2.986 0.390 -46.707 1.00 94.25 315 ALA A O 1
ATOM 2542 N N . LEU A 1 316 ? 3.671 -1.730 -46.362 1.00 95.25 316 LEU A N 1
ATOM 2543 C CA . LEU A 1 316 ? 4.847 -1.382 -45.548 1.00 95.25 316 LEU A CA 1
ATOM 2544 C C . LEU A 1 316 ? 5.801 -0.409 -46.253 1.00 95.25 316 LEU A C 1
ATOM 2546 O O . LEU A 1 316 ? 6.365 0.490 -45.630 1.00 95.25 316 LEU A O 1
ATOM 2550 N N . LYS A 1 317 ? 5.976 -0.542 -47.572 1.00 94.06 317 LYS A N 1
ATOM 2551 C CA . LYS A 1 317 ? 6.862 0.336 -48.350 1.00 94.06 317 LYS A CA 1
ATOM 2552 C C . LYS A 1 317 ? 6.396 1.797 -48.382 1.00 94.06 317 LYS A C 1
ATOM 2554 O O . LYS A 1 317 ? 7.224 2.689 -48.559 1.00 94.06 317 LYS A O 1
ATOM 2559 N N . LYS A 1 318 ? 5.089 2.044 -48.252 1.00 95.62 318 LYS A N 1
ATOM 2560 C CA . LYS A 1 318 ? 4.498 3.394 -48.273 1.00 95.62 318 LYS A CA 1
ATOM 2561 C C . LYS A 1 318 ? 4.506 4.068 -46.901 1.00 95.62 318 LYS A C 1
ATOM 2563 O O . LYS A 1 318 ? 4.307 5.276 -46.842 1.00 95.62 318 LYS A O 1
ATOM 2568 N N . MET A 1 319 ? 4.726 3.297 -45.840 1.00 97.50 319 MET A N 1
ATOM 2569 C CA . MET A 1 319 ? 4.762 3.790 -44.470 1.00 97.50 319 MET A CA 1
ATOM 2570 C C . MET A 1 319 ? 6.032 4.600 -44.193 1.00 97.50 319 MET A C 1
ATOM 2572 O O . MET A 1 319 ? 7.131 4.290 -44.669 1.00 97.50 319 MET A O 1
ATOM 2576 N N . THR A 1 320 ? 5.876 5.625 -43.368 1.00 97.75 320 THR A N 1
ATOM 2577 C CA . THR A 1 320 ? 6.966 6.336 -42.700 1.00 97.75 320 THR A CA 1
ATOM 2578 C C . THR A 1 320 ? 7.712 5.411 -41.730 1.00 97.75 320 THR A C 1
ATOM 2580 O O . THR A 1 320 ? 7.229 4.337 -41.375 1.00 97.75 320 THR A O 1
ATOM 2583 N N . LEU A 1 321 ? 8.908 5.814 -41.277 1.00 96.94 321 LEU A N 1
ATOM 2584 C CA . LEU A 1 321 ? 9.664 5.041 -40.280 1.00 96.94 321 LEU A CA 1
ATOM 2585 C C . LEU A 1 321 ? 8.852 4.830 -38.992 1.00 96.94 321 LEU A C 1
ATOM 2587 O O . LEU A 1 321 ? 8.824 3.722 -38.465 1.00 96.94 321 LEU A O 1
ATOM 2591 N N . LYS A 1 322 ? 8.137 5.870 -38.554 1.00 97.19 322 LYS A N 1
ATOM 2592 C CA . LYS A 1 322 ? 7.259 5.823 -37.387 1.00 97.19 322 LYS A CA 1
ATOM 2593 C C . LYS A 1 322 ? 6.128 4.805 -37.554 1.00 97.19 322 LYS A C 1
ATOM 2595 O O . LYS A 1 322 ? 5.975 3.934 -36.711 1.00 97.19 322 LYS A O 1
ATOM 2600 N N . GLU A 1 323 ? 5.391 4.857 -38.663 1.00 97.88 323 GLU A N 1
ATOM 2601 C CA . GLU A 1 323 ? 4.297 3.905 -38.929 1.00 97.88 323 GLU A CA 1
ATOM 2602 C C . GLU A 1 323 ? 4.806 2.455 -39.016 1.00 97.88 323 GLU A C 1
ATOM 2604 O O . GLU A 1 323 ? 4.144 1.533 -38.541 1.00 97.88 323 GLU A O 1
ATOM 2609 N N . LYS A 1 324 ? 6.009 2.237 -39.571 1.00 97.94 324 LYS A N 1
ATOM 2610 C CA . LYS A 1 324 ? 6.662 0.916 -39.572 1.00 97.94 324 LYS A CA 1
ATOM 2611 C C . LYS A 1 324 ? 6.981 0.440 -38.157 1.00 97.94 324 LYS A C 1
ATOM 2613 O O . LYS A 1 324 ? 6.734 -0.720 -37.844 1.00 97.94 324 LYS A O 1
ATOM 2618 N N . ALA A 1 325 ? 7.531 1.319 -37.321 1.00 97.75 325 ALA A N 1
ATOM 2619 C CA . ALA A 1 325 ? 7.852 1.014 -35.933 1.00 97.75 325 ALA A CA 1
ATOM 2620 C C . ALA A 1 325 ? 6.594 0.696 -35.115 1.00 97.75 325 ALA A C 1
ATOM 2622 O O . ALA A 1 325 ? 6.579 -0.306 -34.408 1.00 97.75 325 ALA A O 1
ATOM 2623 N N . GLU A 1 326 ? 5.527 1.483 -35.268 1.00 97.31 326 GLU A N 1
ATOM 2624 C CA . GLU A 1 326 ? 4.229 1.242 -34.626 1.00 97.31 326 GLU A CA 1
ATOM 2625 C C . GLU A 1 326 ? 3.629 -0.100 -35.067 1.00 97.31 326 GLU A C 1
ATOM 2627 O O . GLU A 1 326 ? 3.260 -0.910 -34.219 1.00 97.31 326 GLU A O 1
ATOM 2632 N N . THR A 1 327 ? 3.632 -0.385 -36.374 1.00 97.69 327 THR A N 1
ATOM 2633 C CA . THR A 1 327 ? 3.131 -1.656 -36.928 1.00 97.69 327 THR A CA 1
ATOM 2634 C C . THR A 1 327 ? 3.921 -2.855 -36.397 1.00 97.69 327 THR A C 1
ATOM 2636 O O . THR A 1 327 ? 3.343 -3.871 -36.010 1.00 97.69 327 THR A O 1
ATOM 2639 N N . LEU A 1 328 ? 5.255 -2.755 -36.363 1.00 97.31 328 LEU A N 1
ATOM 2640 C CA . LEU A 1 328 ? 6.096 -3.811 -35.806 1.00 97.31 328 LEU A CA 1
ATOM 2641 C C . LEU A 1 328 ? 5.851 -3.977 -34.303 1.00 97.31 328 LEU A C 1
ATOM 2643 O O . LEU A 1 328 ? 5.754 -5.108 -33.834 1.00 97.31 328 LEU A O 1
ATOM 2647 N N . ALA A 1 329 ? 5.770 -2.881 -33.547 1.00 96.50 329 ALA A N 1
ATOM 2648 C CA . ALA A 1 329 ? 5.553 -2.932 -32.109 1.00 96.50 329 ALA A CA 1
ATOM 2649 C C . ALA A 1 329 ? 4.202 -3.577 -31.774 1.00 96.50 329 ALA A C 1
ATOM 2651 O O . ALA A 1 329 ? 4.157 -4.464 -30.928 1.00 96.50 329 ALA A O 1
ATOM 2652 N N . GLU A 1 330 ? 3.129 -3.213 -32.477 1.00 96.31 330 GLU A N 1
ATOM 2653 C CA . GLU A 1 330 ? 1.800 -3.810 -32.291 1.00 96.31 330 GLU A CA 1
ATOM 2654 C C . GLU A 1 330 ? 1.805 -5.329 -32.526 1.00 96.31 330 GLU A C 1
ATOM 2656 O O . GLU A 1 330 ? 1.151 -6.075 -31.800 1.00 96.31 330 GLU A O 1
ATOM 2661 N N . ALA A 1 331 ? 2.578 -5.802 -33.507 1.00 96.44 331 ALA A N 1
ATOM 2662 C CA . ALA A 1 331 ? 2.596 -7.213 -33.881 1.00 96.44 331 ALA A CA 1
ATOM 2663 C C . ALA A 1 331 ? 3.617 -8.066 -33.105 1.00 96.44 331 ALA A C 1
ATOM 2665 O O . ALA A 1 331 ? 3.384 -9.256 -32.883 1.00 96.44 331 ALA A O 1
ATOM 2666 N N . ALA A 1 332 ? 4.780 -7.508 -32.760 1.00 96.75 332 ALA A N 1
ATOM 2667 C CA . ALA A 1 332 ? 5.932 -8.271 -32.275 1.00 96.75 332 ALA A CA 1
ATOM 2668 C C . ALA A 1 332 ? 6.314 -7.973 -30.823 1.00 96.75 332 ALA A C 1
ATOM 2670 O O . ALA A 1 332 ? 6.983 -8.811 -30.209 1.00 96.75 332 ALA A O 1
ATOM 2671 N N . LEU A 1 333 ? 5.946 -6.809 -30.277 1.00 95.88 333 LEU A N 1
ATOM 2672 C CA . LEU A 1 333 ? 6.398 -6.394 -28.953 1.00 95.88 333 LEU A CA 1
ATOM 2673 C C . LEU A 1 333 ? 5.671 -7.171 -27.854 1.00 95.88 333 LEU A C 1
ATOM 2675 O O . LEU A 1 333 ? 4.447 -7.243 -27.799 1.00 95.88 333 LEU A O 1
ATOM 2679 N N . THR A 1 334 ? 6.450 -7.711 -26.929 1.00 92.88 334 THR A N 1
ATOM 2680 C CA . THR A 1 334 ? 5.976 -8.427 -25.742 1.00 92.88 334 THR A CA 1
ATOM 2681 C C . THR A 1 334 ? 6.445 -7.710 -24.478 1.00 92.88 334 THR A C 1
ATOM 2683 O O . THR A 1 334 ? 7.391 -6.922 -24.524 1.00 92.88 334 THR A O 1
ATOM 2686 N N . GLY A 1 335 ? 5.777 -7.955 -23.346 1.00 86.50 335 GLY A N 1
ATOM 2687 C CA . GLY A 1 335 ? 6.108 -7.305 -22.068 1.00 86.50 335 GLY A CA 1
ATOM 2688 C C . GLY A 1 335 ? 5.662 -5.838 -21.974 1.00 86.50 335 GLY A C 1
ATOM 2689 O O . GLY A 1 335 ? 6.250 -5.052 -21.231 1.00 86.50 335 GLY A O 1
ATOM 2690 N N . VAL A 1 336 ? 4.657 -5.438 -22.763 1.00 79.44 336 VAL A N 1
ATOM 2691 C CA . VAL A 1 336 ? 4.029 -4.109 -22.672 1.00 79.44 336 VAL A CA 1
ATOM 2692 C C . VAL A 1 336 ? 3.069 -4.079 -21.483 1.00 79.44 336 VAL A C 1
ATOM 2694 O O . VAL A 1 336 ? 2.306 -5.017 -21.281 1.00 79.44 336 VAL A O 1
ATOM 2697 N N . GLY A 1 337 ? 3.089 -2.993 -20.707 1.00 67.50 337 GLY A N 1
ATOM 2698 C CA . GLY A 1 337 ? 2.206 -2.808 -19.549 1.00 67.50 337 GLY A CA 1
ATOM 2699 C C . GLY A 1 337 ? 2.694 -3.466 -18.255 1.00 67.50 337 GLY A C 1
ATOM 2700 O O . GLY A 1 337 ? 2.145 -3.186 -17.198 1.00 67.50 337 GLY A O 1
ATOM 2701 N N . THR A 1 338 ? 3.751 -4.275 -18.313 1.00 65.19 338 THR A N 1
ATOM 2702 C CA . THR A 1 338 ? 4.430 -4.830 -17.141 1.00 65.19 338 THR A CA 1
ATOM 2703 C C . THR A 1 338 ? 5.767 -4.123 -16.925 1.00 65.19 338 THR A C 1
ATOM 2705 O O . THR A 1 338 ? 6.601 -3.995 -17.830 1.00 65.19 338 THR A O 1
ATOM 2708 N N . TYR A 1 339 ? 5.978 -3.648 -15.701 1.00 68.19 339 TYR A N 1
ATOM 2709 C CA . TYR A 1 339 ? 7.297 -3.269 -15.200 1.00 68.19 339 TYR A CA 1
ATOM 2710 C C . TYR A 1 339 ? 7.868 -4.468 -14.454 1.00 68.19 339 TYR A C 1
ATOM 2712 O O . TYR A 1 339 ? 7.129 -5.316 -13.956 1.00 68.19 339 TYR A O 1
ATOM 2720 N N . GLY A 1 340 ? 9.186 -4.589 -14.417 1.00 77.31 340 GLY A N 1
ATOM 2721 C CA . GLY A 1 340 ? 9.792 -5.807 -13.914 1.00 77.31 340 GLY A CA 1
ATOM 2722 C C . GLY A 1 340 ? 11.293 -5.785 -14.040 1.00 77.31 340 GLY A C 1
ATOM 2723 O O . GLY A 1 340 ? 11.945 -4.795 -13.729 1.00 77.31 340 GLY A O 1
ATOM 2724 N N . ASN A 1 341 ? 11.830 -6.887 -14.545 1.00 86.94 341 ASN A N 1
ATOM 2725 C CA . ASN A 1 341 ? 13.250 -7.027 -14.824 1.00 86.94 341 ASN A CA 1
ATOM 2726 C C . ASN A 1 341 ? 13.720 -6.064 -15.931 1.00 86.94 341 ASN A C 1
ATOM 2728 O O . ASN A 1 341 ? 12.939 -5.581 -16.755 1.00 86.94 341 ASN A O 1
ATOM 2732 N N . ARG A 1 342 ? 15.029 -5.818 -15.978 1.00 91.88 342 ARG A N 1
ATOM 2733 C CA . ARG A 1 342 ? 15.674 -5.063 -17.062 1.00 91.88 342 ARG A CA 1
ATOM 2734 C C . ARG A 1 342 ? 15.390 -5.718 -18.408 1.00 91.88 342 ARG A C 1
ATOM 2736 O O . ARG A 1 342 ? 15.390 -6.945 -18.508 1.00 91.88 342 ARG A O 1
ATOM 2743 N N . HIS A 1 343 ? 15.147 -4.896 -19.426 1.00 91.44 343 HIS A N 1
ATOM 2744 C CA . HIS A 1 343 ? 14.830 -5.339 -20.784 1.00 91.44 343 HIS A CA 1
ATOM 2745 C C . HIS A 1 343 ? 13.706 -6.385 -20.832 1.00 91.44 343 HIS A C 1
ATOM 2747 O O . HIS A 1 343 ? 13.745 -7.341 -21.609 1.00 91.44 343 HIS A O 1
ATOM 2753 N N . HIS A 1 344 ? 12.687 -6.213 -19.980 1.00 90.31 344 HIS A N 1
ATOM 2754 C CA . HIS A 1 344 ? 11.506 -7.075 -19.987 1.00 90.31 344 HIS A CA 1
ATOM 2755 C C . HIS A 1 344 ? 10.740 -6.995 -21.316 1.00 90.31 344 HIS A C 1
ATOM 2757 O O . HIS A 1 344 ? 10.137 -7.978 -21.739 1.00 90.31 344 HIS A O 1
ATOM 2763 N N . LYS A 1 345 ? 10.801 -5.840 -21.992 1.00 92.25 345 LYS A N 1
ATOM 2764 C CA . LYS A 1 345 ? 10.225 -5.654 -23.323 1.00 92.25 345 LYS A CA 1
ATOM 2765 C C . LYS A 1 345 ? 11.114 -6.288 -24.383 1.00 92.25 345 LYS A C 1
ATOM 2767 O O . LYS A 1 345 ? 12.301 -5.971 -24.467 1.00 92.25 345 LYS A O 1
ATOM 2772 N N . LYS A 1 346 ? 10.525 -7.151 -25.209 1.00 94.44 346 LYS A N 1
ATOM 2773 C CA . LYS A 1 346 ? 11.238 -7.914 -26.243 1.00 94.44 346 LYS A CA 1
ATOM 2774 C C . LYS A 1 346 ? 10.435 -8.018 -27.525 1.00 94.44 346 LYS A C 1
ATOM 2776 O O . LYS A 1 346 ? 9.205 -8.048 -27.481 1.00 94.44 346 LYS A O 1
ATOM 2781 N N . MET A 1 347 ? 11.137 -8.144 -28.646 1.00 96.12 347 MET A N 1
ATOM 2782 C CA . MET A 1 347 ? 10.521 -8.438 -29.934 1.00 96.12 347 MET A CA 1
ATOM 2783 C C . MET A 1 347 ? 10.435 -9.941 -30.163 1.00 96.12 347 MET A C 1
ATOM 2785 O O . MET A 1 347 ? 11.417 -10.662 -30.019 1.00 96.12 347 MET A O 1
ATOM 2789 N N . THR A 1 348 ? 9.265 -10.408 -30.581 1.00 96.88 348 THR A N 1
ATOM 2790 C CA . THR A 1 348 ? 9.082 -11.785 -31.035 1.00 96.88 348 THR A CA 1
ATOM 2791 C C . THR A 1 348 ? 9.865 -11.994 -32.329 1.00 96.88 348 THR A C 1
ATOM 2793 O O . THR A 1 348 ? 9.527 -11.416 -33.365 1.00 96.88 348 THR A O 1
ATOM 2796 N N . THR A 1 349 ? 10.902 -12.833 -32.285 1.00 96.75 349 THR A N 1
ATOM 2797 C CA . THR A 1 349 ? 11.847 -13.021 -33.397 1.00 96.75 349 THR A CA 1
ATOM 2798 C C . THR A 1 349 ? 11.162 -13.447 -34.697 1.00 96.75 349 THR A C 1
ATOM 2800 O O . THR A 1 349 ? 11.440 -12.877 -35.747 1.00 96.75 349 THR A O 1
ATOM 2803 N N . SER A 1 350 ? 10.225 -14.401 -34.656 1.00 96.75 350 SER A N 1
ATOM 2804 C CA . SER A 1 350 ? 9.512 -14.881 -35.853 1.00 96.75 350 SER A CA 1
ATOM 2805 C C . SER A 1 350 ? 8.642 -13.799 -36.504 1.00 96.75 350 SER A C 1
ATOM 2807 O O . SER A 1 350 ? 8.601 -13.685 -37.732 1.00 96.75 350 SER A O 1
ATOM 2809 N N . THR A 1 351 ? 7.987 -12.960 -35.701 1.00 97.75 351 THR A N 1
ATOM 2810 C CA . THR A 1 351 ? 7.219 -11.815 -36.203 1.00 97.75 351 THR A CA 1
ATOM 2811 C C . THR A 1 351 ? 8.141 -10.752 -36.796 1.00 97.75 351 THR A C 1
ATOM 2813 O O . THR A 1 351 ? 7.857 -10.244 -37.879 1.00 97.75 351 THR A O 1
ATOM 2816 N N . ALA A 1 352 ? 9.276 -10.465 -36.150 1.00 97.62 352 ALA A N 1
ATOM 2817 C CA . ALA A 1 352 ? 10.275 -9.537 -36.679 1.00 97.62 352 ALA A CA 1
ATOM 2818 C C . ALA A 1 352 ? 10.849 -10.016 -38.026 1.00 97.62 352 ALA A C 1
ATOM 2820 O O . ALA A 1 352 ? 10.952 -9.225 -38.962 1.00 97.62 352 ALA A O 1
ATOM 2821 N N . LEU A 1 353 ? 11.153 -11.314 -38.169 1.00 97.88 353 LEU A N 1
ATOM 2822 C CA . LEU A 1 353 ? 11.568 -11.920 -39.443 1.00 97.88 353 LEU A CA 1
ATOM 2823 C C . LEU A 1 353 ? 10.494 -11.749 -40.526 1.00 97.88 353 LEU A C 1
ATOM 2825 O O . LEU A 1 353 ? 10.805 -11.306 -41.630 1.00 97.88 353 LEU A O 1
ATOM 2829 N N . SER A 1 354 ? 9.229 -12.028 -40.192 1.00 98.00 354 SER A N 1
ATOM 2830 C CA . SER A 1 354 ? 8.088 -11.847 -41.105 1.00 98.00 354 SER A CA 1
ATOM 2831 C C . SER A 1 354 ? 7.972 -10.395 -41.578 1.00 98.00 354 SER A C 1
ATOM 2833 O O . SER A 1 354 ? 7.842 -10.129 -42.774 1.00 98.00 354 SER A O 1
ATOM 2835 N N . PHE A 1 355 ? 8.091 -9.444 -40.648 1.00 98.25 355 PHE A N 1
ATOM 2836 C CA . PHE A 1 355 ? 8.030 -8.015 -40.936 1.00 98.25 355 PHE A CA 1
ATOM 2837 C C . PHE A 1 355 ? 9.173 -7.564 -41.851 1.00 98.25 355 PHE A C 1
ATOM 2839 O O . PHE A 1 355 ? 8.934 -6.913 -42.867 1.00 98.25 355 PHE A O 1
ATOM 2846 N N . MET A 1 356 ? 10.416 -7.937 -41.529 1.00 97.81 356 MET A N 1
ATOM 2847 C CA . MET A 1 356 ? 11.592 -7.538 -42.310 1.00 97.81 356 MET A CA 1
ATOM 2848 C C . MET A 1 356 ? 11.623 -8.194 -43.695 1.00 97.81 356 MET A C 1
ATOM 2850 O O . MET A 1 356 ? 11.987 -7.537 -44.672 1.00 97.81 356 MET A O 1
ATOM 2854 N N . SER A 1 357 ? 11.191 -9.457 -43.795 1.00 96.69 357 SER A N 1
ATOM 2855 C CA . SER A 1 357 ? 11.017 -10.173 -45.065 1.00 96.69 357 SER A CA 1
ATOM 2856 C C . SER A 1 357 ? 10.045 -9.429 -45.984 1.00 96.69 357 SER A C 1
ATOM 2858 O O . SER A 1 357 ? 10.392 -9.126 -47.129 1.00 96.69 357 SER A O 1
ATOM 2860 N N . ALA A 1 358 ? 8.871 -9.049 -45.466 1.00 97.19 358 ALA A N 1
ATOM 2861 C CA . ALA A 1 358 ? 7.871 -8.292 -46.213 1.00 97.19 358 ALA A CA 1
ATOM 2862 C C . ALA A 1 358 ? 8.336 -6.865 -46.546 1.00 97.19 358 ALA A C 1
ATOM 2864 O O . ALA A 1 358 ? 8.173 -6.411 -47.679 1.00 97.19 358 ALA A O 1
ATOM 2865 N N . LEU A 1 359 ? 8.954 -6.148 -45.602 1.00 97.06 359 LEU A N 1
ATOM 2866 C CA . LEU A 1 359 ? 9.417 -4.772 -45.810 1.00 97.06 359 LEU A CA 1
ATOM 2867 C C . LEU A 1 359 ? 10.448 -4.681 -46.942 1.00 97.06 359 LEU A C 1
ATOM 2869 O O . LEU A 1 359 ? 10.330 -3.825 -47.823 1.00 97.06 359 LEU A O 1
ATOM 2873 N N . LEU A 1 360 ? 11.440 -5.573 -46.928 1.00 95.56 360 LEU A N 1
ATOM 2874 C CA . LEU A 1 360 ? 12.544 -5.574 -47.889 1.00 95.56 360 LEU A CA 1
ATOM 2875 C C . LEU A 1 360 ? 12.248 -6.390 -49.152 1.00 95.56 360 LEU A C 1
ATOM 2877 O O . LEU A 1 360 ? 13.025 -6.328 -50.104 1.00 95.56 360 LEU A O 1
ATOM 2881 N N . ASN A 1 361 ? 11.121 -7.110 -49.182 1.00 94.44 361 ASN A N 1
ATOM 2882 C CA . ASN A 1 361 ? 10.754 -8.047 -50.243 1.00 94.44 361 ASN A CA 1
ATOM 2883 C C . ASN A 1 361 ? 11.848 -9.109 -50.475 1.00 94.44 361 ASN A C 1
ATOM 2885 O O . ASN A 1 361 ? 12.289 -9.336 -51.605 1.00 94.44 361 ASN A O 1
ATOM 2889 N N . LEU A 1 362 ? 12.311 -9.716 -49.378 1.00 93.62 362 LEU A N 1
ATOM 2890 C CA . LEU A 1 362 ? 13.373 -10.726 -49.349 1.00 93.62 362 LEU A CA 1
ATOM 2891 C C . LEU A 1 362 ? 12.866 -12.027 -48.727 1.00 93.62 362 LEU A C 1
ATOM 2893 O O . LEU A 1 362 ? 12.149 -11.998 -47.730 1.00 93.62 362 LEU A O 1
ATOM 2897 N N . ASP A 1 363 ? 13.304 -13.167 -49.258 1.00 91.38 363 ASP A N 1
ATOM 2898 C CA . ASP A 1 363 ? 13.137 -14.471 -48.611 1.00 91.38 363 ASP A CA 1
ATOM 2899 C C . ASP A 1 363 ? 14.313 -14.728 -47.659 1.00 91.38 363 ASP A C 1
ATOM 2901 O O . ASP A 1 363 ? 15.413 -15.092 -48.084 1.00 91.38 363 ASP A O 1
ATOM 2905 N N . LEU A 1 364 ? 14.079 -14.529 -46.360 1.00 92.12 364 LEU A N 1
ATOM 2906 C CA . LEU A 1 364 ? 15.098 -14.651 -45.319 1.00 92.12 364 LEU A CA 1
ATOM 2907 C C . LEU A 1 364 ? 15.536 -16.103 -45.075 1.00 92.12 364 LEU A C 1
ATOM 2909 O O . LEU A 1 364 ? 16.545 -16.316 -44.408 1.00 92.12 364 LEU A O 1
ATOM 2913 N N . THR A 1 365 ? 14.851 -17.099 -45.652 1.00 89.06 365 THR A N 1
ATOM 2914 C CA . THR A 1 365 ? 15.293 -18.505 -45.600 1.00 89.06 365 THR A CA 1
ATOM 2915 C C . THR A 1 365 ? 16.456 -18.803 -46.554 1.00 89.06 365 THR A C 1
ATOM 2917 O O . THR A 1 365 ? 17.073 -19.867 -46.478 1.00 89.06 365 THR A O 1
ATOM 2920 N N . ASN A 1 366 ? 16.819 -17.847 -47.418 1.00 88.19 366 ASN A N 1
ATOM 2921 C CA . ASN A 1 366 ? 17.973 -17.931 -48.310 1.00 88.19 366 ASN A CA 1
ATOM 2922 C C . ASN A 1 366 ? 19.013 -16.827 -48.011 1.00 88.19 366 ASN A C 1
ATOM 2924 O O . ASN A 1 366 ? 19.183 -15.900 -48.815 1.00 88.19 366 ASN A O 1
ATOM 2928 N N . PRO A 1 367 ? 19.769 -16.926 -46.898 1.00 81.56 367 PRO A N 1
ATOM 2929 C CA . PRO A 1 367 ? 20.676 -15.871 -46.425 1.00 81.56 367 PRO A CA 1
ATOM 2930 C C . PRO A 1 367 ? 21.847 -15.556 -47.366 1.00 81.56 367 PRO A C 1
ATOM 2932 O O . PRO A 1 367 ? 22.522 -14.549 -47.198 1.00 81.56 367 PRO A O 1
ATOM 2935 N N . LYS A 1 368 ? 22.096 -16.380 -48.393 1.00 86.25 368 LYS A N 1
ATOM 2936 C CA . LYS A 1 368 ? 23.118 -16.111 -49.420 1.00 86.25 368 LYS A CA 1
ATOM 2937 C C . LYS A 1 368 ? 22.663 -15.101 -50.479 1.00 86.25 368 LYS A C 1
ATOM 2939 O O . LYS A 1 368 ? 23.481 -14.675 -51.290 1.00 86.25 368 LYS A O 1
ATOM 2944 N N . SER A 1 369 ? 21.371 -14.769 -50.521 1.00 86.75 369 SER A N 1
ATOM 2945 C CA . SER A 1 369 ? 20.775 -13.914 -51.558 1.00 86.75 369 SER A CA 1
ATOM 2946 C C . SER A 1 369 ? 20.762 -12.418 -51.216 1.00 86.75 369 SER A C 1
ATOM 2948 O O . SER A 1 369 ? 20.448 -11.600 -52.078 1.00 86.75 369 SER A O 1
ATOM 2950 N N . PHE A 1 370 ? 21.145 -12.048 -49.993 1.00 92.06 370 PHE A N 1
ATOM 2951 C CA . PHE A 1 370 ? 21.190 -10.672 -49.495 1.00 92.06 370 PHE A CA 1
ATOM 2952 C C . PHE A 1 370 ? 22.321 -10.505 -48.466 1.00 92.06 370 PHE A C 1
ATOM 2954 O O . PHE A 1 370 ? 22.950 -11.478 -48.059 1.00 92.06 370 PHE A O 1
ATOM 2961 N N . SER A 1 371 ? 22.598 -9.269 -48.042 1.00 94.50 371 SER A N 1
ATOM 2962 C CA . SER A 1 371 ? 23.497 -9.005 -46.909 1.00 94.50 371 SER A CA 1
ATOM 2963 C C . SER A 1 371 ? 22.698 -9.018 -45.610 1.00 94.50 371 SER A C 1
ATOM 2965 O O . SER A 1 371 ? 21.813 -8.182 -45.429 1.00 94.50 371 SER A O 1
ATOM 2967 N N . VAL A 1 372 ? 23.018 -9.949 -44.708 1.00 93.00 372 VAL A N 1
ATOM 2968 C CA . VAL A 1 372 ? 22.393 -10.033 -43.377 1.00 93.00 372 VAL A CA 1
ATOM 2969 C C . VAL A 1 372 ? 22.651 -8.750 -42.586 1.00 93.00 372 VAL A C 1
ATOM 2971 O O . VAL A 1 372 ? 21.747 -8.239 -41.934 1.00 93.00 372 VAL A O 1
ATOM 2974 N N . GLU A 1 373 ? 23.847 -8.171 -42.710 1.00 93.88 373 GLU A N 1
ATOM 2975 C CA . GLU A 1 373 ? 24.217 -6.903 -42.073 1.00 93.88 373 GLU A CA 1
ATOM 2976 C C . GLU A 1 373 ? 23.298 -5.760 -42.509 1.00 93.88 373 GLU A C 1
ATOM 2978 O O . GLU A 1 373 ? 22.770 -5.057 -41.654 1.00 93.88 373 GLU A O 1
ATOM 2983 N N . ALA A 1 374 ? 23.035 -5.620 -43.812 1.00 94.56 374 ALA A N 1
ATOM 2984 C CA . ALA A 1 374 ? 22.150 -4.573 -44.319 1.00 94.56 374 ALA A CA 1
ATOM 2985 C C . ALA A 1 374 ? 20.704 -4.728 -43.810 1.00 94.56 374 ALA A C 1
ATOM 2987 O O . ALA A 1 374 ? 20.043 -3.736 -43.509 1.00 94.56 374 ALA A O 1
ATOM 2988 N N . VAL A 1 375 ? 20.215 -5.969 -43.676 1.00 95.81 375 VAL A N 1
ATOM 2989 C CA . VAL A 1 375 ? 18.891 -6.243 -43.089 1.00 95.81 375 VAL A CA 1
ATOM 2990 C C . VAL A 1 375 ? 18.874 -5.890 -41.599 1.00 95.81 375 VAL A C 1
ATOM 2992 O O . VAL A 1 375 ? 17.924 -5.263 -41.128 1.00 95.81 375 VAL A O 1
ATOM 2995 N N . CYS A 1 376 ? 19.926 -6.251 -40.857 1.00 96.69 376 CYS A N 1
ATOM 2996 C CA . CYS A 1 376 ? 20.073 -5.894 -39.447 1.00 96.69 376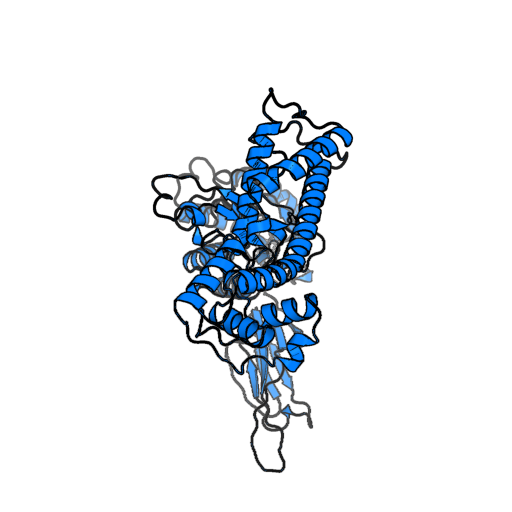 CYS A CA 1
ATOM 2997 C C . CYS A 1 376 ? 20.154 -4.376 -39.233 1.00 96.69 376 CYS A C 1
ATOM 2999 O O . CYS A 1 376 ? 19.596 -3.888 -38.255 1.00 96.69 376 CYS A O 1
ATOM 3001 N N . ASP A 1 377 ? 20.806 -3.627 -40.124 1.00 97.31 377 ASP A N 1
ATOM 3002 C CA . ASP A 1 377 ? 20.882 -2.165 -40.034 1.00 97.31 377 ASP A CA 1
ATOM 3003 C C . ASP A 1 377 ? 19.504 -1.510 -40.225 1.00 97.31 377 ASP A C 1
ATOM 3005 O O . ASP A 1 377 ? 19.131 -0.633 -39.442 1.00 97.31 377 ASP A O 1
ATOM 3009 N N . GLU A 1 378 ? 18.702 -1.982 -41.188 1.00 97.12 378 GLU A N 1
ATOM 3010 C CA . GLU A 1 378 ? 17.318 -1.511 -41.359 1.00 97.12 378 GLU A CA 1
ATOM 3011 C C . GLU A 1 378 ? 16.458 -1.874 -40.136 1.00 97.12 378 GLU A C 1
ATOM 3013 O O . GLU A 1 378 ? 15.735 -1.030 -39.600 1.00 97.12 378 GLU A O 1
ATOM 3018 N N . TYR A 1 379 ? 16.580 -3.108 -39.631 1.00 98.19 379 TYR A N 1
ATOM 3019 C CA . TYR A 1 379 ? 15.860 -3.538 -38.431 1.00 98.19 379 TYR A CA 1
ATOM 3020 C C . TYR A 1 379 ? 16.253 -2.695 -37.209 1.00 98.19 379 TYR A C 1
ATOM 3022 O O . TYR A 1 379 ? 15.390 -2.250 -36.454 1.00 98.19 379 TYR A O 1
ATOM 3030 N N . LYS A 1 380 ? 17.545 -2.381 -37.052 1.00 98.50 380 LYS A N 1
ATOM 3031 C CA . LYS A 1 380 ? 18.058 -1.496 -36.000 1.00 98.50 380 LYS A CA 1
ATOM 3032 C C . LYS A 1 380 ? 17.446 -0.100 -36.078 1.00 98.50 380 LYS A C 1
ATOM 3034 O O . LYS A 1 380 ? 17.109 0.462 -35.038 1.00 98.50 380 LYS A O 1
ATOM 3039 N N . MET A 1 381 ? 17.302 0.472 -37.276 1.00 98.06 381 MET A N 1
ATOM 3040 C CA . MET A 1 381 ? 16.653 1.777 -37.449 1.00 98.06 381 MET A CA 1
ATOM 3041 C C . MET A 1 381 ? 15.203 1.755 -36.956 1.00 98.06 381 MET A C 1
ATOM 3043 O O . MET A 1 381 ? 14.790 2.675 -36.253 1.00 98.06 381 MET A O 1
ATOM 3047 N N . ILE A 1 382 ? 14.463 0.687 -37.255 1.00 98.06 382 ILE A N 1
ATOM 3048 C CA . ILE A 1 382 ? 13.080 0.520 -36.793 1.00 98.06 382 ILE A CA 1
ATOM 3049 C C . ILE A 1 382 ? 13.034 0.310 -35.274 1.00 98.06 382 ILE A C 1
ATOM 3051 O O . ILE A 1 382 ? 12.226 0.943 -34.605 1.00 98.06 382 ILE A O 1
ATOM 3055 N N . LEU A 1 383 ? 13.922 -0.511 -34.703 1.00 98.19 383 LEU A N 1
ATOM 3056 C CA . LEU A 1 383 ? 13.998 -0.717 -33.250 1.00 98.19 383 LEU A CA 1
ATOM 3057 C C . LEU A 1 383 ? 14.336 0.569 -32.482 1.00 98.19 383 LEU A C 1
ATOM 3059 O O . LEU A 1 383 ? 13.785 0.798 -31.407 1.00 98.19 383 LEU A O 1
ATOM 3063 N N . ASN A 1 384 ? 15.216 1.417 -33.024 1.00 98.19 384 ASN A N 1
ATOM 3064 C CA . ASN A 1 384 ? 15.492 2.734 -32.445 1.00 98.19 384 ASN A CA 1
ATOM 3065 C C . ASN A 1 384 ? 14.228 3.602 -32.413 1.00 98.19 384 ASN A C 1
ATOM 3067 O O . ASN A 1 384 ? 13.965 4.247 -31.401 1.00 98.19 384 ASN A O 1
ATOM 3071 N N . GLU A 1 385 ? 13.441 3.592 -33.491 1.00 97.88 385 GLU A N 1
ATOM 3072 C CA . GLU A 1 385 ? 12.175 4.327 -33.557 1.00 97.88 385 GLU A CA 1
ATOM 3073 C C . GLU A 1 385 ? 11.125 3.740 -32.598 1.00 97.88 385 GLU A C 1
ATOM 3075 O O . GLU A 1 385 ? 10.428 4.497 -31.931 1.00 97.88 385 GLU A O 1
ATOM 3080 N N . VAL A 1 386 ? 11.061 2.411 -32.430 1.00 97.12 386 VAL A N 1
ATOM 3081 C CA . VAL A 1 386 ? 10.215 1.785 -31.392 1.00 97.12 386 VAL A CA 1
ATOM 3082 C C . VAL A 1 386 ? 10.618 2.274 -29.999 1.00 97.12 386 VAL A C 1
ATOM 3084 O O . VAL A 1 386 ? 9.771 2.667 -29.197 1.00 97.12 386 VAL A O 1
ATOM 3087 N N . ASN A 1 387 ? 11.919 2.275 -29.704 1.00 97.31 387 ASN A N 1
ATOM 3088 C CA . ASN A 1 387 ? 12.425 2.718 -28.410 1.00 97.31 387 ASN A CA 1
ATOM 3089 C C . ASN A 1 387 ? 12.262 4.224 -28.178 1.00 97.31 387 ASN A C 1
ATOM 3091 O O . ASN A 1 387 ? 12.259 4.638 -27.021 1.00 97.31 387 ASN A O 1
ATOM 3095 N N . LEU A 1 388 ? 12.090 5.042 -29.222 1.00 97.44 388 LEU A N 1
ATOM 3096 C CA . LEU A 1 388 ? 11.914 6.488 -29.082 1.00 97.44 388 LEU A CA 1
ATOM 3097 C C . LEU A 1 388 ? 10.712 6.836 -28.192 1.00 97.44 388 LEU A C 1
ATOM 3099 O O . LEU A 1 388 ? 10.822 7.714 -27.338 1.00 97.44 388 LEU A O 1
ATOM 3103 N N . GLU A 1 389 ? 9.585 6.137 -28.342 1.00 91.69 389 GLU A N 1
ATOM 3104 C CA . GLU A 1 389 ? 8.412 6.359 -27.486 1.00 91.69 389 GLU A CA 1
ATOM 3105 C C . GLU A 1 389 ? 8.673 5.931 -26.033 1.00 91.69 389 GLU A C 1
ATOM 3107 O O . GLU A 1 389 ? 8.273 6.625 -25.098 1.00 91.69 389 GLU A O 1
ATOM 3112 N N . PHE A 1 390 ? 9.427 4.850 -25.814 1.00 94.50 390 PHE A N 1
ATOM 3113 C CA . PHE A 1 390 ? 9.812 4.417 -24.467 1.00 94.50 390 PHE A CA 1
ATOM 3114 C C . PHE A 1 390 ? 10.830 5.349 -23.803 1.00 94.50 390 PHE A C 1
ATOM 3116 O O . PHE A 1 390 ? 10.728 5.585 -22.600 1.00 94.50 390 PHE A O 1
ATOM 3123 N N . TYR A 1 391 ? 11.758 5.930 -24.567 1.00 97.38 391 TYR A N 1
ATOM 3124 C CA . TYR A 1 391 ? 12.664 6.962 -24.065 1.00 97.38 391 TYR A CA 1
ATOM 3125 C C . TYR A 1 391 ? 11.908 8.230 -23.658 1.00 97.38 391 TYR A C 1
ATOM 3127 O O . TYR A 1 391 ? 12.180 8.765 -22.591 1.00 97.38 391 TYR A O 1
ATOM 3135 N N . LYS A 1 392 ? 10.888 8.656 -24.418 1.00 97.06 392 LYS A N 1
ATOM 3136 C CA . LYS A 1 392 ? 10.029 9.789 -24.017 1.00 97.06 392 LYS A CA 1
ATOM 3137 C C . LYS A 1 392 ? 9.287 9.523 -22.706 1.00 97.06 392 LYS A C 1
ATOM 3139 O O . LYS A 1 392 ? 9.145 10.430 -21.887 1.00 97.06 392 LYS A O 1
ATOM 3144 N N . ILE A 1 393 ? 8.797 8.295 -22.506 1.00 94.62 393 ILE A N 1
ATOM 3145 C CA . ILE A 1 393 ? 8.154 7.892 -21.245 1.00 94.62 393 ILE A CA 1
ATOM 3146 C C . ILE A 1 393 ? 9.174 7.925 -20.103 1.00 94.62 393 ILE A C 1
ATOM 3148 O O . ILE A 1 393 ? 8.883 8.488 -19.052 1.00 94.62 393 ILE A O 1
ATOM 3152 N N . TYR A 1 394 ? 10.366 7.367 -20.322 1.00 95.75 394 TYR A N 1
ATOM 3153 C CA . TYR A 1 394 ? 11.464 7.407 -19.358 1.00 95.75 394 TYR A CA 1
ATOM 3154 C C . TYR A 1 394 ? 11.836 8.843 -18.967 1.00 95.75 394 TYR A C 1
ATOM 3156 O O . TYR A 1 394 ? 11.907 9.135 -17.777 1.00 95.75 394 TYR A O 1
ATOM 3164 N N . ASP A 1 395 ? 12.020 9.741 -19.938 1.00 97.38 395 ASP A N 1
ATOM 3165 C CA . ASP A 1 395 ? 12.391 11.137 -19.684 1.00 97.38 395 ASP A CA 1
ATOM 3166 C C . ASP A 1 395 ? 11.327 11.839 -18.830 1.00 97.38 395 ASP A C 1
ATOM 3168 O O . ASP A 1 395 ? 11.650 12.471 -17.824 1.00 97.38 395 ASP A O 1
ATOM 3172 N N . LYS A 1 396 ? 10.044 11.644 -19.163 1.00 97.56 396 LYS A N 1
ATOM 3173 C CA . LYS A 1 396 ? 8.923 12.187 -18.384 1.00 97.56 396 LYS A CA 1
ATOM 3174 C C . LYS A 1 396 ? 8.883 11.636 -16.955 1.00 97.56 396 LYS A C 1
ATOM 3176 O O . LYS A 1 396 ? 8.606 12.383 -16.012 1.00 97.56 396 LYS A O 1
ATOM 3181 N N . ASP A 1 397 ? 9.123 10.338 -16.786 1.00 96.56 397 ASP A N 1
ATOM 3182 C CA . ASP A 1 397 ? 9.138 9.706 -15.468 1.00 96.56 397 ASP A CA 1
ATOM 3183 C C . ASP A 1 397 ? 10.335 10.205 -14.646 1.00 96.56 397 ASP A C 1
ATOM 3185 O O . ASP A 1 397 ? 10.158 10.531 -13.477 1.00 96.56 397 ASP A O 1
ATOM 3189 N N . VAL A 1 398 ? 11.519 10.368 -15.247 1.00 97.69 398 VAL A N 1
ATOM 3190 C CA . VAL A 1 398 ? 12.696 10.968 -14.591 1.00 97.69 398 VAL A CA 1
ATOM 3191 C C . VAL A 1 398 ? 12.438 12.409 -14.168 1.00 97.69 398 VAL A C 1
ATOM 3193 O O . VAL A 1 398 ? 12.777 12.767 -13.041 1.00 97.69 398 VAL A O 1
ATOM 3196 N N . ASP A 1 399 ? 11.820 13.223 -15.024 1.00 98.00 399 ASP A N 1
ATOM 3197 C CA . ASP A 1 399 ? 11.441 14.592 -14.669 1.00 98.00 399 ASP A CA 1
ATOM 3198 C C . ASP A 1 399 ? 10.504 14.594 -13.453 1.00 98.00 399 ASP A C 1
ATOM 3200 O O . ASP A 1 399 ? 10.779 15.267 -12.462 1.00 98.00 399 ASP A O 1
ATOM 3204 N N . THR A 1 400 ? 9.484 13.731 -13.464 1.00 97.94 400 THR A N 1
ATOM 3205 C CA . THR A 1 400 ? 8.539 13.582 -12.343 1.00 97.94 400 THR A CA 1
ATOM 3206 C C . THR A 1 400 ? 9.235 13.130 -11.052 1.00 97.94 400 THR A C 1
ATOM 3208 O O . THR A 1 400 ? 8.958 13.660 -9.976 1.00 97.94 400 THR A O 1
ATOM 3211 N N . ILE A 1 401 ? 10.163 12.170 -11.143 1.00 98.31 401 ILE A N 1
ATOM 3212 C CA . ILE A 1 401 ? 10.947 11.681 -9.999 1.00 98.31 401 ILE A CA 1
ATOM 3213 C C . ILE A 1 401 ? 11.745 12.821 -9.370 1.00 98.31 401 ILE A C 1
ATOM 3215 O O . ILE A 1 401 ? 11.733 12.981 -8.149 1.00 98.31 401 ILE A O 1
ATOM 3219 N N . VAL A 1 402 ? 12.459 13.585 -10.199 1.00 98.31 402 VAL A N 1
ATOM 3220 C CA . VAL A 1 402 ? 13.310 14.687 -9.744 1.00 98.31 402 VAL A CA 1
ATOM 3221 C C . VAL A 1 402 ? 12.466 15.773 -9.082 1.00 98.31 402 VAL A C 1
ATOM 3223 O O . VAL A 1 402 ? 12.790 16.167 -7.964 1.00 98.31 402 VAL A O 1
ATOM 3226 N N . ASP A 1 403 ? 11.356 16.173 -9.704 1.00 97.88 403 ASP A N 1
ATOM 3227 C CA . ASP A 1 403 ? 10.455 17.201 -9.172 1.00 97.88 403 ASP A CA 1
ATOM 3228 C C . ASP A 1 403 ? 9.867 16.801 -7.809 1.00 97.88 403 ASP A C 1
ATOM 3230 O O . ASP A 1 403 ? 9.828 17.607 -6.871 1.00 97.88 403 ASP A O 1
ATOM 3234 N N . ASN A 1 404 ? 9.443 15.541 -7.666 1.00 97.81 404 ASN A N 1
ATOM 3235 C CA . ASN A 1 404 ? 8.902 15.021 -6.410 1.00 97.81 404 ASN A CA 1
ATOM 3236 C C . ASN A 1 404 ? 9.970 14.932 -5.311 1.00 97.81 404 ASN A C 1
ATOM 3238 O O . ASN A 1 404 ? 9.700 15.279 -4.159 1.00 97.81 404 ASN A O 1
ATOM 3242 N N . ILE A 1 405 ? 11.189 14.501 -5.651 1.00 97.94 405 ILE A N 1
ATOM 3243 C CA . ILE A 1 405 ? 12.316 14.464 -4.710 1.00 97.94 405 ILE A CA 1
ATOM 3244 C C . ILE A 1 405 ? 12.681 15.880 -4.259 1.00 97.94 405 ILE A C 1
ATOM 3246 O O . ILE A 1 405 ? 12.774 16.123 -3.057 1.00 97.94 405 ILE A O 1
ATOM 3250 N N . GLU A 1 406 ? 12.846 16.819 -5.192 1.00 97.44 406 GLU A N 1
ATOM 3251 C CA . GLU A 1 406 ? 13.193 18.210 -4.888 1.00 97.44 406 GLU A CA 1
ATOM 3252 C C . GLU A 1 406 ? 12.130 18.855 -3.992 1.00 97.44 406 GLU A C 1
ATOM 3254 O O . GLU A 1 406 ? 12.453 19.409 -2.936 1.00 97.44 406 GLU A O 1
ATOM 3259 N N . SER A 1 407 ? 10.853 18.694 -4.350 1.00 96.81 407 SER A N 1
ATOM 3260 C CA . SER A 1 407 ? 9.721 19.190 -3.561 1.00 96.81 407 SER A CA 1
ATOM 3261 C C . SER A 1 407 ? 9.691 18.577 -2.161 1.00 96.81 407 SER A C 1
ATOM 3263 O O . SER A 1 407 ? 9.461 19.285 -1.176 1.00 96.81 407 SER A O 1
ATOM 3265 N N . ARG A 1 408 ? 9.970 17.270 -2.036 1.00 96.50 408 ARG A N 1
ATOM 3266 C CA . ARG A 1 408 ? 10.015 16.595 -0.734 1.00 96.50 408 ARG A CA 1
ATOM 3267 C C . ARG A 1 408 ? 11.159 17.110 0.132 1.00 96.50 408 ARG A C 1
ATOM 3269 O O . ARG A 1 408 ? 10.918 17.411 1.301 1.00 96.50 408 ARG A O 1
ATOM 3276 N N . ILE A 1 409 ? 12.369 17.244 -0.417 1.00 97.25 409 ILE A N 1
ATOM 3277 C CA . ILE A 1 409 ? 13.537 17.757 0.320 1.00 97.25 409 ILE A CA 1
ATOM 3278 C C . ILE A 1 409 ? 13.275 19.193 0.778 1.00 97.25 409 ILE A C 1
ATOM 3280 O O . ILE A 1 409 ? 13.515 19.527 1.944 1.00 97.25 409 ILE A O 1
ATOM 3284 N N . LYS A 1 410 ? 12.732 20.029 -0.117 1.00 97.62 410 LYS A N 1
ATOM 3285 C CA . LYS A 1 410 ? 12.343 21.402 0.201 1.00 97.62 410 LYS A CA 1
ATOM 3286 C C . LYS A 1 410 ? 11.379 21.436 1.384 1.00 97.62 410 LYS A C 1
ATOM 3288 O O . LYS A 1 410 ? 11.664 22.116 2.367 1.00 97.62 410 LYS A O 1
ATOM 3293 N N . TYR A 1 411 ? 10.316 20.636 1.350 1.00 96.81 411 TYR A N 1
ATOM 3294 C CA . TYR A 1 411 ? 9.363 20.559 2.453 1.00 96.81 411 TYR A CA 1
ATOM 3295 C C . TYR A 1 411 ? 10.021 20.105 3.766 1.00 96.81 411 TYR A C 1
ATOM 3297 O O . TYR A 1 411 ? 9.877 20.766 4.792 1.00 96.81 411 TYR A O 1
ATOM 3305 N N . ILE A 1 412 ? 10.783 19.005 3.770 1.00 96.19 412 ILE A N 1
ATOM 3306 C CA . ILE A 1 412 ? 11.294 18.433 5.029 1.00 96.19 412 ILE A CA 1
ATOM 3307 C C . ILE A 1 412 ? 12.486 19.191 5.632 1.00 96.19 412 ILE A C 1
ATOM 3309 O O . ILE A 1 412 ? 12.751 19.039 6.829 1.00 96.19 412 ILE A O 1
ATOM 3313 N N . ARG A 1 413 ? 13.203 20.011 4.848 1.00 96.62 413 ARG A N 1
ATOM 3314 C CA . ARG A 1 413 ? 14.402 20.745 5.307 1.00 96.62 413 ARG A CA 1
ATOM 3315 C C . ARG A 1 413 ? 14.258 22.271 5.260 1.00 96.62 413 ARG A C 1
ATOM 3317 O O . ARG A 1 413 ? 14.705 22.945 6.189 1.00 96.62 413 ARG A O 1
ATOM 3324 N N . LEU A 1 414 ? 13.637 22.828 4.219 1.00 96.88 414 LEU A N 1
ATOM 3325 C CA . LEU A 1 414 ? 13.701 24.261 3.897 1.00 96.88 414 LEU A CA 1
ATOM 3326 C C . LEU A 1 414 ? 12.415 25.039 4.164 1.00 96.88 414 LEU A C 1
ATOM 3328 O O . LEU A 1 414 ? 12.507 26.189 4.590 1.00 96.88 414 LEU A O 1
ATOM 3332 N N . ASP A 1 415 ? 11.235 24.454 3.997 1.00 97.00 415 ASP A N 1
ATOM 3333 C CA . ASP A 1 415 ? 9.976 25.189 4.166 1.00 97.00 415 ASP A CA 1
ATOM 3334 C C . ASP A 1 415 ? 9.714 25.537 5.633 1.00 97.00 415 ASP A C 1
ATOM 3336 O O . ASP A 1 415 ? 9.974 24.740 6.533 1.00 97.00 415 ASP A O 1
ATOM 3340 N N . GLU A 1 416 ? 9.223 26.749 5.907 1.00 96.19 416 GLU A N 1
ATOM 3341 C CA . GLU A 1 416 ? 8.950 27.222 7.277 1.00 96.19 416 GLU A CA 1
ATOM 3342 C C . GLU A 1 416 ? 7.907 26.368 8.007 1.00 96.19 416 GLU A C 1
ATOM 3344 O O . GLU A 1 416 ? 8.022 26.149 9.208 1.00 96.19 416 GLU A O 1
ATOM 3349 N N . HIS A 1 417 ? 6.919 25.863 7.268 1.00 95.62 417 HIS A N 1
ATOM 3350 C CA . HIS A 1 417 ? 5.844 25.006 7.771 1.00 95.62 417 HIS A CA 1
ATOM 3351 C C . HIS A 1 417 ? 6.192 23.506 7.707 1.00 95.62 417 HIS A C 1
ATOM 3353 O O . HIS A 1 417 ? 5.340 22.657 7.976 1.00 95.62 417 HIS A O 1
ATOM 3359 N N . GLY A 1 418 ? 7.422 23.178 7.309 1.00 94.62 418 GLY A N 1
ATOM 3360 C CA . GLY A 1 418 ? 7.940 21.820 7.261 1.00 94.62 418 GLY A CA 1
ATOM 3361 C C . GLY A 1 418 ? 8.573 21.367 8.583 1.00 94.62 418 GLY A C 1
ATOM 3362 O O . GLY A 1 418 ? 8.807 22.178 9.478 1.00 94.62 418 GLY A O 1
ATOM 3363 N N . PRO A 1 419 ? 8.902 20.072 8.718 1.00 94.12 419 PRO A N 1
ATOM 3364 C CA . PRO A 1 419 ? 9.452 19.495 9.949 1.00 94.12 419 PRO A CA 1
ATOM 3365 C C . PRO A 1 419 ? 10.890 19.918 10.294 1.00 94.12 419 PRO A C 1
ATOM 3367 O O . PRO A 1 419 ? 11.326 19.663 11.412 1.00 94.12 419 PRO A O 1
ATOM 3370 N N . LYS A 1 420 ? 11.634 20.547 9.370 1.00 95.19 420 LYS A N 1
ATOM 3371 C CA . LYS A 1 420 ? 13.018 21.022 9.582 1.00 95.19 420 LYS A CA 1
ATOM 3372 C C . LYS A 1 420 ? 13.951 19.942 10.144 1.00 95.19 420 LYS A C 1
ATOM 3374 O O . LYS A 1 420 ? 14.613 20.153 11.158 1.00 95.19 420 LYS A O 1
ATOM 3379 N N . LEU A 1 421 ? 14.047 18.799 9.464 1.00 94.25 421 LEU A N 1
ATOM 3380 C CA . LEU A 1 421 ? 14.743 17.603 9.970 1.00 94.25 421 LEU A CA 1
ATOM 3381 C C . LEU A 1 421 ? 16.266 17.760 10.200 1.00 94.25 421 LEU A C 1
ATOM 3383 O O . LEU A 1 421 ? 16.903 16.813 10.643 1.00 94.25 421 LEU A O 1
ATOM 3387 N N . GLY A 1 422 ? 16.871 18.920 9.929 1.00 94.50 422 GLY A N 1
ATOM 3388 C CA . GLY A 1 422 ? 18.289 19.179 10.203 1.00 94.50 422 GLY A CA 1
ATOM 3389 C C . GLY A 1 422 ? 19.233 18.565 9.159 1.00 94.50 422 GLY A C 1
ATOM 3390 O O . GLY A 1 422 ? 18.858 18.523 7.987 1.00 94.50 422 GLY A O 1
ATOM 3391 N N . PRO A 1 423 ? 20.448 18.125 9.544 1.00 96.31 423 PRO A N 1
ATOM 3392 C CA . PRO A 1 423 ? 21.432 17.526 8.636 1.00 96.31 423 PRO A CA 1
ATOM 3393 C C . PRO A 1 423 ? 21.031 16.148 8.092 1.00 96.31 423 PRO A C 1
ATOM 3395 O O . PRO A 1 423 ? 20.257 15.414 8.704 1.00 96.31 423 PRO A O 1
ATOM 3398 N N . ILE A 1 424 ? 21.551 15.798 6.917 1.00 97.31 424 ILE A N 1
ATOM 3399 C CA . ILE A 1 424 ? 21.438 14.479 6.288 1.00 97.31 424 ILE A CA 1
ATOM 3400 C C . ILE A 1 424 ? 22.376 13.507 7.011 1.00 97.31 424 ILE A C 1
ATOM 3402 O O . ILE A 1 424 ? 23.574 13.772 7.121 1.00 97.31 424 ILE A O 1
ATOM 3406 N N . THR A 1 425 ? 21.826 12.391 7.485 1.00 95.38 425 THR A N 1
ATOM 3407 C CA . THR A 1 425 ? 22.557 11.283 8.126 1.00 95.38 425 THR A CA 1
ATOM 3408 C C . THR A 1 425 ? 22.016 9.942 7.627 1.00 95.38 425 THR A C 1
ATOM 3410 O O . THR A 1 425 ? 21.077 9.914 6.829 1.00 95.38 425 THR A O 1
ATOM 3413 N N . ASP A 1 426 ? 22.579 8.828 8.094 1.00 90.44 426 ASP A N 1
ATOM 3414 C CA . ASP A 1 426 ? 22.056 7.498 7.765 1.00 90.44 426 ASP A CA 1
ATOM 3415 C C . ASP A 1 426 ? 20.665 7.256 8.388 1.00 90.44 426 ASP A C 1
ATOM 3417 O O . ASP A 1 426 ? 19.805 6.633 7.766 1.00 90.44 426 ASP A O 1
ATOM 3421 N N . GLU A 1 427 ? 20.398 7.803 9.579 1.00 90.88 427 GLU A N 1
ATOM 3422 C CA . GLU A 1 427 ? 19.084 7.752 10.240 1.00 90.88 427 GLU A CA 1
ATOM 3423 C C . GLU A 1 427 ? 18.091 8.777 9.675 1.00 90.88 427 GLU A C 1
ATOM 3425 O O . GLU A 1 427 ? 16.879 8.591 9.779 1.00 90.88 427 GLU A O 1
ATOM 3430 N N . ASN A 1 428 ? 18.598 9.864 9.086 1.00 94.31 428 ASN A N 1
ATOM 3431 C CA . ASN A 1 428 ? 17.811 10.949 8.507 1.00 94.31 428 ASN A CA 1
ATOM 3432 C C . ASN A 1 428 ? 18.272 11.252 7.069 1.00 94.31 428 ASN A C 1
ATOM 3434 O O . ASN A 1 428 ? 18.904 12.293 6.820 1.00 94.31 428 ASN A O 1
ATOM 3438 N N . PRO A 1 429 ? 17.988 10.344 6.118 1.00 96.56 429 PRO A N 1
ATOM 3439 C CA . PRO A 1 429 ? 18.476 10.457 4.753 1.00 96.56 429 PRO A CA 1
ATOM 3440 C C . PRO A 1 429 ? 17.865 11.651 4.008 1.00 96.56 429 PRO A C 1
ATOM 3442 O O . PRO A 1 429 ? 16.913 12.287 4.466 1.00 96.56 429 PRO A O 1
ATOM 3445 N N . LEU A 1 430 ? 18.417 11.952 2.829 1.00 96.19 430 LEU A N 1
ATOM 3446 C CA . LEU A 1 430 ? 17.980 13.035 1.943 1.00 96.19 430 LEU A CA 1
ATOM 3447 C C . LEU A 1 430 ? 16.465 12.992 1.683 1.00 96.19 430 LEU A C 1
ATOM 3449 O O . LEU A 1 430 ? 15.806 14.025 1.727 1.00 96.19 430 LEU A O 1
ATOM 3453 N N . VAL A 1 431 ? 15.928 11.793 1.453 1.00 95.25 431 VAL A N 1
ATOM 3454 C CA . VAL A 1 431 ? 14.495 11.493 1.352 1.00 95.25 431 VAL A CA 1
ATOM 3455 C C . VAL A 1 431 ? 14.205 10.163 2.035 1.00 95.25 431 VAL A C 1
ATOM 3457 O O . VAL A 1 431 ? 15.079 9.297 2.114 1.00 95.25 431 VAL A O 1
ATOM 3460 N N . GLU A 1 432 ? 12.976 9.983 2.510 1.00 94.88 432 GLU A N 1
ATOM 3461 C CA . GLU A 1 432 ? 12.559 8.759 3.189 1.00 94.88 432 GLU A CA 1
ATOM 3462 C C . GLU A 1 432 ? 12.637 7.528 2.275 1.00 94.88 432 GLU A C 1
ATOM 3464 O O . GLU A 1 432 ? 12.363 7.595 1.071 1.00 94.88 432 GLU A O 1
ATOM 3469 N N . THR A 1 433 ? 12.963 6.371 2.857 1.00 96.25 433 THR A N 1
ATOM 3470 C CA . THR A 1 433 ? 12.936 5.105 2.121 1.00 96.25 433 THR A CA 1
ATOM 3471 C C . THR A 1 433 ? 11.505 4.626 1.891 1.00 96.25 433 THR A C 1
ATOM 3473 O O . THR A 1 433 ? 10.657 4.636 2.787 1.00 96.25 433 THR A O 1
ATOM 3476 N N . TYR A 1 434 ? 11.244 4.170 0.670 1.00 98.38 434 TYR A N 1
ATOM 3477 C CA . TYR A 1 434 ? 9.968 3.583 0.270 1.00 98.38 434 TYR A CA 1
ATOM 3478 C C . TYR A 1 434 ? 9.864 2.096 0.597 1.00 98.38 434 TYR A C 1
ATOM 3480 O O . TYR A 1 434 ? 8.782 1.528 0.469 1.00 98.38 434 TYR A O 1
ATOM 3488 N N . PHE A 1 435 ? 10.963 1.465 1.016 1.00 98.56 435 PHE A N 1
ATOM 3489 C CA . PHE A 1 435 ? 11.017 0.030 1.253 1.00 98.56 435 PHE A CA 1
ATOM 3490 C C . PHE A 1 435 ? 11.653 -0.293 2.602 1.00 98.56 435 PHE A C 1
ATOM 3492 O O . PHE A 1 435 ? 12.771 0.126 2.910 1.00 98.56 435 PHE A O 1
ATOM 3499 N N . THR A 1 436 ? 10.972 -1.127 3.377 1.00 98.50 436 THR A N 1
ATOM 3500 C CA . THR A 1 436 ? 11.566 -1.811 4.521 1.00 98.50 436 THR A CA 1
ATOM 3501 C C . THR A 1 436 ? 12.448 -2.949 4.022 1.00 98.50 436 THR A C 1
ATOM 3503 O O . THR A 1 436 ? 12.007 -3.806 3.259 1.00 98.50 436 THR A O 1
ATOM 3506 N N . ARG A 1 437 ? 13.706 -2.970 4.468 1.00 97.94 437 ARG A N 1
ATOM 3507 C CA . ARG A 1 437 ? 14.673 -4.035 4.169 1.00 97.94 437 ARG A CA 1
ATOM 3508 C C . ARG A 1 437 ? 14.758 -4.958 5.376 1.00 97.94 437 ARG A C 1
ATOM 3510 O O . ARG A 1 437 ? 15.286 -4.562 6.415 1.00 97.94 437 ARG A O 1
ATOM 3517 N N . LEU A 1 438 ? 14.212 -6.164 5.254 1.00 97.94 438 LEU A N 1
ATOM 3518 C CA . LEU A 1 438 ? 14.279 -7.164 6.311 1.00 97.94 438 LEU A CA 1
ATOM 3519 C C . LEU A 1 438 ? 15.738 -7.613 6.514 1.00 97.94 438 LEU A C 1
ATOM 3521 O O . LEU A 1 438 ? 16.494 -7.721 5.544 1.00 97.94 438 LEU A O 1
ATOM 3525 N N . PRO A 1 439 ? 16.164 -7.869 7.763 1.00 96.56 439 PRO A N 1
ATOM 3526 C CA . PRO A 1 439 ? 17.538 -8.267 8.046 1.00 96.56 439 PRO A CA 1
ATOM 3527 C C . PRO A 1 439 ? 17.838 -9.639 7.445 1.00 96.56 439 PRO A C 1
ATOM 3529 O O . PRO A 1 439 ? 16.968 -10.503 7.441 1.00 96.56 439 PRO A O 1
ATOM 3532 N N . LEU A 1 440 ? 19.079 -9.883 7.019 1.00 95.31 440 LEU A N 1
ATOM 3533 C CA . LEU A 1 440 ? 19.540 -11.221 6.639 1.00 95.31 440 LEU A CA 1
ATOM 3534 C C . LEU A 1 440 ? 20.040 -11.968 7.887 1.00 95.31 440 LEU A C 1
ATOM 3536 O O . LEU A 1 440 ? 21.091 -11.636 8.434 1.00 95.31 440 LEU A O 1
ATOM 3540 N N . ASN A 1 441 ? 19.281 -12.958 8.355 1.00 95.00 441 ASN A N 1
ATOM 3541 C CA . ASN A 1 441 ? 19.573 -13.753 9.551 1.00 95.00 441 ASN A CA 1
ATOM 3542 C C . ASN A 1 441 ? 19.073 -15.204 9.393 1.00 95.00 441 ASN A C 1
ATOM 3544 O O . ASN A 1 441 ? 18.600 -15.594 8.329 1.00 95.00 441 ASN A O 1
ATOM 3548 N N . ASP A 1 442 ? 19.178 -16.023 10.445 1.00 95.31 442 ASP A N 1
ATOM 3549 C CA . ASP A 1 442 ? 18.801 -17.442 10.385 1.00 95.31 442 ASP A CA 1
ATOM 3550 C C . ASP A 1 442 ? 17.327 -17.707 10.050 1.00 95.31 442 ASP A C 1
ATOM 3552 O O . ASP A 1 442 ? 17.038 -18.757 9.477 1.00 95.31 442 ASP A O 1
ATOM 3556 N N . ARG A 1 443 ? 16.421 -16.770 10.367 1.00 95.88 443 ARG A N 1
ATOM 3557 C CA . ARG A 1 443 ? 14.993 -16.860 10.027 1.00 95.88 443 ARG A CA 1
ATOM 3558 C C . ARG A 1 443 ? 14.740 -16.431 8.589 1.00 95.88 443 ARG A C 1
ATOM 3560 O O . ARG A 1 443 ? 14.047 -17.130 7.869 1.00 95.88 443 ARG A O 1
ATOM 3567 N N . THR A 1 444 ? 15.352 -15.336 8.142 1.00 97.06 444 THR A N 1
ATOM 3568 C CA . THR A 1 444 ? 15.066 -14.761 6.817 1.00 97.06 444 THR A CA 1
ATOM 3569 C C . THR A 1 444 ? 15.862 -15.381 5.670 1.00 97.06 444 THR A C 1
ATOM 3571 O O . THR A 1 444 ? 15.421 -15.316 4.526 1.00 97.06 444 THR A O 1
ATOM 3574 N N . LYS A 1 445 ? 17.010 -16.024 5.940 1.00 96.31 445 LYS A N 1
ATOM 3575 C CA . LYS A 1 445 ? 17.880 -16.634 4.909 1.00 96.31 445 LYS A CA 1
ATOM 3576 C C . LYS A 1 445 ? 17.224 -17.764 4.108 1.00 96.31 445 LYS A C 1
ATOM 3578 O O . LYS A 1 445 ? 17.798 -18.214 3.121 1.00 96.31 445 LYS A O 1
ATOM 3583 N N . VAL A 1 446 ? 16.082 -18.273 4.572 1.00 97.06 446 VAL A N 1
ATOM 3584 C CA . VAL A 1 446 ? 15.291 -19.293 3.867 1.00 97.06 446 VAL A CA 1
ATOM 3585 C C . VAL A 1 446 ? 14.489 -18.696 2.711 1.00 97.06 446 VAL A C 1
ATOM 3587 O O . VAL A 1 446 ? 14.081 -19.433 1.816 1.00 97.06 446 VAL A O 1
ATOM 3590 N N . HIS A 1 447 ? 14.276 -17.379 2.721 1.00 97.50 447 HIS A N 1
ATOM 3591 C CA . HIS A 1 447 ? 13.577 -16.666 1.667 1.00 97.50 447 HIS A CA 1
ATOM 3592 C C . HIS A 1 447 ? 14.553 -16.109 0.626 1.00 97.50 447 HIS A C 1
ATOM 3594 O O . HIS A 1 447 ? 15.759 -15.976 0.851 1.00 97.50 447 HIS A O 1
ATOM 3600 N N . THR A 1 448 ? 14.024 -15.777 -0.546 1.00 96.88 448 THR A N 1
ATOM 3601 C CA . THR A 1 448 ? 14.795 -15.144 -1.617 1.00 96.88 448 THR A CA 1
ATOM 3602 C C . THR A 1 448 ? 15.194 -13.716 -1.224 1.00 96.88 448 THR A C 1
ATOM 3604 O O . THR A 1 448 ? 14.456 -13.049 -0.495 1.00 96.88 448 THR A O 1
ATOM 3607 N N . PRO A 1 449 ? 16.302 -13.171 -1.757 1.00 95.19 449 PRO A N 1
ATOM 3608 C CA . PRO A 1 449 ? 16.656 -11.772 -1.522 1.00 95.19 449 PRO A CA 1
ATOM 3609 C C . PRO A 1 449 ? 15.558 -10.777 -1.933 1.00 95.19 449 PRO A C 1
ATOM 3611 O O . PRO A 1 449 ? 15.383 -9.761 -1.266 1.00 95.19 449 PRO A O 1
ATOM 3614 N N . GLY A 1 450 ? 14.808 -11.070 -3.004 1.00 94.88 450 GLY A N 1
ATOM 3615 C CA . GLY A 1 450 ? 13.744 -10.199 -3.506 1.00 94.88 450 GLY A CA 1
ATOM 3616 C C . GLY A 1 450 ? 12.544 -10.095 -2.564 1.00 94.88 450 GLY A C 1
ATOM 3617 O O . GLY A 1 450 ? 11.968 -9.017 -2.408 1.00 94.88 450 GLY A O 1
ATOM 3618 N N . SER A 1 451 ? 12.229 -11.172 -1.843 1.00 97.06 451 SER A N 1
ATOM 3619 C CA . SER A 1 451 ? 11.163 -11.163 -0.838 1.00 97.06 451 SER A CA 1
ATOM 3620 C C . SER A 1 451 ? 11.478 -10.320 0.406 1.00 97.06 451 SER A C 1
ATOM 3622 O O . SER A 1 451 ? 10.564 -9.902 1.109 1.00 97.06 451 SER A O 1
ATOM 3624 N N . LEU A 1 452 ? 12.753 -10.016 0.675 1.00 98.12 452 LEU A N 1
ATOM 3625 C CA . LEU A 1 452 ? 13.188 -9.299 1.882 1.00 98.12 452 LEU A CA 1
ATOM 3626 C C . LEU A 1 452 ? 13.123 -7.767 1.758 1.00 98.12 452 LEU A C 1
ATOM 3628 O O . LEU A 1 452 ? 13.543 -7.058 2.673 1.00 98.12 452 LEU A O 1
ATOM 3632 N N . ALA A 1 453 ? 12.604 -7.243 0.650 1.00 98.00 453 ALA A N 1
ATOM 3633 C CA . ALA A 1 453 ? 12.356 -5.821 0.451 1.00 98.00 453 ALA A CA 1
ATOM 3634 C C . ALA A 1 453 ? 10.853 -5.578 0.320 1.00 98.00 453 ALA A C 1
ATOM 3636 O O . ALA A 1 453 ? 10.259 -5.933 -0.693 1.00 98.00 453 ALA A O 1
ATOM 3637 N N . LEU A 1 454 ? 10.245 -4.980 1.343 1.00 98.69 454 LEU A N 1
ATOM 3638 C CA . LEU A 1 454 ? 8.800 -4.782 1.428 1.00 98.69 454 LEU A CA 1
ATOM 3639 C C . LEU A 1 454 ? 8.443 -3.313 1.221 1.00 98.69 454 LEU A C 1
ATOM 3641 O O . LEU A 1 454 ? 9.019 -2.445 1.876 1.00 98.69 454 LEU A O 1
ATOM 3645 N N . ALA A 1 455 ? 7.484 -3.023 0.347 1.00 98.50 455 ALA A N 1
ATOM 3646 C CA . ALA A 1 455 ? 7.011 -1.662 0.131 1.00 98.50 455 ALA A CA 1
ATOM 3647 C C . ALA A 1 455 ? 6.335 -1.103 1.393 1.00 98.50 455 ALA A C 1
ATOM 3649 O O . ALA A 1 455 ? 5.470 -1.739 2.004 1.00 98.50 455 ALA A O 1
ATOM 3650 N N . ASN A 1 456 ? 6.707 0.117 1.763 1.00 98.56 456 ASN A N 1
ATOM 3651 C CA . ASN A 1 456 ? 6.071 0.860 2.842 1.00 98.56 456 ASN A CA 1
ATOM 3652 C C . ASN A 1 456 ? 4.771 1.499 2.350 1.00 98.56 456 ASN A C 1
ATOM 3654 O O . ASN A 1 456 ? 4.640 1.819 1.171 1.00 98.56 456 ASN A O 1
ATOM 3658 N N . ASN A 1 457 ? 3.794 1.665 3.234 1.00 96.94 457 ASN A N 1
ATOM 3659 C CA . ASN A 1 457 ? 2.515 2.281 2.902 1.00 96.94 457 ASN A CA 1
ATOM 3660 C C . ASN A 1 457 ? 2.619 3.815 2.888 1.00 96.94 457 ASN A C 1
ATOM 3662 O O . ASN A 1 457 ? 3.628 4.395 3.285 1.00 96.94 457 ASN A O 1
ATOM 3666 N N . GLY A 1 458 ? 1.562 4.479 2.436 1.00 95.38 458 GLY A N 1
ATOM 3667 C CA . GLY A 1 458 ? 1.477 5.931 2.390 1.00 95.38 458 GLY A CA 1
ATOM 3668 C C . GLY A 1 458 ? 0.183 6.378 1.732 1.00 95.38 458 GLY A C 1
ATOM 3669 O O . GLY A 1 458 ? -0.815 5.656 1.733 1.00 95.38 458 GLY A O 1
ATOM 3670 N N . TRP A 1 459 ? 0.215 7.560 1.136 1.00 93.56 459 TRP A N 1
ATOM 3671 C CA . TRP A 1 459 ? -0.891 8.099 0.351 1.00 93.56 459 TRP A CA 1
ATOM 3672 C C . TRP A 1 459 ? -0.363 8.976 -0.782 1.00 93.56 459 TRP A C 1
ATOM 3674 O O . TRP A 1 459 ? 0.792 9.399 -0.766 1.00 93.56 459 TRP A O 1
ATOM 3684 N N . ILE A 1 460 ? -1.208 9.246 -1.775 1.00 92.56 460 ILE A N 1
ATOM 3685 C CA . ILE A 1 460 ? -0.866 10.092 -2.923 1.00 92.56 460 ILE A CA 1
ATOM 3686 C C . ILE A 1 460 ? -1.767 11.317 -2.913 1.00 92.56 460 ILE A C 1
ATOM 3688 O O . ILE A 1 460 ? -2.977 11.222 -2.691 1.00 92.56 460 ILE A O 1
ATOM 3692 N N . TRP A 1 461 ? -1.174 12.481 -3.163 1.00 85.88 461 TRP A N 1
ATOM 3693 C CA . TRP A 1 461 ? -1.918 13.727 -3.260 1.00 85.88 461 TRP A CA 1
ATOM 3694 C C . TRP A 1 461 ? -2.905 13.695 -4.435 1.00 85.88 461 TRP A C 1
ATOM 3696 O O . TRP A 1 461 ? -2.504 13.512 -5.581 1.00 85.88 461 TRP A O 1
ATOM 3706 N N . ASN A 1 462 ? -4.192 13.927 -4.153 1.00 85.69 462 ASN A N 1
ATOM 3707 C CA . ASN A 1 462 ? -5.257 14.054 -5.158 1.00 85.69 462 ASN A CA 1
ATOM 3708 C C . ASN A 1 462 ? -5.399 12.839 -6.109 1.00 85.69 462 ASN A C 1
ATOM 3710 O O . ASN A 1 462 ? -5.779 12.998 -7.270 1.00 85.69 462 ASN A O 1
ATOM 3714 N N . ALA A 1 463 ? -5.083 11.634 -5.627 1.00 84.94 463 ALA A N 1
ATOM 3715 C CA . ALA A 1 463 ? -5.286 10.389 -6.365 1.00 84.94 463 ALA A CA 1
ATOM 3716 C C . ALA A 1 463 ? -6.668 9.776 -6.100 1.00 84.94 463 ALA A C 1
ATOM 3718 O O . ALA A 1 463 ? -7.322 10.087 -5.104 1.00 84.94 463 ALA A O 1
ATOM 3719 N N . ASP A 1 464 ? -7.090 8.872 -6.987 1.00 85.31 464 ASP A N 1
ATOM 3720 C CA . ASP A 1 464 ? -8.234 7.994 -6.744 1.00 85.31 464 ASP A CA 1
ATOM 3721 C C . ASP A 1 464 ? -7.868 6.974 -5.646 1.00 85.31 464 ASP A C 1
ATOM 3723 O O . ASP A 1 464 ? -7.019 6.113 -5.889 1.00 85.31 464 ASP A O 1
ATOM 3727 N N . PRO A 1 465 ? -8.478 7.042 -4.447 1.00 81.50 465 PRO A N 1
ATOM 3728 C CA . PRO A 1 465 ? -8.129 6.158 -3.337 1.00 81.50 465 PRO A CA 1
ATOM 3729 C C . PRO A 1 465 ? -8.491 4.688 -3.585 1.00 81.50 465 PRO A C 1
ATOM 3731 O O . PRO A 1 465 ? -7.968 3.813 -2.900 1.00 81.50 465 PRO A O 1
ATOM 3734 N N . LEU A 1 466 ? -9.371 4.406 -4.555 1.00 85.00 466 LEU A N 1
ATOM 3735 C CA . LEU A 1 466 ? -9.772 3.040 -4.893 1.00 85.00 466 LEU A CA 1
ATOM 3736 C C . LEU A 1 466 ? -8.715 2.307 -5.723 1.00 85.00 466 LEU A C 1
ATOM 3738 O O . LEU A 1 466 ? -8.778 1.082 -5.853 1.00 85.00 466 LEU A O 1
ATOM 3742 N N . GLN A 1 467 ? -7.756 3.036 -6.298 1.00 85.12 467 GLN A N 1
ATOM 3743 C CA . GLN A 1 467 ? -6.638 2.430 -7.002 1.00 85.12 467 GLN A CA 1
ATOM 3744 C C . GLN A 1 467 ? -5.543 2.071 -6.006 1.00 85.12 467 GLN A C 1
ATOM 3746 O O . GLN A 1 467 ? -4.956 2.933 -5.352 1.00 85.12 467 GLN A O 1
ATOM 3751 N N . ASP A 1 468 ? -5.234 0.778 -5.921 1.00 86.94 468 ASP A N 1
ATOM 3752 C CA . ASP A 1 468 ? -4.082 0.321 -5.162 1.00 86.94 468 ASP A CA 1
ATOM 3753 C C . ASP A 1 468 ? -2.794 0.819 -5.823 1.00 86.94 468 ASP A C 1
ATOM 3755 O O . ASP A 1 468 ? -2.307 0.264 -6.809 1.00 86.94 468 ASP A O 1
ATOM 3759 N N . PHE A 1 469 ? -2.228 1.877 -5.255 1.00 91.00 469 PHE A N 1
ATOM 3760 C CA . PHE A 1 469 ? -1.039 2.523 -5.789 1.00 91.00 469 PHE A CA 1
ATOM 3761 C C . PHE A 1 469 ? 0.241 1.680 -5.678 1.00 91.00 469 PHE A C 1
ATOM 3763 O O . PHE A 1 469 ? 1.253 2.059 -6.273 1.00 91.00 469 PHE A O 1
ATOM 3770 N N . ALA A 1 470 ? 0.219 0.564 -4.938 1.00 91.69 470 ALA A N 1
ATOM 3771 C CA . ALA A 1 470 ? 1.298 -0.428 -4.951 1.00 91.69 470 ALA A CA 1
ATOM 3772 C C . ALA A 1 470 ? 1.067 -1.554 -5.967 1.00 91.69 470 ALA A C 1
ATOM 3774 O O . ALA A 1 470 ? 1.968 -2.364 -6.181 1.00 91.69 470 ALA A O 1
ATOM 3775 N N . GLY A 1 471 ? -0.115 -1.625 -6.583 1.00 90.50 471 GLY A N 1
ATOM 3776 C CA . GLY A 1 471 ? -0.457 -2.627 -7.585 1.00 90.50 471 GLY A CA 1
ATOM 3777 C C . GLY A 1 471 ? 0.249 -2.402 -8.926 1.00 90.50 471 GLY A C 1
ATOM 3778 O O . GLY A 1 471 ? 0.781 -1.328 -9.199 1.00 90.50 471 GLY A O 1
ATOM 3779 N N . GLU A 1 472 ? 0.223 -3.425 -9.784 1.00 87.12 472 GLU A N 1
ATOM 3780 C CA . GLU A 1 472 ? 0.929 -3.455 -11.080 1.00 87.12 472 GLU A CA 1
ATOM 3781 C C . GLU A 1 472 ? 0.554 -2.306 -12.030 1.00 87.12 472 GLU A C 1
ATOM 3783 O O . GLU A 1 472 ? 1.361 -1.903 -12.862 1.00 87.12 472 GLU A O 1
ATOM 3788 N N . GLY A 1 473 ? -0.654 -1.749 -11.896 1.00 83.88 473 GLY A N 1
ATOM 3789 C CA . GLY A 1 473 ? -1.138 -0.639 -12.723 1.00 83.88 473 GLY A CA 1
ATOM 3790 C C . GLY A 1 473 ? -0.621 0.749 -12.324 1.00 83.88 473 GLY A C 1
ATOM 3791 O O . GLY A 1 473 ? -1.001 1.731 -12.957 1.00 83.88 473 GLY A O 1
ATOM 3792 N N . SER A 1 474 ? 0.204 0.857 -11.278 1.00 89.62 474 SER A N 1
ATOM 3793 C CA . SER A 1 474 ? 0.660 2.131 -10.714 1.00 89.62 474 SER A CA 1
ATOM 3794 C C . SER A 1 474 ? 2.176 2.293 -10.801 1.00 89.62 474 SER A C 1
ATOM 3796 O O . SER A 1 474 ? 2.939 1.376 -10.507 1.00 89.62 474 SER A O 1
ATOM 3798 N N . HIS A 1 475 ? 2.626 3.501 -11.153 1.00 91.44 475 HIS A N 1
ATOM 3799 C CA . HIS A 1 475 ? 4.047 3.875 -11.140 1.00 91.44 475 HIS A CA 1
ATOM 3800 C C . HIS A 1 475 ? 4.405 4.742 -9.930 1.00 91.44 475 HIS A C 1
ATOM 3802 O O . HIS A 1 475 ? 5.514 5.270 -9.869 1.00 91.44 475 HIS A O 1
ATOM 3808 N N . ALA A 1 476 ? 3.495 4.913 -8.968 1.00 95.50 476 ALA A N 1
ATOM 3809 C CA . ALA A 1 476 ? 3.645 5.902 -7.903 1.00 95.50 476 ALA A CA 1
ATOM 3810 C C . ALA A 1 476 ? 4.927 5.719 -7.073 1.00 95.50 476 ALA A C 1
ATOM 3812 O O . ALA A 1 476 ? 5.594 6.696 -6.726 1.00 95.50 476 ALA A O 1
ATOM 3813 N N . TYR A 1 477 ? 5.318 4.467 -6.799 1.00 97.12 477 TYR A N 1
ATOM 3814 C CA . TYR A 1 477 ? 6.573 4.163 -6.104 1.00 97.12 477 TYR A CA 1
ATOM 3815 C C . TYR A 1 477 ? 7.801 4.559 -6.925 1.00 97.12 477 TYR A C 1
ATOM 3817 O O . TYR A 1 477 ? 8.743 5.128 -6.376 1.00 97.12 477 TYR A O 1
ATOM 3825 N N . LEU A 1 478 ? 7.787 4.280 -8.233 1.00 96.69 478 LEU A N 1
ATOM 3826 C CA . LEU A 1 478 ? 8.885 4.634 -9.129 1.00 96.69 478 LEU A CA 1
ATOM 3827 C C . LEU A 1 478 ? 8.985 6.149 -9.284 1.00 96.69 478 LEU A C 1
ATOM 3829 O O . LEU A 1 478 ? 10.066 6.697 -9.116 1.00 96.69 478 LEU A O 1
ATOM 3833 N N . ARG A 1 479 ? 7.854 6.820 -9.522 1.00 97.00 479 ARG A N 1
ATOM 3834 C CA . ARG A 1 479 ? 7.752 8.272 -9.722 1.00 97.00 479 ARG A CA 1
ATOM 3835 C C . ARG A 1 479 ? 7.906 9.105 -8.453 1.00 97.00 479 ARG A C 1
ATOM 3837 O O . ARG A 1 479 ? 7.899 10.329 -8.534 1.00 97.00 479 ARG A O 1
ATOM 3844 N N . ARG A 1 480 ? 8.057 8.466 -7.289 1.00 97.69 480 ARG A N 1
ATOM 3845 C CA . ARG A 1 480 ? 8.161 9.132 -5.980 1.00 97.69 480 ARG A CA 1
ATOM 3846 C C . ARG A 1 480 ? 6.939 9.998 -5.637 1.00 97.69 480 ARG A C 1
ATOM 3848 O O . ARG A 1 480 ? 7.056 11.017 -4.970 1.00 97.69 480 ARG A O 1
ATOM 3855 N N . GLU A 1 481 ? 5.758 9.566 -6.076 1.00 96.75 481 GLU A N 1
ATOM 3856 C CA . GLU A 1 481 ? 4.479 10.259 -5.842 1.00 96.75 481 GLU A CA 1
ATOM 3857 C C . GLU A 1 481 ? 3.871 9.925 -4.465 1.00 96.75 481 GLU A C 1
ATOM 3859 O O . GLU A 1 481 ? 2.935 10.584 -4.012 1.00 96.75 481 GLU A O 1
ATOM 3864 N N . VAL A 1 482 ? 4.387 8.891 -3.792 1.00 96.88 482 VAL A N 1
ATOM 3865 C CA . VAL A 1 482 ? 3.870 8.420 -2.502 1.00 96.88 482 VAL A CA 1
ATOM 3866 C C . VAL A 1 482 ? 4.432 9.271 -1.362 1.00 96.88 482 VAL A C 1
ATOM 3868 O O . VAL A 1 482 ? 5.640 9.313 -1.115 1.00 96.88 482 VAL A O 1
ATOM 3871 N N . ILE A 1 483 ? 3.548 9.898 -0.592 1.00 95.62 483 ILE A N 1
ATOM 3872 C CA . ILE A 1 483 ? 3.893 10.464 0.712 1.00 95.62 483 ILE A CA 1
ATOM 3873 C C . ILE A 1 483 ? 3.970 9.293 1.690 1.00 95.62 483 ILE A C 1
ATOM 3875 O O . ILE A 1 483 ? 2.956 8.778 2.165 1.00 95.62 483 ILE A O 1
ATOM 3879 N N . ILE A 1 484 ? 5.196 8.822 1.899 1.00 96.62 484 ILE A N 1
ATOM 3880 C CA . ILE A 1 484 ? 5.478 7.533 2.523 1.00 96.62 484 ILE A CA 1
ATOM 3881 C C . ILE A 1 484 ? 5.412 7.591 4.054 1.00 96.62 484 ILE A C 1
ATOM 3883 O O . ILE A 1 484 ? 5.889 8.536 4.685 1.00 96.62 484 ILE A O 1
ATOM 3887 N N . TRP A 1 485 ? 4.885 6.529 4.656 1.00 96.56 485 TRP A N 1
ATOM 3888 C CA . TRP A 1 485 ? 5.016 6.223 6.077 1.00 96.56 485 TRP A CA 1
ATOM 3889 C C . TRP A 1 485 ? 6.104 5.163 6.241 1.00 96.56 485 TRP A C 1
ATOM 3891 O O . TRP A 1 485 ? 5.845 3.963 6.183 1.00 96.56 485 TRP A O 1
ATOM 3901 N N . GLY A 1 486 ? 7.355 5.607 6.394 1.00 95.50 486 GLY A N 1
ATOM 3902 C CA . GLY A 1 486 ? 8.521 4.713 6.458 1.00 95.50 486 GLY A CA 1
ATOM 3903 C C . GLY A 1 486 ? 8.514 3.734 7.642 1.00 95.50 486 GLY A C 1
ATOM 3904 O O . GLY A 1 486 ? 9.270 2.766 7.649 1.00 95.50 486 GLY A O 1
ATOM 3905 N N . ASP A 1 487 ? 7.654 3.964 8.632 1.00 96.12 487 ASP A N 1
ATOM 3906 C CA . ASP A 1 487 ? 7.446 3.096 9.788 1.00 96.12 487 ASP A CA 1
ATOM 3907 C C . ASP A 1 487 ? 6.397 1.996 9.554 1.00 96.12 487 ASP A C 1
ATOM 3909 O O . ASP A 1 487 ? 6.202 1.152 10.430 1.00 96.12 487 ASP A O 1
ATOM 3913 N N . CYS A 1 488 ? 5.725 1.984 8.401 1.00 97.94 488 CYS A N 1
ATOM 3914 C CA . CYS A 1 488 ? 4.594 1.108 8.116 1.00 97.94 488 CYS A CA 1
ATOM 3915 C C . CYS A 1 488 ? 4.798 0.342 6.801 1.00 97.94 488 CYS A C 1
ATOM 3917 O O . CYS A 1 488 ? 4.801 0.937 5.729 1.00 97.94 488 CYS A O 1
ATOM 3919 N N . VAL A 1 489 ? 4.894 -0.986 6.857 1.00 98.69 489 VAL A N 1
ATOM 3920 C CA . VAL A 1 489 ? 4.889 -1.871 5.678 1.00 98.69 489 VAL A CA 1
ATOM 3921 C C . VAL A 1 489 ? 3.460 -2.051 5.176 1.00 98.69 489 VAL A C 1
ATOM 3923 O O . VAL A 1 489 ? 2.574 -2.388 5.962 1.00 98.69 489 VAL A O 1
ATOM 3926 N N . LYS A 1 490 ? 3.233 -1.854 3.871 1.00 98.25 490 LYS A N 1
ATOM 3927 C CA . LYS A 1 490 ? 1.927 -2.060 3.227 1.00 98.25 490 LYS A CA 1
ATOM 3928 C C . LYS A 1 490 ? 1.626 -3.553 3.099 1.00 98.25 490 LYS A C 1
ATOM 3930 O O . LYS A 1 490 ? 2.457 -4.315 2.604 1.00 98.25 490 LYS A O 1
ATOM 3935 N N . LEU A 1 491 ? 0.425 -3.955 3.507 1.00 98.44 491 LEU A N 1
ATOM 3936 C CA . LEU A 1 491 ? -0.022 -5.347 3.467 1.00 98.44 491 LEU A CA 1
ATOM 3937 C C . LEU A 1 491 ? -0.658 -5.692 2.113 1.00 98.44 491 LEU A C 1
ATOM 3939 O O . LEU A 1 491 ? -1.486 -4.942 1.595 1.00 98.44 491 LEU A O 1
ATOM 3943 N N . ARG A 1 492 ? -0.261 -6.832 1.536 1.00 97.62 492 ARG A N 1
ATOM 3944 C CA . ARG A 1 492 ? -0.687 -7.320 0.217 1.00 97.62 492 ARG A CA 1
ATOM 3945 C C . ARG A 1 492 ? -1.698 -8.451 0.376 1.00 97.62 492 ARG A C 1
ATOM 3947 O O . ARG A 1 492 ? -1.318 -9.587 0.625 1.00 97.62 492 ARG A O 1
ATOM 3954 N N . TYR A 1 493 ? -2.982 -8.163 0.186 1.00 96.75 493 TYR A N 1
ATOM 3955 C CA . TYR A 1 493 ? -4.047 -9.162 0.358 1.00 96.75 493 TYR A CA 1
ATOM 3956 C C . TYR A 1 493 ? -4.377 -9.964 -0.908 1.00 96.75 493 TYR A C 1
ATOM 3958 O O . TYR A 1 493 ? -5.016 -11.007 -0.808 1.00 96.75 493 TYR A O 1
ATOM 3966 N N . GLY A 1 494 ? -3.942 -9.515 -2.089 1.00 94.25 494 GLY A N 1
ATOM 3967 C CA . GLY A 1 494 ? -4.326 -10.147 -3.354 1.00 94.25 494 GLY A CA 1
ATOM 3968 C C . GLY A 1 494 ? -5.825 -10.005 -3.649 1.00 94.25 494 GLY A C 1
ATOM 3969 O O . GLY A 1 494 ? -6.471 -9.069 -3.185 1.00 94.25 494 GLY A O 1
ATOM 3970 N N . LYS A 1 495 ? -6.372 -10.925 -4.441 1.00 94.25 495 LYS A N 1
ATOM 3971 C CA . LYS A 1 495 ? -7.791 -11.021 -4.810 1.00 94.25 495 LYS A CA 1
ATOM 3972 C C . LYS A 1 495 ? -8.622 -11.730 -3.741 1.00 94.25 495 LYS A C 1
ATOM 3974 O O . LYS A 1 495 ? -9.819 -11.467 -3.634 1.00 94.25 495 LYS A O 1
ATOM 3979 N N . GLY A 1 496 ? -8.000 -12.593 -2.942 1.00 96.38 496 GLY A N 1
ATOM 3980 C CA . GLY A 1 496 ? -8.684 -13.390 -1.931 1.00 96.38 496 GLY A CA 1
ATOM 3981 C C . GLY A 1 496 ? -7.735 -14.089 -0.954 1.00 96.38 496 GLY A C 1
ATOM 3982 O O . GLY A 1 496 ? -6.512 -13.987 -1.094 1.00 96.38 496 GLY A O 1
ATOM 3983 N N . PRO A 1 497 ? -8.289 -14.799 0.048 1.00 96.81 497 PRO A N 1
ATOM 3984 C CA . PRO A 1 497 ? -7.516 -15.521 1.056 1.00 96.81 497 PRO A CA 1
ATOM 3985 C C . PRO A 1 497 ? -6.476 -16.491 0.492 1.00 96.81 497 PRO A C 1
ATOM 3987 O O . PRO A 1 497 ? -5.443 -16.707 1.113 1.00 96.81 497 PRO A O 1
ATOM 3990 N N . GLU A 1 498 ? -6.724 -17.064 -0.680 1.00 97.06 498 GLU A N 1
ATOM 3991 C CA . GLU A 1 498 ? -5.839 -18.001 -1.368 1.00 97.06 498 GLU A CA 1
ATOM 3992 C C . GLU A 1 498 ? -4.494 -17.397 -1.796 1.00 97.06 498 GLU A C 1
ATOM 3994 O O . GLU A 1 498 ? -3.510 -18.131 -1.877 1.00 97.06 498 GLU A O 1
ATOM 3999 N N . ASP A 1 499 ? -4.425 -16.082 -2.026 1.00 95.94 499 ASP A N 1
ATOM 4000 C CA . ASP A 1 499 ? -3.202 -15.427 -2.499 1.00 95.94 499 ASP A CA 1
ATOM 4001 C C . ASP A 1 499 ? -2.170 -15.238 -1.381 1.00 95.94 499 ASP A C 1
ATOM 4003 O O . ASP A 1 499 ? -0.965 -15.288 -1.642 1.00 95.94 499 ASP A O 1
ATOM 4007 N N . VAL A 1 500 ? -2.635 -14.995 -0.144 1.00 96.94 500 VAL A N 1
ATOM 4008 C CA . VAL A 1 500 ? -1.790 -14.835 1.057 1.00 96.94 500 VAL A CA 1
ATOM 4009 C C . VAL A 1 500 ? -2.484 -15.401 2.311 1.00 96.94 500 VAL A C 1
ATOM 4011 O O . VAL A 1 500 ? -2.857 -14.644 3.215 1.00 96.94 500 VAL A O 1
ATOM 4014 N N . PRO A 1 501 ? -2.656 -16.731 2.423 1.00 98.12 501 PRO A N 1
ATOM 4015 C CA . PRO A 1 501 ? -3.515 -17.334 3.450 1.00 98.12 501 PRO A CA 1
ATOM 4016 C C . PRO A 1 501 ? -3.166 -16.936 4.883 1.00 98.12 501 PRO A C 1
ATOM 4018 O O . PRO A 1 501 ? -4.053 -16.682 5.699 1.00 98.12 501 PRO A O 1
ATOM 4021 N N . TRP A 1 502 ? -1.871 -16.839 5.185 1.00 98.44 502 TRP A N 1
ATOM 4022 C CA . TRP A 1 502 ? -1.400 -16.505 6.524 1.00 98.44 502 TRP A CA 1
ATOM 4023 C C . TRP A 1 502 ? -1.807 -15.087 6.951 1.00 98.44 502 TRP A C 1
ATOM 4025 O O . TRP A 1 502 ? -2.321 -14.896 8.055 1.00 98.44 502 TRP A O 1
ATOM 4035 N N . LEU A 1 503 ? -1.652 -14.099 6.061 1.00 98.69 503 LEU A N 1
ATOM 4036 C CA . LEU A 1 503 ? -2.016 -12.708 6.335 1.00 98.69 503 LEU A CA 1
ATOM 4037 C C . LEU A 1 503 ? -3.518 -12.569 6.594 1.00 98.69 503 LEU A C 1
ATOM 4039 O O . LEU A 1 503 ? -3.928 -11.929 7.563 1.00 98.69 503 LEU A O 1
ATOM 4043 N N . TRP A 1 504 ? -4.337 -13.190 5.743 1.00 98.69 504 TRP A N 1
ATOM 4044 C CA . TRP A 1 504 ? -5.790 -13.175 5.894 1.00 98.69 504 TRP A CA 1
ATOM 4045 C C . TRP A 1 504 ? -6.225 -13.792 7.220 1.00 98.69 504 TRP A C 1
ATOM 4047 O O . TRP A 1 504 ? -7.051 -13.206 7.921 1.00 98.69 504 TRP A O 1
ATOM 4057 N N . GLN A 1 505 ? -5.628 -14.923 7.604 1.00 98.69 505 GLN A N 1
ATOM 4058 C CA . GLN A 1 505 ? -5.923 -15.569 8.879 1.00 98.69 505 GLN A CA 1
ATOM 4059 C C . GLN A 1 505 ? -5.539 -14.679 10.067 1.00 98.69 505 GLN A C 1
ATOM 4061 O O . GLN A 1 505 ? -6.366 -14.451 10.949 1.00 98.69 505 GLN A O 1
ATOM 4066 N N . ARG A 1 506 ? -4.334 -14.099 10.062 1.00 98.56 506 ARG A N 1
ATOM 4067 C CA . ARG A 1 506 ? -3.882 -13.185 11.122 1.00 98.56 506 ARG A CA 1
ATOM 4068 C C . ARG A 1 506 ? -4.797 -11.972 11.276 1.00 98.56 506 ARG A C 1
ATOM 4070 O O . ARG A 1 506 ? -5.124 -11.568 12.389 1.00 98.56 506 ARG A O 1
ATOM 4077 N N . MET A 1 507 ? -5.222 -11.385 10.162 1.00 98.69 507 MET A N 1
ATOM 4078 C CA . MET A 1 507 ? -6.059 -10.181 10.168 1.00 98.69 507 MET A CA 1
ATOM 4079 C C . MET A 1 507 ? -7.502 -10.499 10.550 1.00 98.69 507 MET A C 1
ATOM 4081 O O . MET A 1 507 ? -8.143 -9.701 11.238 1.00 98.69 507 MET A O 1
ATOM 4085 N N . LYS A 1 508 ? -7.993 -11.694 10.201 1.00 98.75 508 LYS A N 1
ATOM 4086 C CA . LYS A 1 508 ? -9.254 -12.229 10.718 1.00 98.75 508 LYS A CA 1
ATOM 4087 C C . LYS A 1 508 ? -9.193 -12.430 12.230 1.00 98.75 508 LYS A C 1
ATOM 4089 O O . LYS A 1 508 ? -10.109 -12.002 12.925 1.00 98.75 508 LYS A O 1
ATOM 4094 N N . GLU A 1 509 ? -8.120 -13.022 12.748 1.00 98.62 509 GLU A N 1
ATOM 4095 C CA . GLU A 1 509 ? -7.920 -13.213 14.191 1.00 98.62 509 GLU A CA 1
ATOM 4096 C C . GLU A 1 509 ? -7.864 -11.883 14.942 1.00 98.62 509 GLU A C 1
ATOM 4098 O O . GLU A 1 509 ? -8.583 -11.714 15.926 1.00 98.62 509 GLU A O 1
ATOM 4103 N N . TYR A 1 510 ? -7.096 -10.913 14.438 1.00 98.62 510 TYR A N 1
ATOM 4104 C CA . TYR A 1 510 ? -7.049 -9.555 14.983 1.00 98.62 510 TYR A CA 1
ATOM 4105 C C . TYR A 1 510 ? -8.438 -8.909 15.014 1.00 98.62 510 TYR A C 1
ATOM 4107 O O . TYR A 1 510 ? -8.868 -8.372 16.038 1.00 98.62 510 TYR A O 1
ATOM 4115 N N . THR A 1 511 ? -9.173 -9.010 13.909 1.00 98.75 511 THR A N 1
ATOM 4116 C CA . THR A 1 511 ? -10.509 -8.424 13.789 1.00 98.75 511 THR A CA 1
ATOM 4117 C C . THR A 1 511 ? -11.500 -9.088 14.752 1.00 98.75 511 THR A C 1
ATOM 4119 O O . THR A 1 511 ? -12.212 -8.396 15.477 1.00 98.75 511 THR A O 1
ATOM 4122 N N . ILE A 1 512 ? -11.507 -10.422 14.840 1.00 98.62 512 ILE A N 1
ATOM 4123 C CA . ILE A 1 512 ? -12.361 -11.174 15.774 1.00 98.62 512 ILE A CA 1
ATOM 4124 C C . ILE A 1 512 ? -11.997 -10.864 17.230 1.00 98.62 512 ILE A C 1
ATOM 4126 O O . ILE A 1 512 ? -12.891 -10.691 18.060 1.00 98.62 512 ILE A O 1
ATOM 4130 N N . GLN A 1 513 ? -10.704 -10.783 17.557 1.00 97.75 513 GLN A N 1
ATOM 4131 C CA . GLN A 1 513 ? -10.237 -10.412 18.894 1.00 97.75 513 GLN A CA 1
ATOM 4132 C C . GLN A 1 513 ? -10.790 -9.044 19.294 1.00 97.75 513 GLN A C 1
ATOM 4134 O O . GLN A 1 513 ? -11.377 -8.912 20.369 1.00 97.75 513 GLN A O 1
ATOM 4139 N N . SER A 1 514 ? -10.659 -8.049 18.419 1.00 98.31 514 SER A N 1
ATOM 4140 C CA . SER A 1 514 ? -11.166 -6.705 18.679 1.00 98.31 514 SER A CA 1
ATOM 4141 C C . SER A 1 514 ? -12.694 -6.680 18.782 1.00 98.31 514 SER A C 1
ATOM 4143 O O . SER A 1 514 ? -13.223 -6.067 19.704 1.00 98.31 514 SER A O 1
ATOM 4145 N N . ALA A 1 515 ? -13.416 -7.411 17.927 1.00 98.44 515 ALA A N 1
ATOM 4146 C CA . ALA A 1 515 ? -14.881 -7.483 17.975 1.00 98.44 515 ALA A CA 1
ATOM 4147 C C . ALA A 1 515 ? -15.402 -8.152 19.257 1.00 98.44 515 ALA A C 1
ATOM 4149 O O . ALA A 1 515 ? -16.469 -7.805 19.758 1.00 98.44 515 ALA A O 1
ATOM 4150 N N . ARG A 1 516 ? -14.657 -9.099 19.839 1.00 97.75 516 ARG A N 1
ATOM 4151 C CA . ARG A 1 516 ? -15.025 -9.706 21.131 1.00 97.75 516 ARG A CA 1
ATOM 4152 C C . ARG A 1 516 ? -14.923 -8.722 22.294 1.00 97.75 516 ARG A C 1
ATOM 4154 O O . ARG A 1 516 ? -15.653 -8.881 23.270 1.00 97.75 516 ARG A O 1
ATOM 4161 N N . LEU A 1 517 ? -14.046 -7.727 22.193 1.00 97.44 517 LEU A N 1
ATOM 4162 C CA . LEU A 1 517 ? -13.761 -6.771 23.264 1.00 97.44 517 LEU A CA 1
ATOM 4163 C C . LEU A 1 517 ? -14.562 -5.476 23.120 1.00 97.44 517 LEU A C 1
ATOM 4165 O O . LEU A 1 517 ? -15.176 -5.031 24.080 1.00 97.44 517 LEU A O 1
ATOM 4169 N N . PHE A 1 518 ? -14.589 -4.894 21.925 1.00 98.31 518 PHE A N 1
ATOM 4170 C CA . PHE A 1 518 ? -15.133 -3.561 21.678 1.00 98.31 518 PHE A CA 1
ATOM 4171 C C . PHE A 1 518 ? -16.514 -3.616 21.029 1.00 98.31 518 PHE A C 1
ATOM 4173 O O . PHE A 1 518 ? -16.848 -4.562 20.325 1.00 98.31 518 PHE A O 1
ATOM 4180 N N . HIS A 1 519 ? -17.309 -2.576 21.259 1.00 97.56 519 HIS A N 1
ATOM 4181 C CA . HIS A 1 519 ? -18.677 -2.419 20.772 1.00 97.56 519 HIS A CA 1
ATOM 4182 C C . HIS A 1 519 ? -18.763 -2.016 19.300 1.00 97.56 519 HIS A C 1
ATOM 4184 O O . HIS A 1 519 ? -19.795 -2.252 18.690 1.00 97.56 519 HIS A O 1
ATOM 4190 N N . GLY A 1 520 ? -17.700 -1.436 18.747 1.00 97.56 520 GLY A N 1
ATOM 4191 C CA . GLY A 1 520 ? -17.636 -0.982 17.362 1.00 97.56 520 GLY A CA 1
ATOM 4192 C C . GLY A 1 520 ? -16.194 -0.797 16.904 1.00 97.56 520 GLY A C 1
ATOM 4193 O O . GLY A 1 520 ? -15.258 -0.867 17.711 1.00 97.56 520 GLY A O 1
ATOM 4194 N N . PHE A 1 521 ? -16.024 -0.511 15.616 1.00 98.44 521 PHE A N 1
ATOM 4195 C CA . PHE A 1 521 ? -14.733 -0.170 15.021 1.00 98.44 521 PHE A CA 1
ATOM 4196 C C . PHE A 1 521 ? -14.734 1.230 14.418 1.00 98.44 521 PHE A C 1
ATOM 4198 O O . PHE A 1 521 ? -15.701 1.649 13.783 1.00 98.44 521 PHE A O 1
ATOM 4205 N N . ARG A 1 522 ? -13.596 1.914 14.538 1.00 98.50 522 ARG A N 1
ATOM 4206 C CA . ARG A 1 522 ? -13.182 2.950 13.591 1.00 98.50 522 ARG A CA 1
ATOM 4207 C C . ARG A 1 522 ? -12.220 2.285 12.607 1.00 98.50 522 ARG A C 1
ATOM 4209 O O . ARG A 1 522 ? -11.282 1.617 13.017 1.00 98.50 522 ARG A O 1
ATOM 4216 N N . ILE A 1 523 ? -12.478 2.395 11.307 1.00 98.00 523 ILE A N 1
ATOM 4217 C CA . ILE A 1 523 ? -11.632 1.757 10.289 1.00 98.00 523 ILE A CA 1
ATOM 4218 C C . ILE A 1 523 ? -10.669 2.804 9.745 1.00 98.00 523 ILE A C 1
ATOM 4220 O O . ILE A 1 523 ? -11.093 3.745 9.064 1.00 98.00 523 ILE A O 1
ATOM 4224 N N . ASP A 1 524 ? -9.382 2.632 10.033 1.00 94.56 524 ASP A N 1
ATOM 4225 C CA . ASP A 1 524 ? -8.357 3.540 9.535 1.00 94.56 524 ASP A CA 1
ATOM 4226 C C . ASP A 1 524 ? -8.242 3.454 8.006 1.00 94.56 524 ASP A C 1
ATOM 4228 O O . ASP A 1 524 ? -8.177 2.367 7.428 1.00 94.56 524 ASP A O 1
ATOM 4232 N N . ASN A 1 525 ? -8.232 4.618 7.348 1.00 89.62 525 ASN A N 1
ATOM 4233 C CA . ASN A 1 525 ? -8.087 4.758 5.895 1.00 89.62 525 ASN A CA 1
ATOM 4234 C C . ASN A 1 525 ? -8.970 3.801 5.067 1.00 89.62 525 ASN A C 1
ATOM 4236 O O . ASN A 1 525 ? -8.539 3.270 4.047 1.00 89.62 525 ASN A O 1
ATOM 4240 N N . CYS A 1 526 ? -10.230 3.618 5.483 1.00 93.31 526 CYS A N 1
ATOM 4241 C CA . CYS A 1 526 ? -11.179 2.687 4.857 1.00 93.31 526 CYS A CA 1
ATOM 4242 C C . CYS A 1 526 ? -11.329 2.871 3.333 1.00 93.31 526 CYS A C 1
ATOM 4244 O O . CYS A 1 526 ? -11.522 1.903 2.608 1.00 93.31 526 CYS A O 1
ATOM 4246 N N . HIS A 1 527 ? -11.185 4.102 2.829 1.00 87.75 527 HIS A N 1
ATOM 4247 C CA . HIS A 1 527 ? -11.258 4.406 1.395 1.00 87.75 527 HIS A CA 1
ATOM 4248 C C . HIS A 1 527 ? -10.138 3.762 0.561 1.00 87.75 527 HIS A C 1
ATOM 4250 O O . HIS A 1 527 ? -10.329 3.573 -0.634 1.00 87.75 527 HIS A O 1
ATOM 4256 N N . SER A 1 528 ? -9.010 3.420 1.188 1.00 87.69 528 SER A N 1
ATOM 4257 C CA . SER A 1 528 ? -7.865 2.737 0.570 1.00 87.69 528 SER A CA 1
ATOM 4258 C C . SER A 1 528 ? -7.829 1.238 0.894 1.00 87.69 528 SER A C 1
ATOM 4260 O O . SER A 1 528 ? -6.905 0.537 0.479 1.00 87.69 528 SER A O 1
ATOM 4262 N N . THR A 1 529 ? -8.810 0.738 1.652 1.00 93.44 529 THR A N 1
ATOM 4263 C CA . THR A 1 529 ? -8.957 -0.684 1.970 1.00 93.44 529 THR A CA 1
ATOM 4264 C C . THR A 1 529 ? -9.746 -1.371 0.850 1.00 93.44 529 THR A C 1
ATOM 4266 O O . THR A 1 529 ? -10.856 -0.931 0.539 1.00 93.44 529 THR A O 1
ATOM 4269 N N . PRO A 1 530 ? -9.254 -2.482 0.267 1.00 92.69 530 PRO A N 1
ATOM 4270 C CA . PRO A 1 530 ? -10.014 -3.227 -0.732 1.00 92.69 530 PRO A CA 1
ATOM 4271 C C . PRO A 1 530 ? -11.390 -3.660 -0.206 1.00 92.69 530 PRO A C 1
ATOM 4273 O O . PRO A 1 530 ? -11.501 -4.230 0.880 1.00 92.69 530 PRO A O 1
ATOM 4276 N N . ILE A 1 531 ? -12.450 -3.431 -0.991 1.00 93.50 531 ILE A N 1
ATOM 4277 C CA . ILE A 1 531 ? -13.838 -3.695 -0.563 1.00 93.50 531 ILE A CA 1
ATOM 4278 C C . ILE A 1 531 ? -14.027 -5.160 -0.143 1.00 93.50 531 ILE A C 1
ATOM 4280 O O . ILE A 1 531 ? -14.596 -5.421 0.913 1.00 93.50 531 ILE A O 1
ATOM 4284 N N . HIS A 1 532 ? -13.503 -6.109 -0.925 1.00 94.25 532 HIS A N 1
ATOM 4285 C CA . HIS A 1 532 ? -13.622 -7.544 -0.634 1.00 94.25 532 HIS A CA 1
ATOM 4286 C C . HIS A 1 532 ? -12.929 -7.944 0.682 1.00 94.25 532 HIS A C 1
ATOM 4288 O O . HIS A 1 532 ? -13.415 -8.823 1.392 1.00 94.25 532 HIS A O 1
ATOM 4294 N N . LEU A 1 533 ? -11.828 -7.273 1.039 1.00 96.50 533 LEU A N 1
ATOM 4295 C CA . LEU A 1 533 ? -11.156 -7.459 2.322 1.00 96.50 533 LEU A CA 1
ATOM 4296 C C . LEU A 1 533 ? -12.017 -6.925 3.470 1.00 96.50 533 LEU A C 1
ATOM 4298 O O . LEU A 1 533 ? -12.246 -7.635 4.448 1.00 96.50 533 LEU A O 1
ATOM 4302 N N . ALA A 1 534 ? -12.505 -5.687 3.343 1.00 96.69 534 ALA A N 1
ATOM 4303 C CA . ALA A 1 534 ? -13.334 -5.060 4.367 1.00 96.69 534 ALA A CA 1
ATOM 4304 C C . ALA A 1 534 ? -14.617 -5.864 4.621 1.00 96.69 534 ALA A C 1
ATOM 4306 O O . ALA A 1 534 ? -14.965 -6.091 5.775 1.00 96.69 534 ALA A O 1
ATOM 4307 N N . GLN A 1 535 ? -15.278 -6.346 3.561 1.00 95.19 535 GLN A N 1
ATOM 4308 C CA . GLN A 1 535 ? -16.446 -7.227 3.663 1.00 95.19 535 GLN A CA 1
ATOM 4309 C C . GLN A 1 535 ? -16.111 -8.497 4.451 1.00 95.19 535 GLN A C 1
ATOM 4311 O O . GLN A 1 535 ? -16.717 -8.747 5.485 1.00 95.19 535 GLN A O 1
ATOM 4316 N N . TYR A 1 536 ? -15.078 -9.237 4.037 1.00 97.25 536 TYR A N 1
ATOM 4317 C CA . TYR A 1 536 ? -14.676 -10.479 4.700 1.00 97.25 536 TYR A CA 1
ATOM 4318 C C . TYR A 1 536 ? -14.372 -10.297 6.196 1.00 97.25 536 TYR A C 1
ATOM 4320 O O . TYR A 1 536 ? -14.786 -11.108 7.028 1.00 97.25 536 TYR A O 1
ATOM 4328 N N . LEU A 1 537 ? -13.639 -9.237 6.551 1.00 98.44 537 LEU A N 1
ATOM 4329 C CA . LEU A 1 537 ? -13.237 -8.986 7.933 1.00 98.44 537 LEU A CA 1
ATOM 4330 C C . LEU A 1 537 ? -14.398 -8.460 8.786 1.00 98.44 537 LEU A C 1
ATOM 4332 O O . LEU A 1 537 ? -14.548 -8.903 9.924 1.00 98.44 537 LEU A O 1
ATOM 4336 N N . LEU A 1 538 ? -15.250 -7.578 8.252 1.00 97.94 538 LEU A N 1
ATOM 4337 C CA . LEU A 1 538 ? -16.441 -7.096 8.962 1.00 97.94 538 LEU A CA 1
ATOM 4338 C C . LEU A 1 538 ? -17.492 -8.188 9.143 1.00 97.94 538 LEU A C 1
ATOM 4340 O O . LEU A 1 538 ? -18.121 -8.234 10.198 1.00 97.94 538 LEU A O 1
ATOM 4344 N N . ASP A 1 539 ? -17.651 -9.087 8.173 1.00 95.19 539 ASP A N 1
ATOM 4345 C CA . ASP A 1 539 ? -18.544 -10.239 8.300 1.00 95.19 539 ASP A CA 1
ATOM 4346 C C . ASP A 1 539 ? -18.051 -11.166 9.420 1.00 95.19 539 ASP A C 1
ATOM 4348 O O . ASP A 1 539 ? -18.808 -11.482 10.338 1.00 95.19 539 ASP A O 1
ATOM 4352 N N . ALA A 1 540 ? -16.751 -11.489 9.445 1.00 97.56 540 ALA A N 1
ATOM 4353 C CA . ALA A 1 540 ? -16.145 -12.260 10.536 1.00 97.56 540 ALA A CA 1
ATOM 4354 C C . ALA A 1 540 ? -16.268 -11.564 11.907 1.00 97.56 540 ALA A C 1
ATOM 4356 O O . ALA A 1 540 ? -16.438 -12.218 12.938 1.00 97.56 540 ALA A O 1
ATOM 4357 N N . ALA A 1 541 ? -16.193 -10.233 11.938 1.00 98.19 541 ALA A N 1
ATOM 4358 C CA . ALA A 1 541 ? -16.401 -9.446 13.149 1.00 98.19 541 ALA A CA 1
ATOM 4359 C C . ALA A 1 541 ? -17.862 -9.519 13.629 1.00 98.19 541 ALA A C 1
ATOM 4361 O O . ALA A 1 541 ? -18.125 -9.700 14.820 1.00 98.19 541 ALA A O 1
ATOM 4362 N N . ARG A 1 542 ? -18.817 -9.421 12.697 1.00 96.12 542 ARG A N 1
ATOM 4363 C CA . ARG A 1 542 ? -20.258 -9.452 12.974 1.00 96.12 542 ARG A CA 1
ATOM 4364 C C . ARG A 1 542 ? -20.769 -10.827 13.374 1.00 96.12 542 ARG A C 1
ATOM 4366 O O . ARG A 1 542 ? -21.721 -10.905 14.146 1.00 96.12 542 ARG A O 1
ATOM 4373 N N . GLU A 1 543 ? -20.103 -11.900 12.951 1.00 94.81 543 GLU A N 1
ATOM 4374 C CA . GLU A 1 543 ? -20.369 -13.252 13.458 1.00 94.81 543 GLU A CA 1
ATOM 4375 C C . GLU A 1 543 ? -20.195 -13.342 14.984 1.00 94.81 543 GLU A C 1
ATOM 4377 O O . GLU A 1 543 ? -20.973 -14.019 15.656 1.00 94.81 543 GLU A O 1
ATOM 4382 N N . VAL A 1 544 ? -19.200 -12.646 15.550 1.00 97.00 544 VAL A N 1
ATOM 4383 C CA . VAL A 1 544 ? -18.944 -12.650 17.003 1.00 97.00 544 VAL A CA 1
ATOM 4384 C C . VAL A 1 544 ? -19.569 -11.463 17.737 1.00 97.00 544 VAL A C 1
ATOM 4386 O O . VAL A 1 544 ? -19.810 -11.557 18.941 1.00 97.00 544 VAL A O 1
ATOM 4389 N N . ARG A 1 545 ? -19.863 -10.366 17.029 1.00 95.88 545 ARG A N 1
ATOM 4390 C CA . ARG A 1 545 ? -20.596 -9.203 17.542 1.00 95.88 545 ARG A CA 1
ATOM 4391 C C . ARG A 1 545 ? -21.660 -8.744 16.535 1.00 95.88 545 ARG A C 1
ATOM 4393 O O . ARG A 1 545 ? -21.406 -7.846 15.741 1.00 95.88 545 ARG A O 1
ATOM 4400 N N . PRO A 1 546 ? -22.886 -9.291 16.592 1.00 94.62 546 PRO A N 1
ATOM 4401 C CA . PRO A 1 546 ? -23.931 -8.970 15.612 1.00 94.62 546 PRO A CA 1
ATOM 4402 C C . PRO A 1 546 ? -24.348 -7.491 15.550 1.00 94.62 546 PRO A C 1
ATOM 4404 O O . PRO A 1 546 ? -24.833 -7.042 14.519 1.00 94.62 546 PRO A O 1
ATOM 4407 N N . ASN A 1 547 ? -24.162 -6.729 16.636 1.00 94.81 547 ASN A N 1
ATOM 4408 C CA . ASN A 1 547 ? -24.450 -5.288 16.704 1.00 94.81 547 ASN A CA 1
ATOM 4409 C C . ASN A 1 547 ? -23.173 -4.424 16.595 1.00 94.81 547 ASN A C 1
ATOM 4411 O O . ASN A 1 547 ? -23.085 -3.406 17.277 1.00 94.81 547 ASN A O 1
ATOM 4415 N N . LEU A 1 548 ? -22.172 -4.867 15.824 1.00 94.94 548 LEU A N 1
ATOM 4416 C CA . LEU A 1 548 ? -20.918 -4.133 15.594 1.00 94.94 548 LEU A CA 1
ATOM 4417 C C . LEU A 1 548 ? -21.093 -2.895 14.705 1.00 94.94 548 LEU A C 1
ATOM 4419 O O . LEU A 1 548 ? -21.739 -3.024 13.628 1.00 94.94 548 LEU A O 1
#

pLDDT: mean 92.97, std 9.07, range [40.66, 98.75]

Foldseek 3Di:
DAAEAEAEAPPPKDKDKDFDDPPDQCNAVKDKDKPPDDPDFDDDPPMGIDTDDFWDKMKMKIWGFGDDPVRDGDIDIDPIHIYTYAFFDWAADPVPDNDIDTQGPVNADEAEDELVVQWALVSNVVVLQVCLVVPGAAYEYEAQAAAAPVNDSQQHLALLHGHLRNHDPVCSPDDSVVVLVVLLVSQVCSRNPSRHFYAYADHQFWHFLNNCVCLQALLQFCWCVNQQLCVLLQLLLVLQLVLQVLQQDPPRPADLADADLVSLVVSLVVCLVDSCVVSVSLLQQAADLVVQLVLLLVCLVVLPDADQVPDAQVVLQPDDLLVLLVVQCVQFWDPPLFGHDGNSIYGHNRSLNNSLCSNVVHNSSCCVVDPSVVSSVSSSSSRVSNCVVSVVVVVVLSVLQSVLLSVQLCQQCPDPPHVNPGGRDSVRGSHARQWSAADDDPSNVVDDNRSRTGGFDADAPPDQLQDQCSHSNHCCSSSVRGPGDNRIGTTDQDPHCVSRVVSLVSSLSSLLSSLLRGQYYDYPSVSNDHPVSVVVSVVSSCVNPSND

InterPro domains:
  IPR010401 Glycogen debranching enzyme [PTHR10569] (5-548)
  IPR017853 Glycoside hydrolase superfamily [SSF51445] (77-547)
  IPR029436 Eukaryotic glycogen debranching enzyme, N-terminal domain [PF14699] (46-92)
  IPR032792 Glycogen debranching enzyme, glucanotransferase domain [PF14701] (102-548)

Secondary structure (DSSP, 8-state):
---EEEE---SS-EEEEEEPPTTSGGGTT-EEEE-S--S-----SSEEEEEE-S-EEEEEEEEE----TT-----EEPPPEEEEE---EEEE-TTS-S-EEEE-GGG--EEEE-GGGS-SGGG-HHHHHHHHHTT--EEEEPP-EEE-TT--SSSEEEEEEE-GGGS-HHHHTS-HHHHHHHHHHHHHHHHHHH--EEEEEE--SEEETT-GGGGT-GGGB--TTT-GGGHHHHHHHHHHHHHHHHHHSTT-SS-SS--SHHHHHHHHHHHHHHHHHHTTGGGGTS--HHHHHHHHHHHHHTT----TTSS-HHHHTTS-HHHHHHHHHHHHEESTT---STT--EE-HHHHHHHHHHHHT--TT-GGGS-HHHHHHHHHHHHHHHHHHHHHHHHHHHHHHHHHHHHHHIIIII-TTS----S--SSS-SS--SEEE---STTGGGS-TGGGEEEEEEEETT--TTS-TTSTT--TTTTT-EEEEEEEEEB---SSTTTSHHHHHHHHHHHHHHHHH-SEEEETTGGGS-HHHHHHHHHHHHHH-TT-

Sequence (548 aa):
MAQYHRLPPPDVPYILRFKVIAGSLASNQGVVWTNYPPEGFAGMEPECEIKITGAGAYEYYVEHSPFLQDGTDVWTRSKTGFFVVDPRLTLNGSDGSDRTASLPLEGLVIESVVPKWMGRLSEWKPHLETISKSGYNMIHFVPLQHRGISNSPYSIYDQLRFDPHLFEDEDVEKSEEEQRGIVKDMVNEIETKYGALSLTDIVWNHTACNSTWLWDHPESGYNLDNSLHLIPAFELDTALLRFSSRIADPSSPFPSDIKTEQELKVITEELRKTVFADIKLWEFYVVDIILSLQEFRDGVEAMTHYAQDLFDHSALKKMTLKEKAETLAEAALTGVGTYGNRHHKKMTTSTALSFMSALLNLDLTNPKSFSVEAVCDEYKMILNEVNLEFYKIYDKDVDTIVDNIESRIKYIRLDEHGPKLGPITDENPLVETYFTRLPLNDRTKVHTPGSLALANNGWIWNADPLQDFAGEGSHAYLRREVIIWGDCVKLRYGKGPEDVPWLWQRMKEYTIQSARLFHGFRIDNCHSTPIHLAQYLLDAAREVRPNL